Protein AF-A0A7V9JCF8-F1 (afdb_monomer)

Radius of gyration: 35.93 Å; Cα contacts (8 Å, |Δi|>4): 1041; chains: 1; bounding box: 111×117×97 Å

Foldseek 3Di:
DDDDDDDDDDDDDDDDDDDPDDPPPPPPPPPAVAFPDDPDDDDVLVVVVQCQFCVCVLVVVDDFAGQQANDWDDWFKAAACPAPVRIWIWTHGQQFIWIQRYPPDDSVDPPNTFTALLLQCLLLQWDHRYPPDTFHHDRDPAAQAADRDDDKGAGSNLCSCCWLNHPNHDAADDPFFADQQWAATNNNDIDRNNRPPPVWGFHDADPVSRETHTPVLVVVLVPGPDDNCRRFNAWGHYWHWYWYYHVNDTDTWTWTHGSRWIWIAHPPDPPSYRIYTHSSSVVSCVSLVFDQDLKPLLNCQLRVAHNLRLLQVLCVLLVHDSLLSSLQLCLPQVSQLQDEDPQAGGSNRDDDPQGGSSNNSNSNRNSNVLSVQFDPDPDTPQLVSVCVSVPPPDPSVVSVVSSVVSSVVSVVVSVCVVPVPPPVPPDPPDFSRKDFEAEDDLVCDLVNLVVLLVVCVVVVQADPPADRDPVSKEKEAQLATQ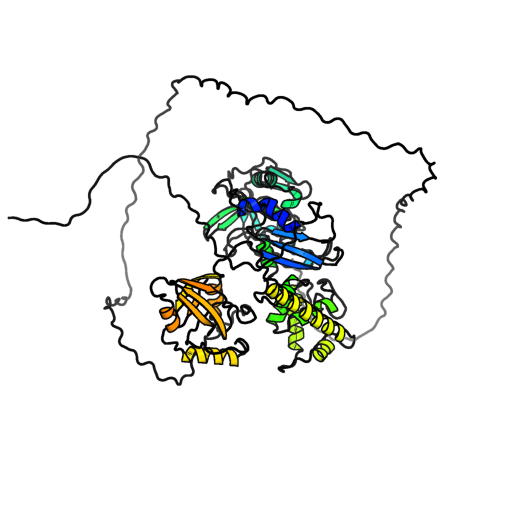RAWKWKAAPNDIDIHGHRFYDFLVCNVVCVVGPYMYIHPVVCVRRVCPPPRMMTIDHPPPDDIGGDDDRDDDDDDVDGDDGDDDDPPDPDDDDDDDDDDDDDDDDDDDDDDDDDDDDDDDDDDDDDDDDDDDDDDDDDDDDDDDDDDDDDDDDDDDDDDDDDDDDDDDDDDDDDDDDDDDDDDDDDDDDDDDDDDDDDDDDDDDDDDDDDDDDDDDDDDD

Secondary structure (DSSP, 8-state):
-----------------------------------S-------HHHHHHHHHHTHHHHTTS--S--SS-SSEEEEEEEE-TTSTTSEEEEEEETTEEEEES-TTS-TTSTTSSEE--HHHHHHHTEEE-SSS-EEE-PPP--BSSS-SS-SS--BHHHHGGGSTTSTTPPP----TT-B---EE-TTS-EETTSSTT---BEEEEETTTTEEEEHHHHHHHHTSSS-HHHHT-SB-S--EEEEEEETTEEEEEEEEEBSS-EEEE-TTS-GGGSEEE--HHHHHHHHTT----S-TTTHHHHHHSTTHHHHHHHHHHTT--HHHHHHHHHHHHTT-TT-EETTEETTTTB-GGG--SSHHHHHHHHHHHHHHTS-SSSS--HHHHHHHHHTTS--HHHHHHHHHHHHHHHHHHHHHHHHS-----------SEEEEEEE--TTS-HHHHHHHHHHHHHTT-SPTT----TT--EEE-TT--TT-EEEEEETTEEEEEEE-----HHHHHHHHSS--EEE-HHHHHHTTTTS--EEEEE--SSS---PPPPPP-----SSPPPPP---S-SPPP-PPPP-PPPPPP-PPPPPPP---------PPPPP---------------PPPP-PPPPPPPPPPPPPPPPPPPPPPPPPPPPPPPPPPPPPPPPPPPPPPPPPPPPPPPPPP-----------------

Solvent-accessible surface area (backbone atoms only — not comparable to full-atom values): 42801 Å² total; per-residue (Å²): 135,87,83,92,89,89,89,78,82,91,88,84,84,91,79,84,82,89,82,95,78,76,86,71,79,72,74,70,71,74,78,68,73,62,58,65,69,80,85,71,86,68,56,68,68,56,49,51,55,48,43,70,63,31,37,46,42,76,72,64,77,47,83,58,56,59,67,47,40,98,55,77,75,46,58,33,32,33,48,18,67,76,27,93,81,38,34,28,40,39,39,31,17,42,27,23,39,40,32,32,52,50,94,87,52,62,81,85,45,81,68,42,53,31,61,40,49,52,42,41,29,40,40,61,14,33,50,74,34,35,94,90,39,70,35,69,49,85,45,35,85,48,40,60,52,63,42,86,80,55,95,61,38,38,18,35,48,35,45,21,65,54,16,68,75,28,97,78,32,73,83,49,74,86,48,64,71,39,75,53,21,30,24,40,44,44,87,47,50,74,38,67,68,64,35,76,85,59,88,43,35,25,58,38,64,37,92,87,59,38,21,42,34,43,29,73,58,55,57,51,39,75,71,45,94,52,58,56,60,63,64,32,38,58,47,37,22,56,55,27,33,31,52,29,30,52,92,86,39,82,41,75,34,36,36,32,39,17,28,27,31,38,38,36,37,35,86,94,48,62,78,54,55,20,54,39,60,23,51,47,25,48,50,47,32,59,68,68,67,59,53,81,54,69,34,68,81,47,31,55,50,23,26,68,31,51,56,16,34,43,30,38,50,20,12,52,77,45,73,41,61,36,53,50,48,46,22,45,17,42,71,70,30,68,40,34,30,82,32,72,59,100,69,22,22,7,26,50,42,24,50,74,94,63,40,29,49,36,56,54,59,10,26,41,46,28,27,45,55,53,45,76,64,49,71,97,53,98,72,77,57,59,68,62,45,38,38,67,73,55,43,95,60,85,52,47,72,60,31,52,52,44,21,54,46,51,49,52,55,42,52,49,48,54,49,46,69,66,68,66,67,68,72,69,79,72,85,71,93,63,71,44,34,74,35,45,42,51,58,50,64,74,86,62,37,64,69,50,40,54,47,42,35,51,54,32,46,77,73,70,56,34,42,91,87,48,65,78,44,94,83,59,22,33,28,34,42,83,51,47,38,20,39,38,70,42,26,39,38,22,88,95,34,78,47,71,27,21,23,27,47,74,72,52,78,91,49,38,66,62,47,72,76,38,72,53,40,33,23,30,45,68,38,39,62,71,32,52,42,91,82,53,48,44,36,28,46,40,76,68,88,81,69,90,84,57,47,47,81,80,78,76,84,70,75,88,57,99,65,77,88,76,74,93,72,80,75,95,82,65,84,80,85,79,80,76,88,77,87,74,80,84,81,84,82,80,87,81,83,88,83,85,91,87,85,89,79,89,86,89,84,85,84,85,87,84,90,85,83,89,83,88,82,85,86,86,82,88,82,90,78,84,82,84,80,81,84,79,82,80,83,80,81,83,88,78,82,90,77,84,84,82,81,85,82,81,80,84,84,87,78,82,87,78,82,85,75,84,79,80,82,80,83,76,82,80,79,86,76,82,81,79,81,83,79,82,82,83,81,85,80,84,85,80,89,77,92,82,84,90,82,89,82,87,90,84,87,86,83,92,77,135

Structure (mmCIF, N/CA/C/O backbone):
data_AF-A0A7V9JCF8-F1
#
_entry.id   AF-A0A7V9JCF8-F1
#
loop_
_atom_site.group_PDB
_atom_site.id
_atom_site.type_symbol
_atom_site.label_atom_id
_atom_site.label_alt_id
_atom_site.label_comp_id
_atom_site.label_asym_id
_atom_site.label_entity_id
_atom_site.label_seq_id
_atom_site.pdbx_PDB_ins_code
_atom_site.Cartn_x
_atom_site.Cartn_y
_atom_site.Cartn_z
_atom_site.occupancy
_atom_site.B_iso_or_equiv
_atom_site.auth_seq_id
_atom_site.auth_comp_id
_atom_site.auth_asym_id
_atom_site.auth_atom_id
_atom_site.pdbx_PDB_model_num
ATOM 1 N N . MET A 1 1 ? -6.615 65.395 57.568 1.00 31.16 1 MET A N 1
ATOM 2 C CA . MET A 1 1 ? -6.287 66.322 56.462 1.00 31.16 1 MET A CA 1
ATOM 3 C C . MET A 1 1 ? -5.988 65.440 55.247 1.00 31.16 1 MET A C 1
ATOM 5 O O . MET A 1 1 ? -4.933 64.833 55.241 1.00 31.16 1 MET A O 1
ATOM 9 N N . ASN A 1 2 ? -7.017 64.937 54.544 1.00 26.66 2 ASN A N 1
ATOM 10 C CA . ASN A 1 2 ? -7.633 65.443 53.285 1.00 26.66 2 ASN A CA 1
ATOM 11 C C . ASN A 1 2 ? -6.612 65.471 52.123 1.00 26.66 2 ASN A C 1
ATOM 13 O O . ASN A 1 2 ? -5.610 66.146 52.287 1.00 26.66 2 ASN A O 1
ATOM 17 N N . ALA A 1 3 ? -6.759 64.841 50.947 1.00 25.55 3 ALA A N 1
ATOM 18 C CA . ALA A 1 3 ? -7.859 64.180 50.217 1.00 25.55 3 ALA A CA 1
ATOM 19 C C . ALA A 1 3 ? -7.235 63.213 49.157 1.00 25.55 3 ALA A C 1
ATOM 21 O O . ALA A 1 3 ? -6.163 63.515 48.651 1.00 25.55 3 ALA A O 1
ATOM 22 N N . ARG A 1 4 ? -7.677 61.948 49.021 1.00 27.56 4 ARG A N 1
ATOM 23 C CA . ARG A 1 4 ? -8.584 61.332 48.004 1.00 27.56 4 ARG A CA 1
ATOM 24 C C . ARG A 1 4 ? -8.201 61.421 46.502 1.00 27.56 4 ARG A C 1
ATOM 26 O O . ARG A 1 4 ? -8.014 62.519 45.999 1.00 27.56 4 ARG A O 1
ATOM 33 N N . TYR A 1 5 ? -8.335 60.243 45.852 1.00 27.47 5 TYR A N 1
ATOM 34 C CA . TYR A 1 5 ? -8.475 59.848 44.421 1.00 27.47 5 TYR A CA 1
ATOM 35 C C . TYR A 1 5 ? -7.247 59.162 43.783 1.00 27.47 5 TYR A C 1
ATOM 37 O O . TYR A 1 5 ? -6.165 59.720 43.846 1.00 27.47 5 TYR A O 1
ATOM 45 N N . ALA A 1 6 ? -7.306 58.031 43.062 1.00 25.17 6 ALA A N 1
ATOM 46 C CA . ALA A 1 6 ? -8.160 56.831 42.993 1.00 25.17 6 ALA A CA 1
ATOM 47 C C . ALA A 1 6 ? -7.513 55.894 41.943 1.00 25.17 6 ALA A C 1
ATOM 49 O O . ALA A 1 6 ? -7.391 56.332 40.811 1.00 25.17 6 ALA A O 1
ATOM 50 N N . VAL A 1 7 ? -7.157 54.647 42.287 1.00 24.86 7 VAL A N 1
ATOM 51 C CA . VAL A 1 7 ? -7.253 53.437 41.433 1.00 24.86 7 VAL A CA 1
ATOM 52 C C . VAL A 1 7 ? -7.247 52.239 42.397 1.00 24.86 7 VAL A C 1
ATOM 54 O O . VAL A 1 7 ? -6.277 52.031 43.117 1.00 24.86 7 VAL A O 1
ATOM 57 N N . GLY A 1 8 ? -8.341 51.484 42.465 1.00 25.36 8 GLY A N 1
ATOM 58 C CA . GLY A 1 8 ? -8.446 50.216 43.195 1.00 25.36 8 GLY A CA 1
ATOM 59 C C . GLY A 1 8 ? -9.444 49.344 42.440 1.00 25.36 8 GLY A C 1
ATOM 60 O O . GLY A 1 8 ? -10.529 49.811 42.110 1.00 25.36 8 GLY A O 1
ATOM 61 N N . SER A 1 9 ? -8.995 48.213 41.906 1.00 26.02 9 SER A N 1
ATOM 62 C CA . SER A 1 9 ? -9.028 46.903 42.570 1.00 26.02 9 SER A CA 1
ATOM 63 C C . SER A 1 9 ? -10.436 46.459 42.960 1.00 26.02 9 SER A C 1
ATOM 65 O O . SER A 1 9 ? -11.046 46.997 43.878 1.00 26.02 9 SER A O 1
ATOM 67 N N . THR A 1 10 ? -10.886 45.454 42.202 1.00 33.03 10 THR A N 1
ATOM 68 C CA . THR A 1 10 ? -11.479 44.192 42.666 1.00 33.03 10 THR A CA 1
ATOM 69 C C . THR A 1 10 ? -12.468 44.246 43.826 1.00 33.03 10 THR A C 1
ATOM 71 O O . THR A 1 10 ? -12.113 44.549 44.954 1.00 33.03 10 THR A O 1
ATOM 74 N N . MET A 1 11 ? -13.697 43.807 43.543 1.00 26.52 11 MET A N 1
ATOM 75 C CA . MET A 1 11 ? -14.637 43.048 44.391 1.00 26.52 11 MET A CA 1
ATOM 76 C C . MET A 1 11 ? -16.004 43.131 43.699 1.00 26.52 11 MET A C 1
ATOM 78 O O . MET A 1 11 ? -16.323 44.156 43.117 1.00 26.52 11 MET A O 1
ATOM 82 N N . ARG A 1 12 ? -16.913 42.164 43.720 1.00 33.59 12 ARG A N 1
ATOM 83 C CA . ARG A 1 12 ? -17.130 40.874 44.399 1.00 33.59 12 ARG A CA 1
ATOM 84 C C . ARG A 1 12 ? -18.274 40.224 43.579 1.00 33.59 12 ARG A C 1
ATOM 86 O O . ARG A 1 12 ? -18.901 40.910 42.780 1.00 33.59 12 ARG A O 1
ATOM 93 N N . ILE A 1 13 ? -18.625 38.957 43.756 1.00 28.17 13 ILE A N 1
ATOM 94 C CA . ILE A 1 13 ? -19.768 38.548 44.597 1.00 28.17 13 ILE A CA 1
ATOM 95 C C . ILE A 1 13 ? -19.910 37.025 44.443 1.00 28.17 13 ILE A C 1
ATOM 97 O O . ILE A 1 13 ? -19.766 36.487 43.352 1.00 28.17 13 ILE A O 1
ATOM 101 N N . ALA A 1 14 ? -20.187 36.358 45.562 1.00 32.25 14 ALA A N 1
ATOM 102 C CA . ALA A 1 14 ? -20.523 34.945 45.656 1.00 32.25 14 ALA A CA 1
ATOM 103 C C . ALA A 1 14 ? -21.940 34.653 45.127 1.00 32.25 14 ALA A C 1
ATOM 105 O O . ALA A 1 14 ? -22.864 35.417 45.404 1.00 32.25 14 ALA A O 1
ATOM 106 N N . GLY A 1 15 ? -22.127 33.513 44.455 1.00 25.48 15 GLY A N 1
ATOM 107 C CA . GLY A 1 15 ? -23.446 33.008 44.073 1.00 25.48 15 GLY A CA 1
ATOM 108 C C . GLY A 1 15 ? -23.385 31.686 43.307 1.00 25.48 15 GLY A C 1
ATOM 109 O O . GLY A 1 15 ? -22.929 31.656 42.176 1.00 25.48 15 GLY A O 1
ATOM 110 N N . LEU A 1 16 ? -23.822 30.619 43.981 1.00 28.38 16 LEU A N 1
ATOM 111 C CA . LEU A 1 16 ? -24.467 29.397 43.483 1.00 28.38 16 LEU A CA 1
ATOM 112 C C . LEU A 1 16 ? -24.512 29.121 41.963 1.00 28.38 16 LEU A C 1
ATOM 114 O O . LEU A 1 16 ? -25.188 29.830 41.230 1.00 28.38 16 LEU A O 1
ATOM 118 N N . GLY A 1 17 ? -24.029 27.924 41.603 1.00 26.09 17 GLY A N 1
ATOM 119 C CA . GLY A 1 17 ? -24.824 26.937 40.860 1.00 26.09 17 GLY A CA 1
ATOM 120 C C . GLY A 1 17 ? -24.793 27.002 39.331 1.00 26.09 17 GLY A C 1
ATOM 121 O O . GLY A 1 17 ? -25.167 28.003 38.743 1.00 26.09 17 GLY A O 1
ATOM 122 N N . LEU A 1 18 ? -24.474 25.849 38.730 1.00 30.42 18 LEU A N 1
ATOM 123 C CA . LEU A 1 18 ? -24.616 25.507 37.307 1.00 30.42 18 LEU A CA 1
ATOM 124 C C . LEU A 1 18 ? -23.781 26.341 36.322 1.00 30.42 18 LEU A C 1
ATOM 126 O O . LEU A 1 18 ? -24.110 27.478 36.017 1.00 30.42 18 LEU A O 1
ATOM 130 N N . CYS A 1 19 ? -22.737 25.707 35.781 1.00 26.19 19 CYS A N 1
ATOM 131 C CA . CYS A 1 19 ? -22.375 25.667 34.351 1.00 26.19 19 CYS A CA 1
ATOM 132 C C . CYS A 1 19 ? -20.923 25.177 34.211 1.00 26.19 19 CYS A C 1
ATOM 134 O O . CYS A 1 19 ? -20.044 25.889 33.741 1.00 26.19 19 CYS A O 1
ATOM 136 N N . ALA A 1 20 ? -20.666 23.939 34.639 1.00 28.55 20 ALA A N 1
ATOM 137 C CA . ALA A 1 20 ? -19.530 23.155 34.160 1.00 28.55 20 ALA A CA 1
ATOM 138 C C . ALA A 1 20 ? -20.063 22.231 33.056 1.00 28.55 20 ALA A C 1
ATOM 140 O O . ALA A 1 20 ? -20.305 21.054 33.289 1.00 28.55 20 ALA A O 1
ATOM 141 N N . LEU A 1 21 ? -20.408 22.810 31.904 1.00 33.97 21 LEU A N 1
ATOM 142 C CA . LEU A 1 21 ? -20.865 22.094 30.708 1.00 33.97 21 LEU A CA 1
ATOM 143 C C . LEU A 1 21 ? -20.884 23.082 29.541 1.00 33.97 21 LEU A C 1
ATOM 145 O O . LEU A 1 21 ? -21.888 23.742 29.301 1.00 33.97 21 LEU A O 1
ATOM 149 N N . ALA A 1 22 ? -19.722 23.243 28.908 1.00 25.77 22 ALA A N 1
ATOM 150 C CA . ALA A 1 22 ? -19.540 23.666 27.515 1.00 25.77 22 ALA A CA 1
ATOM 151 C C . ALA A 1 22 ? -18.042 23.900 27.240 1.00 25.77 22 ALA A C 1
ATOM 153 O O . ALA A 1 22 ? -17.644 24.973 26.798 1.00 25.77 22 ALA A O 1
ATOM 154 N N . VAL A 1 23 ? -17.191 22.890 27.458 1.00 29.14 23 VAL A N 1
ATOM 155 C CA . VAL A 1 23 ? -16.075 22.720 26.516 1.00 29.14 23 VAL A CA 1
ATOM 156 C C . VAL A 1 23 ? -16.701 21.973 25.354 1.00 29.14 23 VAL A C 1
ATOM 158 O O . VAL A 1 23 ? -16.726 20.747 25.303 1.00 29.14 23 VAL A O 1
ATOM 161 N N . VAL A 1 24 ? -17.364 22.747 24.496 1.00 27.72 24 VAL A N 1
ATOM 162 C CA . VAL A 1 24 ? -17.739 22.304 23.163 1.00 27.72 24 VAL A CA 1
ATOM 163 C C . VAL A 1 24 ? -16.417 21.921 22.518 1.00 27.72 24 VAL A C 1
ATOM 165 O O . VAL A 1 24 ? -15.642 22.790 22.126 1.00 27.72 24 VAL A O 1
ATOM 168 N N . SER A 1 25 ? -16.137 20.619 22.482 1.00 29.78 25 SER A N 1
ATOM 169 C CA . SER A 1 25 ? -15.173 20.042 21.557 1.00 29.78 25 SER A CA 1
ATOM 170 C C . SER A 1 25 ? -15.737 20.271 20.159 1.00 29.78 25 SER A C 1
ATOM 172 O O . SER A 1 25 ? -16.306 19.381 19.537 1.00 29.78 25 SER A O 1
ATOM 174 N N . MET A 1 26 ? -15.612 21.506 19.674 1.00 25.50 26 MET A N 1
ATOM 175 C CA . MET A 1 26 ? -15.339 21.738 18.271 1.00 25.50 26 MET A CA 1
ATOM 176 C C . MET A 1 26 ? -13.962 21.126 18.055 1.00 25.50 26 MET A C 1
ATOM 178 O O . MET A 1 26 ? -12.937 21.799 18.132 1.00 25.50 26 MET A O 1
ATOM 182 N N . VAL A 1 27 ? -13.959 19.815 17.822 1.00 30.70 27 VAL A N 1
ATOM 183 C CA . VAL A 1 27 ? -13.002 19.208 16.914 1.00 30.70 27 VAL A CA 1
ATOM 184 C C . VAL A 1 27 ? -13.251 19.942 15.602 1.00 30.70 27 VAL A C 1
ATOM 186 O O . VAL A 1 27 ? -14.119 19.580 14.811 1.00 30.70 27 VAL A O 1
ATOM 189 N N . PHE A 1 28 ? -12.586 21.086 15.440 1.00 25.50 28 PHE A N 1
ATOM 190 C CA . PHE A 1 28 ? -12.299 21.604 14.123 1.00 25.50 28 PHE A CA 1
ATOM 191 C C . PHE A 1 28 ? -11.490 20.485 13.487 1.00 25.50 28 PHE A C 1
ATOM 193 O O . PHE A 1 28 ? -10.295 20.349 13.741 1.00 25.50 28 PHE A O 1
ATOM 200 N N . TYR A 1 29 ? -12.175 19.638 12.718 1.00 28.94 29 TYR A N 1
ATOM 201 C CA . TYR A 1 29 ? -11.547 19.000 11.585 1.00 28.94 29 TYR A CA 1
ATOM 202 C C . TYR A 1 29 ? -10.841 20.142 10.872 1.00 28.94 29 TYR A C 1
ATOM 204 O O . TYR A 1 29 ? -11.487 21.053 10.344 1.00 28.94 29 TYR A O 1
ATOM 212 N N . GLY A 1 30 ? -9.514 20.159 10.967 1.00 23.64 30 GLY A N 1
ATOM 213 C CA . GLY A 1 30 ? -8.734 20.847 9.971 1.00 23.64 30 GLY A CA 1
ATOM 214 C C . GLY A 1 30 ? -9.224 20.267 8.659 1.00 23.64 30 GLY A C 1
ATOM 215 O O . GLY A 1 30 ? -8.956 19.110 8.349 1.00 23.64 30 GLY A O 1
ATOM 216 N N . VAL A 1 31 ? -10.004 21.055 7.926 1.00 28.22 31 VAL A N 1
ATOM 217 C CA . VAL A 1 31 ? -9.967 20.988 6.478 1.00 28.22 31 VAL A CA 1
ATOM 218 C C . VAL A 1 31 ? -8.512 21.314 6.173 1.00 28.22 31 VAL A C 1
ATOM 220 O O . VAL A 1 31 ? -8.130 22.479 6.100 1.00 28.22 31 VAL A O 1
ATOM 223 N N . LEU A 1 32 ? -7.672 20.278 6.162 1.00 28.95 32 LEU A N 1
ATOM 224 C CA . LEU A 1 32 ? -6.414 20.326 5.453 1.00 28.95 32 LEU A CA 1
ATOM 225 C C . LEU A 1 32 ? -6.840 20.719 4.044 1.00 28.95 32 LEU A C 1
ATOM 227 O O . LEU A 1 32 ? -7.600 19.990 3.403 1.00 28.95 32 LEU A O 1
ATOM 231 N N . ALA A 1 33 ? -6.465 21.921 3.621 1.00 26.83 33 ALA A N 1
ATOM 232 C CA . ALA A 1 33 ? -6.456 22.232 2.209 1.00 26.83 33 ALA A CA 1
ATOM 233 C C . ALA A 1 33 ? -5.456 21.241 1.603 1.00 26.83 33 ALA A C 1
ATOM 235 O O . ALA A 1 33 ? -4.250 21.407 1.725 1.00 26.83 33 ALA A O 1
ATOM 236 N N . ARG A 1 34 ? -5.983 20.116 1.123 1.00 35.88 34 ARG A N 1
ATOM 237 C CA . ARG A 1 34 ? -5.256 19.102 0.373 1.00 35.88 34 ARG A CA 1
ATOM 238 C C . ARG A 1 34 ? -5.036 19.679 -1.022 1.00 35.88 34 ARG A C 1
ATOM 240 O O . ARG A 1 34 ? -5.897 20.413 -1.514 1.00 35.88 34 ARG A O 1
ATOM 247 N N . GLU A 1 35 ? -3.877 19.382 -1.603 1.00 31.81 35 GLU A N 1
ATOM 248 C CA . GLU A 1 35 ? -3.491 19.799 -2.954 1.00 31.81 35 GLU A CA 1
ATOM 249 C C . GLU A 1 35 ? -4.669 19.669 -3.938 1.00 31.81 35 GLU A C 1
ATOM 251 O O . GLU A 1 35 ? -5.413 18.690 -3.844 1.00 31.81 35 GLU A O 1
ATOM 256 N N . PRO A 1 36 ? -4.871 20.594 -4.896 1.00 29.53 36 PRO A N 1
ATOM 257 C CA . PRO A 1 36 ? -5.827 20.431 -5.976 1.00 29.53 36 PRO A CA 1
ATOM 258 C C . PRO A 1 36 ? -5.597 19.092 -6.630 1.00 29.53 36 PRO A C 1
ATOM 260 O O . PRO A 1 36 ? -4.553 18.850 -7.236 1.00 29.53 36 PRO A O 1
ATOM 263 N N . GLY A 1 37 ? -6.575 18.220 -6.395 1.00 35.97 37 GLY A N 1
ATOM 264 C CA . GLY A 1 37 ? -6.434 16.797 -6.595 1.00 35.97 37 GLY A CA 1
ATOM 265 C C . GLY A 1 37 ? -5.899 16.503 -7.982 1.00 35.97 37 GLY A C 1
ATOM 266 O O . GLY A 1 37 ? -6.454 16.942 -8.996 1.00 35.97 37 GLY A O 1
ATOM 267 N N . ARG A 1 38 ? -4.831 15.708 -8.020 1.00 43.19 38 ARG A N 1
ATOM 268 C CA . ARG A 1 38 ? -4.507 14.899 -9.187 1.00 43.19 38 ARG A CA 1
ATOM 269 C C . ARG A 1 38 ? -5.809 14.238 -9.653 1.00 43.19 38 ARG A C 1
ATOM 271 O O . ARG A 1 38 ? -6.456 13.532 -8.884 1.00 43.19 38 ARG A O 1
ATOM 278 N N . GLN A 1 39 ? -6.227 14.514 -10.889 1.00 46.16 39 GLN A N 1
ATOM 279 C CA . GLN A 1 39 ? -7.469 13.980 -11.453 1.00 46.16 39 GLN A CA 1
ATOM 280 C C . GLN A 1 39 ? -7.318 12.467 -11.653 1.00 46.16 39 GLN A C 1
ATOM 282 O O . GLN A 1 39 ? -6.844 12.002 -12.690 1.00 46.16 39 GLN A O 1
ATOM 287 N N . ILE A 1 40 ? -7.691 11.685 -10.641 1.00 60.75 40 ILE A N 1
ATOM 288 C CA . ILE A 1 40 ? -7.808 10.235 -10.762 1.00 60.75 40 ILE A CA 1
ATOM 289 C C . ILE A 1 40 ? -9.115 9.946 -11.498 1.00 60.75 40 ILE A C 1
ATOM 291 O O . ILE A 1 40 ? -10.208 10.113 -10.954 1.00 60.75 40 ILE A O 1
ATOM 295 N N . THR A 1 41 ? -9.009 9.506 -12.751 1.00 64.44 41 THR A N 1
ATOM 296 C CA . THR A 1 41 ? -10.181 9.054 -13.507 1.00 64.44 41 THR A CA 1
ATOM 297 C C . THR A 1 41 ? -10.621 7.697 -12.972 1.00 64.44 41 THR A C 1
ATOM 299 O O . THR A 1 41 ? -9.977 6.676 -13.210 1.00 64.44 41 THR A O 1
ATOM 302 N N . LEU A 1 42 ? -11.728 7.683 -12.233 1.00 71.56 42 LEU A N 1
ATOM 303 C CA . LEU A 1 42 ? -12.297 6.456 -11.694 1.00 71.56 42 LEU A CA 1
ATOM 304 C C . LEU A 1 42 ? -13.084 5.686 -12.749 1.00 71.56 42 LEU A C 1
ATOM 306 O O . LEU A 1 42 ? -13.858 6.255 -13.519 1.00 71.56 42 LEU A O 1
ATOM 310 N N . HIS A 1 43 ? -12.971 4.361 -12.697 1.00 80.56 43 HIS A N 1
ATOM 311 C CA . HIS A 1 43 ? -13.939 3.498 -13.356 1.00 80.56 43 HIS A CA 1
ATOM 312 C C . HIS A 1 43 ? -15.331 3.718 -12.736 1.00 80.56 43 HIS A C 1
ATOM 314 O O . HIS A 1 43 ? -15.458 3.821 -11.513 1.00 80.56 43 HIS A O 1
ATOM 320 N N . GLN A 1 44 ? -16.388 3.753 -13.554 1.00 82.50 44 GLN A N 1
ATOM 321 C CA . GLN A 1 44 ? -17.748 4.061 -13.088 1.00 82.50 44 GLN A CA 1
ATOM 322 C C . GLN A 1 44 ? -18.211 3.123 -11.961 1.00 82.50 44 GLN A C 1
ATOM 324 O O . GLN A 1 44 ? -18.847 3.571 -11.011 1.00 82.50 44 GLN A O 1
ATOM 329 N N . ALA A 1 45 ? -17.865 1.834 -12.039 1.00 83.62 45 ALA A N 1
ATOM 330 C CA . ALA A 1 45 ? -18.191 0.868 -10.989 1.00 83.62 45 ALA A CA 1
ATOM 331 C C . ALA A 1 45 ? -17.517 1.213 -9.646 1.00 83.62 45 ALA A C 1
ATOM 333 O O . ALA A 1 45 ? -18.169 1.181 -8.610 1.00 83.62 45 ALA A O 1
ATOM 334 N N . VAL A 1 46 ? -16.249 1.641 -9.664 1.00 87.25 46 VAL A N 1
ATOM 335 C CA . VAL A 1 46 ? -15.525 2.075 -8.453 1.00 87.25 46 VAL A CA 1
ATOM 336 C C . VAL A 1 46 ? -16.158 3.333 -7.874 1.00 87.25 46 VAL A C 1
ATOM 338 O O . VAL A 1 46 ? -16.352 3.432 -6.663 1.00 87.25 46 VAL A O 1
ATOM 341 N N . GLN A 1 47 ? -16.534 4.278 -8.739 1.00 86.31 47 GLN A N 1
ATOM 342 C CA . GLN A 1 47 ? -17.247 5.477 -8.318 1.00 86.31 47 GLN A CA 1
ATOM 343 C C . GLN A 1 47 ? -18.594 5.130 -7.666 1.00 86.31 47 GLN A C 1
ATOM 345 O O . GLN A 1 47 ? -18.920 5.703 -6.630 1.00 86.31 47 GLN A O 1
ATOM 350 N N . ALA A 1 48 ? -19.357 4.191 -8.233 1.00 85.88 48 ALA A N 1
ATOM 351 C CA . ALA A 1 48 ? -20.629 3.742 -7.672 1.00 85.88 48 ALA A CA 1
ATOM 352 C C . ALA A 1 48 ? -20.447 3.073 -6.301 1.00 85.88 48 ALA A C 1
ATOM 354 O O . ALA A 1 48 ? -21.179 3.408 -5.368 1.00 85.88 48 ALA A O 1
ATOM 355 N N . THR A 1 49 ? -19.436 2.208 -6.157 1.00 88.38 49 THR A N 1
ATOM 356 C CA . THR A 1 49 ? -19.047 1.615 -4.871 1.00 88.38 49 THR A CA 1
ATOM 357 C C . THR A 1 49 ? -18.746 2.721 -3.857 1.00 88.38 49 THR A C 1
ATOM 359 O O . THR A 1 49 ? -19.435 2.838 -2.848 1.00 88.38 49 THR A O 1
ATOM 362 N N . TRP A 1 50 ? -17.816 3.635 -4.143 1.00 88.81 50 TRP A N 1
ATOM 363 C CA . TRP A 1 50 ? -17.497 4.735 -3.222 1.00 88.81 50 TRP A CA 1
ATOM 364 C C . TRP A 1 50 ? -18.725 5.598 -2.868 1.00 88.81 50 TRP A C 1
ATOM 366 O O . TRP A 1 50 ? -18.975 5.861 -1.690 1.00 88.81 50 TRP A O 1
ATOM 376 N N . GLN A 1 51 ? -19.547 5.973 -3.855 1.00 87.44 51 GLN A N 1
ATOM 377 C CA . GLN A 1 51 ? -20.757 6.777 -3.642 1.00 87.44 51 GLN A CA 1
ATOM 378 C C . GLN A 1 51 ? -21.773 6.094 -2.726 1.00 87.44 51 GLN A C 1
ATOM 380 O O . GLN A 1 51 ? -22.455 6.783 -1.970 1.00 87.44 51 GLN A O 1
ATOM 385 N N . GLN A 1 52 ? -21.882 4.765 -2.763 1.00 90.38 52 GLN A N 1
ATOM 386 C CA . GLN A 1 52 ? -22.827 4.027 -1.930 1.00 90.38 52 GLN A CA 1
ATOM 387 C C . GLN A 1 52 ? -22.496 4.141 -0.434 1.00 90.38 52 GLN A C 1
ATOM 389 O O . GLN A 1 52 ? -23.406 4.213 0.395 1.00 90.38 52 GLN A O 1
ATOM 394 N N . ALA A 1 53 ? -21.208 4.166 -0.083 1.00 88.81 53 ALA A N 1
ATOM 395 C CA . ALA A 1 53 ? -20.764 4.233 1.307 1.00 88.81 53 ALA A CA 1
ATOM 396 C C . ALA A 1 53 ? -20.402 5.645 1.762 1.00 88.81 53 ALA A C 1
ATOM 398 O O . ALA A 1 53 ? -20.910 6.099 2.782 1.00 88.81 53 ALA A O 1
ATOM 399 N N . ASP A 1 54 ? -19.552 6.343 1.026 1.00 87.88 54 ASP A N 1
ATOM 400 C CA . ASP A 1 54 ? -18.920 7.578 1.488 1.00 87.88 54 ASP A CA 1
ATOM 401 C C . ASP A 1 54 ? -19.482 8.826 0.801 1.00 87.88 54 ASP A C 1
ATOM 403 O O . ASP A 1 54 ? -19.349 9.929 1.329 1.00 87.88 54 ASP A O 1
ATOM 407 N N . GLY A 1 55 ? -20.224 8.655 -0.298 1.00 82.50 55 GLY A N 1
ATOM 408 C CA . GLY A 1 55 ? -20.942 9.739 -0.976 1.00 82.50 55 GLY A CA 1
ATOM 409 C C . GLY A 1 55 ? -21.825 10.580 -0.037 1.00 82.50 55 GLY A C 1
ATOM 410 O O . GLY A 1 55 ? -21.686 11.803 -0.038 1.00 82.50 55 GLY A O 1
ATOM 411 N N . PRO A 1 56 ? -22.679 9.978 0.818 1.00 84.31 56 PRO A N 1
ATOM 412 C CA . PRO A 1 56 ? -23.485 10.726 1.785 1.00 84.31 56 PRO A CA 1
ATOM 413 C C . PRO A 1 56 ? -22.662 11.464 2.851 1.00 84.31 56 PRO A C 1
ATOM 415 O O . PRO A 1 56 ? -23.103 12.496 3.353 1.00 84.31 56 PRO A O 1
ATOM 418 N N . ILE A 1 57 ? -21.480 10.953 3.218 1.00 82.50 57 ILE A N 1
ATOM 419 C CA . ILE A 1 57 ? -20.581 11.632 4.165 1.00 82.50 57 ILE A CA 1
ATOM 420 C C . ILE A 1 57 ? -19.972 12.857 3.477 1.00 82.50 57 ILE A C 1
ATOM 422 O O . ILE A 1 57 ? -20.027 13.960 4.018 1.00 82.50 57 ILE A O 1
ATOM 426 N N . ALA A 1 58 ? -19.461 12.681 2.254 1.00 72.75 58 ALA A N 1
ATOM 427 C CA . ALA A 1 58 ? -18.881 13.751 1.446 1.00 72.75 58 ALA A CA 1
ATOM 428 C C . ALA A 1 58 ? -19.897 14.857 1.109 1.00 72.75 58 ALA A C 1
ATOM 430 O O . ALA A 1 58 ? -19.546 16.035 1.088 1.00 72.75 58 ALA A O 1
ATOM 431 N N . ALA A 1 59 ? -21.167 14.496 0.903 1.00 75.31 59 ALA A N 1
ATOM 432 C CA . ALA A 1 59 ? -22.264 15.443 0.709 1.00 75.31 59 ALA A CA 1
ATOM 433 C C . ALA A 1 59 ? -22.696 16.167 2.003 1.00 75.31 59 ALA A C 1
ATOM 435 O O . ALA A 1 59 ? -23.428 17.155 1.939 1.00 75.31 59 ALA A O 1
ATOM 436 N N . GLY A 1 60 ? -22.250 15.700 3.175 1.00 79.56 60 GLY A N 1
ATOM 437 C CA . GLY A 1 60 ? -22.670 16.215 4.480 1.00 79.56 60 GLY A CA 1
ATOM 438 C C . GLY A 1 60 ? -24.068 15.762 4.917 1.00 79.56 60 GLY A C 1
ATOM 439 O O . GLY A 1 60 ? -24.605 16.301 5.887 1.00 79.56 60 GLY A O 1
ATOM 440 N N . ASP A 1 61 ? -24.654 14.776 4.233 1.00 78.75 61 ASP A N 1
ATOM 441 C CA . ASP A 1 61 ? -25.988 14.236 4.523 1.00 78.75 61 ASP A CA 1
ATOM 442 C C . ASP A 1 61 ? -26.000 13.377 5.798 1.00 78.75 61 ASP A C 1
ATOM 444 O O . ASP A 1 61 ? -27.023 13.268 6.479 1.00 78.75 61 ASP A O 1
ATOM 448 N N . VAL A 1 62 ? -24.860 12.764 6.138 1.00 83.06 62 VAL A N 1
ATOM 449 C CA . VAL A 1 62 ? -24.679 11.933 7.337 1.00 83.06 62 VAL A CA 1
ATOM 450 C C . VAL A 1 62 ? -23.358 12.252 8.042 1.00 83.06 62 VAL A C 1
ATOM 452 O O . VAL A 1 62 ? -22.397 12.691 7.419 1.00 83.06 62 VAL A O 1
ATOM 455 N N . GLN A 1 63 ? -23.294 11.998 9.352 1.00 85.19 63 GLN A N 1
ATOM 456 C CA . GLN A 1 63 ? -22.081 12.159 10.165 1.00 85.19 63 GLN A CA 1
ATOM 457 C C . GLN A 1 63 ? -21.712 10.817 10.800 1.00 85.19 63 GLN A C 1
ATOM 459 O O . GLN A 1 63 ? -22.321 10.418 11.793 1.00 85.19 63 GLN A O 1
ATOM 464 N N . ARG A 1 64 ? -20.753 10.111 10.198 1.00 84.50 64 ARG A N 1
ATOM 465 C CA . ARG A 1 64 ? -20.187 8.839 10.673 1.00 84.50 64 ARG A CA 1
ATOM 466 C C . ARG A 1 64 ? -18.802 8.614 10.065 1.00 84.50 64 ARG A C 1
ATOM 468 O O . ARG A 1 64 ? -18.458 9.291 9.097 1.00 84.50 64 ARG A O 1
ATOM 475 N N . SER A 1 65 ? -18.056 7.646 10.594 1.00 84.38 65 SER A N 1
ATOM 476 C CA . SER A 1 65 ? -16.743 7.231 10.079 1.00 84.38 65 SER A CA 1
ATOM 477 C C . SER A 1 65 ? -16.765 6.858 8.590 1.00 84.38 65 SER A C 1
ATOM 479 O O . SER A 1 65 ? -17.735 6.268 8.099 1.00 84.38 65 SER A O 1
ATOM 481 N N . TRP A 1 66 ? -15.668 7.176 7.896 1.00 85.12 66 TRP A N 1
ATOM 482 C CA . TRP A 1 66 ? -15.429 6.812 6.496 1.00 85.12 66 TRP A CA 1
ATOM 483 C C . TRP A 1 66 ? -15.230 5.306 6.331 1.00 85.12 66 TRP A C 1
ATOM 485 O O . TRP A 1 66 ? -14.560 4.671 7.150 1.00 85.12 66 TRP A O 1
ATOM 495 N N . VAL A 1 67 ? -15.759 4.753 5.240 1.00 89.88 67 VAL A N 1
ATOM 496 C CA . VAL A 1 67 ? -15.557 3.349 4.872 1.00 89.88 67 VAL A CA 1
ATOM 497 C C . VAL A 1 67 ? -14.326 3.209 3.985 1.00 89.88 67 VAL A C 1
ATOM 499 O O . VAL A 1 67 ? -13.424 2.451 4.307 1.00 89.88 67 VAL A O 1
ATOM 502 N N . TRP A 1 68 ? -14.235 3.938 2.885 1.00 87.25 68 TRP A N 1
ATOM 503 C CA . TRP A 1 68 ? -13.088 3.952 1.973 1.00 87.25 68 TRP A CA 1
ATOM 504 C C . TRP A 1 68 ? -12.189 5.159 2.232 1.00 87.25 68 TRP A C 1
ATOM 506 O O . TRP A 1 68 ? -10.969 5.018 2.277 1.00 87.25 68 TRP A O 1
ATOM 516 N N . GLY A 1 69 ? -12.780 6.326 2.468 1.00 85.06 69 GLY A N 1
ATOM 517 C CA . GLY A 1 69 ? -12.074 7.589 2.660 1.00 85.06 69 GLY A CA 1
ATOM 518 C C . GLY A 1 69 ? -12.756 8.740 1.916 1.00 85.06 69 GLY A C 1
ATOM 519 O O . GLY A 1 69 ? -13.695 8.515 1.148 1.00 85.06 69 GLY A O 1
ATOM 520 N N . PRO A 1 70 ? -12.288 9.979 2.125 1.00 77.19 70 PRO A N 1
ATOM 521 C CA . PRO A 1 70 ? -12.872 11.170 1.513 1.00 77.19 70 PRO A CA 1
ATOM 522 C C . PRO A 1 70 ? -12.764 11.177 -0.016 1.00 77.19 70 PRO A C 1
ATOM 524 O O . PRO A 1 70 ? -13.624 11.750 -0.677 1.00 77.19 70 PRO A O 1
ATOM 527 N N . GLU A 1 71 ? -11.735 10.540 -0.575 1.00 76.12 71 GLU A N 1
ATOM 528 C CA . GLU A 1 71 ? -11.486 10.458 -2.014 1.00 76.12 71 GLU A CA 1
ATOM 529 C C . GLU A 1 71 ? -10.484 9.329 -2.336 1.00 76.12 71 GLU A C 1
ATOM 531 O O . GLU A 1 71 ? -9.821 8.816 -1.425 1.00 76.12 71 GLU A O 1
ATOM 536 N N . PRO A 1 72 ? -10.358 8.919 -3.611 1.00 80.00 72 PRO A N 1
ATOM 537 C CA . PRO A 1 72 ? -9.260 8.070 -4.061 1.00 80.00 72 PRO A CA 1
ATOM 538 C C . PRO A 1 72 ? -7.911 8.777 -3.905 1.00 80.00 72 PRO A C 1
ATOM 540 O O . PRO A 1 72 ? -7.793 9.967 -4.182 1.00 80.00 72 PRO A O 1
ATOM 543 N N . THR A 1 73 ? -6.879 8.034 -3.523 1.00 76.56 73 THR A N 1
ATOM 544 C CA . THR A 1 73 ? -5.525 8.560 -3.293 1.00 76.56 73 THR A CA 1
ATOM 545 C C . THR A 1 73 ? -4.538 8.198 -4.391 1.00 76.56 73 THR A C 1
ATOM 547 O O . THR A 1 73 ? -3.589 8.940 -4.623 1.00 76.56 73 THR A O 1
ATOM 550 N N . ALA A 1 74 ? -4.761 7.083 -5.085 1.00 81.75 74 ALA A N 1
ATOM 551 C CA . ALA A 1 74 ? -3.989 6.688 -6.254 1.00 81.75 74 ALA A CA 1
ATOM 552 C C . ALA A 1 74 ? -4.824 5.783 -7.166 1.00 81.75 74 ALA A C 1
ATOM 554 O O . ALA A 1 74 ? -5.721 5.073 -6.713 1.00 81.75 74 ALA A O 1
ATOM 555 N N . SER A 1 75 ? -4.491 5.779 -8.453 1.00 85.94 75 SER A N 1
ATOM 556 C CA . SER A 1 75 ? -4.932 4.763 -9.408 1.00 85.94 75 SER A CA 1
ATOM 557 C C . SER A 1 75 ? -3.709 4.267 -10.148 1.00 85.94 75 SER A C 1
ATOM 559 O O . SER A 1 75 ? -2.880 5.083 -10.552 1.00 85.94 75 SER A O 1
ATOM 561 N N . THR A 1 76 ? -3.597 2.958 -10.311 1.00 88.94 76 THR A N 1
ATOM 562 C CA . THR A 1 76 ? -2.498 2.335 -11.046 1.00 88.94 76 THR A CA 1
ATOM 563 C C . THR A 1 76 ? -2.949 1.028 -11.700 1.00 88.94 76 THR A C 1
ATOM 565 O O . THR A 1 76 ? -4.088 0.594 -11.501 1.00 88.94 76 THR A O 1
ATOM 568 N N . VAL A 1 77 ? -2.074 0.412 -12.482 1.00 91.88 77 VAL A N 1
ATOM 569 C CA . VAL A 1 77 ? -2.210 -0.959 -12.972 1.00 91.88 77 VAL A CA 1
ATOM 570 C C . VAL A 1 77 ? -1.079 -1.804 -12.400 1.00 91.88 77 VAL A C 1
ATOM 572 O O . VAL A 1 77 ? 0.023 -1.318 -12.147 1.00 91.88 77 VAL A O 1
ATOM 575 N N . GLU A 1 78 ? -1.346 -3.080 -12.182 1.00 92.44 78 GLU A N 1
ATOM 576 C CA . GLU A 1 78 ? -0.366 -4.022 -11.654 1.00 92.44 78 GLU A CA 1
ATOM 577 C C . GLU A 1 78 ? -0.452 -5.346 -12.398 1.00 92.44 78 GLU A C 1
ATOM 579 O O . GLU A 1 78 ? -1.514 -5.693 -12.904 1.00 92.44 78 GLU A O 1
ATOM 584 N N . PHE A 1 79 ? 0.657 -6.080 -12.462 1.00 95.81 79 PHE A N 1
ATOM 585 C CA . PHE A 1 79 ? 0.672 -7.439 -12.987 1.00 95.81 79 PHE A CA 1
ATOM 586 C C . PHE A 1 79 ? -0.262 -8.343 -12.171 1.00 95.81 79 PHE A C 1
ATOM 588 O O . PHE A 1 79 ? -0.243 -8.323 -10.939 1.00 95.81 79 PHE A O 1
ATOM 595 N N . TYR A 1 80 ? -1.068 -9.142 -12.862 1.00 96.12 80 TYR A N 1
ATOM 596 C CA . TYR A 1 80 ? -1.889 -10.177 -12.251 1.00 96.12 80 TYR A CA 1
ATOM 597 C C . TYR A 1 80 ? -2.020 -11.362 -13.208 1.00 96.12 80 TYR A C 1
ATOM 599 O O . TYR A 1 80 ? -2.716 -11.252 -14.213 1.00 96.12 80 TYR A O 1
ATOM 607 N N . ARG A 1 81 ? -1.339 -12.481 -12.939 1.00 95.00 81 ARG A N 1
ATOM 608 C CA . ARG A 1 81 ? -1.164 -13.584 -13.902 1.00 95.00 81 ARG A CA 1
ATOM 609 C C . ARG A 1 81 ? -2.491 -14.136 -14.429 1.00 95.00 81 ARG A C 1
ATOM 611 O O . ARG A 1 81 ? -2.594 -14.420 -15.621 1.00 95.00 81 ARG A O 1
ATOM 618 N N . ASP A 1 82 ? -3.478 -14.275 -13.550 1.00 93.88 82 ASP A N 1
ATOM 619 C CA . ASP A 1 82 ? -4.745 -14.953 -13.845 1.00 93.88 82 ASP A CA 1
ATOM 620 C C . ASP A 1 82 ? -5.825 -14.035 -14.433 1.00 93.88 82 ASP A C 1
ATOM 622 O O . ASP A 1 82 ? -6.928 -14.491 -14.751 1.00 93.88 82 ASP A O 1
ATOM 626 N N . SER A 1 83 ? -5.534 -12.743 -14.622 1.00 93.44 83 SER A N 1
ATOM 627 C CA . SER A 1 83 ? -6.469 -11.857 -15.311 1.00 93.44 83 SER A CA 1
ATOM 628 C C . SER A 1 83 ? -6.386 -12.021 -16.837 1.00 93.44 83 SER A C 1
ATOM 630 O O . SER A 1 83 ? -5.346 -12.410 -17.379 1.00 93.44 83 SER A O 1
ATOM 632 N N . PRO A 1 84 ? -7.460 -11.697 -17.585 1.00 91.88 84 PRO A N 1
ATOM 633 C CA . PRO A 1 84 ? -7.484 -11.867 -19.040 1.00 91.88 84 PRO A CA 1
ATOM 634 C C . PRO A 1 84 ? -6.390 -11.109 -19.803 1.00 91.88 84 PRO A C 1
ATOM 636 O O . PRO A 1 84 ? -5.992 -11.543 -20.886 1.00 91.88 84 PRO A O 1
ATOM 639 N N . ASP A 1 85 ? -5.929 -9.979 -19.269 1.00 89.38 85 ASP A N 1
ATOM 640 C CA . ASP A 1 85 ? -4.891 -9.133 -19.860 1.00 89.38 85 ASP A CA 1
ATOM 641 C C . ASP A 1 85 ? -3.573 -9.161 -19.071 1.00 89.38 85 ASP A C 1
ATOM 643 O O . ASP A 1 85 ? -2.678 -8.360 -19.340 1.00 89.38 85 ASP A O 1
ATOM 647 N N . THR A 1 86 ? -3.422 -10.104 -18.135 1.00 93.75 86 THR A N 1
ATOM 648 C CA . THR A 1 86 ? -2.282 -10.235 -17.210 1.00 93.75 86 THR A CA 1
ATOM 649 C C . THR A 1 86 ? -2.037 -9.015 -16.316 1.00 93.75 86 THR A C 1
ATOM 651 O O . THR A 1 86 ? -0.970 -8.875 -15.713 1.00 93.75 86 THR A O 1
ATOM 654 N N . THR A 1 87 ? -3.012 -8.112 -16.220 1.00 93.81 87 THR A N 1
ATOM 655 C CA . THR A 1 87 ? -2.987 -6.957 -15.331 1.00 93.81 87 THR A CA 1
ATOM 656 C C . THR A 1 87 ? -4.270 -6.818 -14.518 1.00 93.81 87 THR A C 1
ATOM 658 O O . THR A 1 87 ? -5.315 -7.373 -14.838 1.00 93.81 87 THR A O 1
ATOM 661 N N . ARG A 1 88 ? -4.213 -6.057 -13.433 1.00 94.50 88 ARG A N 1
ATOM 662 C CA . ARG A 1 88 ? -5.385 -5.603 -12.687 1.00 94.50 88 ARG A CA 1
ATOM 663 C C . ARG A 1 88 ? -5.311 -4.104 -12.489 1.00 94.50 88 ARG A C 1
ATOM 665 O O . ARG A 1 88 ? -4.231 -3.537 -12.313 1.00 94.50 88 ARG A O 1
ATOM 672 N N . LYS A 1 89 ? -6.468 -3.453 -12.468 1.00 94.25 89 LYS A N 1
ATOM 673 C CA . LYS A 1 89 ? -6.567 -2.025 -12.168 1.00 94.25 89 LYS A CA 1
ATOM 674 C C . LYS A 1 89 ? -6.784 -1.821 -10.683 1.00 94.25 89 LYS A C 1
ATOM 676 O O . LYS A 1 89 ? -7.673 -2.436 -10.103 1.00 94.25 89 LYS A O 1
ATOM 681 N N . LEU A 1 90 ? -6.005 -0.926 -10.096 1.00 94.88 90 LEU A N 1
ATOM 682 C CA . LEU A 1 90 ? -5.954 -0.679 -8.663 1.00 94.88 90 LEU A CA 1
ATOM 683 C C . LEU A 1 90 ? -6.377 0.751 -8.357 1.00 94.88 90 LEU A C 1
ATOM 685 O O . LEU A 1 90 ? -5.798 1.692 -8.898 1.00 94.88 90 LEU A O 1
ATOM 689 N N . ILE A 1 91 ? -7.346 0.929 -7.462 1.00 93.25 91 ILE A N 1
ATOM 690 C CA . ILE A 1 91 ? -7.745 2.242 -6.953 1.00 93.25 91 ILE A CA 1
ATOM 691 C C . ILE A 1 91 ? -7.563 2.246 -5.440 1.00 93.25 91 ILE A C 1
ATOM 693 O O . ILE A 1 91 ? -8.293 1.577 -4.709 1.00 93.25 91 ILE A O 1
ATOM 697 N N . TYR A 1 92 ? -6.594 3.024 -4.972 1.00 90.69 92 TYR A N 1
ATOM 698 C CA . TYR A 1 92 ? -6.311 3.206 -3.556 1.00 90.69 92 TYR A CA 1
ATOM 699 C C . TYR A 1 92 ? -7.198 4.291 -2.954 1.00 90.69 92 TYR A C 1
ATOM 701 O O . TYR A 1 92 ? -7.490 5.308 -3.581 1.00 90.69 92 TYR A O 1
ATOM 709 N N . PHE A 1 93 ? -7.571 4.077 -1.701 1.00 90.12 93 PHE A N 1
ATOM 710 C CA . PHE A 1 93 ? -8.198 5.042 -0.811 1.00 90.12 93 PHE A CA 1
ATOM 711 C C . PHE A 1 93 ? -7.427 5.067 0.511 1.00 90.12 93 PHE A C 1
ATOM 713 O O . PHE A 1 93 ? -6.547 4.238 0.749 1.00 90.12 93 PHE A O 1
ATOM 720 N N . ASP A 1 94 ? -7.781 5.977 1.416 1.00 83.94 94 ASP A N 1
ATOM 721 C CA . ASP A 1 94 ? -7.142 6.036 2.733 1.00 83.94 94 ASP A CA 1
ATOM 722 C C . ASP A 1 94 ? -7.301 4.710 3.504 1.00 83.94 94 ASP A C 1
ATOM 724 O O . ASP A 1 94 ? -6.343 4.186 4.075 1.00 83.94 94 ASP A O 1
ATOM 728 N N . LYS A 1 95 ? -8.510 4.135 3.486 1.00 90.00 95 LYS A N 1
ATOM 729 C CA . LYS A 1 95 ? -8.914 2.977 4.302 1.00 90.00 95 LYS A CA 1
ATOM 730 C C . LYS A 1 95 ? -8.860 1.632 3.565 1.00 90.00 95 LYS A C 1
ATOM 732 O O . LYS A 1 95 ? -9.309 0.638 4.127 1.00 90.00 95 LYS A O 1
ATOM 737 N N . GLY A 1 96 ? -8.385 1.576 2.319 1.00 92.75 96 GLY A N 1
ATOM 738 C CA . GLY A 1 96 ? -8.362 0.332 1.538 1.00 92.75 96 GLY A CA 1
ATOM 739 C C . GLY A 1 96 ? -8.028 0.529 0.061 1.00 92.75 96 GLY A C 1
ATOM 740 O O . GLY A 1 96 ? -7.625 1.613 -0.351 1.00 92.75 96 GLY A O 1
ATOM 741 N N . ARG A 1 97 ? -8.217 -0.520 -0.742 1.00 96.25 97 ARG A N 1
ATOM 742 C CA . ARG A 1 97 ? -8.028 -0.515 -2.200 1.00 96.25 97 ARG A CA 1
ATOM 743 C C . ARG A 1 97 ? -9.137 -1.331 -2.864 1.00 96.25 97 ARG A C 1
ATOM 745 O O . ARG A 1 97 ? -9.585 -2.328 -2.293 1.00 96.25 97 ARG A O 1
ATOM 752 N N . LEU A 1 98 ? -9.593 -0.874 -4.025 1.00 95.88 98 LEU A N 1
ATOM 753 C CA . LEU A 1 98 ? -10.523 -1.588 -4.896 1.00 95.88 98 LEU A CA 1
ATOM 754 C C . LEU A 1 98 ? -9.809 -2.004 -6.179 1.00 95.88 98 LEU A C 1
ATOM 756 O O . LEU A 1 98 ? -9.195 -1.164 -6.842 1.00 95.88 98 LEU A O 1
ATOM 760 N N . ASP A 1 99 ? -9.973 -3.271 -6.536 1.00 95.44 99 ASP A N 1
ATOM 761 C CA . ASP A 1 99 ? -9.335 -3.902 -7.683 1.00 95.44 99 ASP A CA 1
ATOM 762 C C . ASP A 1 99 ? -10.396 -4.250 -8.732 1.00 95.44 99 ASP A C 1
ATOM 764 O O . ASP A 1 99 ? -11.502 -4.687 -8.396 1.00 95.44 99 ASP A O 1
ATOM 768 N N . ILE A 1 100 ? -10.060 -4.066 -10.007 1.00 94.75 100 ILE A N 1
ATOM 769 C CA . ILE A 1 100 ? -10.804 -4.618 -11.144 1.00 94.75 100 ILE A CA 1
ATOM 770 C C . ILE A 1 100 ? -9.865 -5.592 -11.850 1.00 94.75 100 ILE A C 1
ATOM 772 O O . ILE A 1 100 ? -8.854 -5.171 -12.414 1.00 94.75 100 ILE A O 1
ATOM 776 N N . LEU A 1 101 ? -10.204 -6.880 -11.791 1.00 91.62 101 LEU A N 1
ATOM 777 C CA . LEU A 1 101 ? -9.430 -7.953 -12.424 1.00 91.62 101 LEU A CA 1
ATOM 778 C C . LEU A 1 101 ? -9.720 -8.066 -13.926 1.00 91.62 101 LEU A C 1
ATOM 780 O O . LEU A 1 101 ? -8.831 -8.393 -14.693 1.00 91.62 101 LEU A O 1
ATOM 784 N N . ASP A 1 102 ? -10.956 -7.799 -14.353 1.00 90.62 102 ASP A N 1
ATOM 785 C CA . ASP A 1 102 ? -11.368 -7.860 -15.759 1.00 90.62 102 ASP A CA 1
ATOM 786 C C . ASP A 1 102 ? -12.303 -6.687 -16.079 1.00 90.62 102 ASP A C 1
ATOM 788 O O . ASP A 1 102 ? -13.471 -6.684 -15.680 1.00 90.62 102 ASP A O 1
ATOM 792 N N . GLU A 1 103 ? -11.806 -5.683 -16.811 1.00 88.00 103 GLU A N 1
ATOM 793 C CA . GLU A 1 103 ? -12.623 -4.536 -17.242 1.00 88.00 103 GLU A CA 1
ATOM 794 C C . GLU A 1 103 ? -13.752 -4.944 -18.214 1.00 88.00 103 GLU A C 1
ATOM 796 O O . GLU A 1 103 ? -14.745 -4.223 -18.341 1.00 88.00 103 GLU A O 1
ATOM 801 N 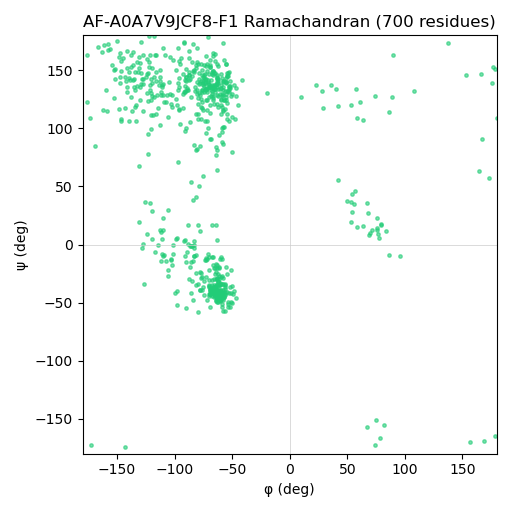N . GLY A 1 104 ? -13.640 -6.104 -18.875 1.00 88.75 104 GLY A N 1
ATOM 802 C CA . GLY A 1 104 ? -14.675 -6.699 -19.725 1.00 88.75 104 GLY A CA 1
ATOM 803 C C . GLY A 1 104 ? -15.703 -7.556 -18.976 1.00 88.75 104 GLY A C 1
ATOM 804 O O . GLY A 1 104 ? -16.626 -8.081 -19.608 1.00 88.75 104 GLY A O 1
ATOM 805 N N . GLY A 1 105 ? -15.558 -7.696 -17.655 1.00 89.00 105 GLY A N 1
ATOM 806 C CA . GLY A 1 105 ? -16.387 -8.547 -16.809 1.00 89.00 105 GLY A CA 1
ATOM 807 C C . GLY A 1 105 ? -17.824 -8.051 -16.591 1.00 89.00 105 GLY A C 1
ATOM 808 O O . GLY A 1 105 ? -18.252 -6.987 -17.048 1.00 89.00 105 GLY A O 1
ATOM 809 N N . ASP A 1 106 ? -18.606 -8.835 -15.843 1.00 89.81 106 ASP A N 1
ATOM 810 C CA . ASP A 1 106 ? -19.987 -8.483 -15.494 1.00 89.81 106 ASP A CA 1
ATOM 811 C C . ASP A 1 106 ? -20.036 -7.354 -14.454 1.00 89.81 106 ASP A C 1
ATOM 813 O O . ASP A 1 106 ? -19.995 -7.592 -13.249 1.00 89.81 106 ASP A O 1
ATOM 817 N N . THR A 1 107 ? -20.196 -6.119 -14.931 1.00 88.88 107 THR A N 1
ATOM 818 C CA . THR A 1 107 ? -20.344 -4.910 -14.095 1.00 88.88 107 THR A CA 1
ATOM 819 C C . THR A 1 107 ? -21.536 -4.921 -13.129 1.00 88.88 107 THR A C 1
ATOM 821 O O . THR A 1 107 ? -21.606 -4.058 -12.255 1.00 88.88 107 THR A O 1
ATOM 824 N N . SER A 1 108 ? -22.481 -5.860 -13.260 1.00 85.75 108 SER A N 1
ATOM 825 C CA . SER A 1 108 ? -23.579 -6.027 -12.299 1.00 85.75 108 SER A CA 1
ATOM 826 C C . SER A 1 108 ? -23.213 -6.913 -11.105 1.00 85.75 108 SER A C 1
ATOM 828 O O . SER A 1 108 ? -23.916 -6.894 -10.090 1.00 85.75 108 SER A O 1
ATOM 830 N N . SER A 1 109 ? -22.111 -7.663 -11.200 1.00 87.69 109 SER A N 1
ATOM 831 C CA . SER A 1 109 ? -21.585 -8.458 -10.097 1.00 87.69 109 SER A CA 1
ATOM 832 C C . SER A 1 109 ? -21.049 -7.542 -8.993 1.00 87.69 109 SER A C 1
ATOM 834 O O . SER A 1 109 ? -20.250 -6.648 -9.285 1.00 87.69 109 SER A O 1
ATOM 836 N N . PRO A 1 110 ? -21.384 -7.786 -7.711 1.00 80.56 110 PRO A N 1
ATOM 837 C CA . PRO A 1 110 ? -20.765 -7.055 -6.608 1.00 80.56 110 PRO A CA 1
ATOM 838 C C . PRO A 1 110 ? -19.245 -7.276 -6.539 1.00 80.56 110 PRO A C 1
ATOM 840 O O . PRO A 1 110 ? -18.555 -6.453 -5.960 1.00 80.56 110 PRO A O 1
ATOM 843 N N . TRP A 1 111 ? -18.725 -8.344 -7.155 1.00 89.62 111 TRP A N 1
ATOM 844 C CA . TRP A 1 111 ? -17.296 -8.673 -7.203 1.00 89.62 111 TRP A CA 1
ATOM 845 C C . TRP A 1 111 ? -16.570 -8.100 -8.428 1.00 89.62 111 TRP A C 1
ATOM 847 O O . TRP A 1 111 ? -15.379 -8.344 -8.597 1.00 89.62 111 TRP A O 1
ATOM 857 N N . PHE A 1 112 ? -17.255 -7.333 -9.287 1.00 91.31 112 PHE A N 1
ATOM 858 C CA . PHE A 1 112 ? -16.591 -6.637 -10.395 1.00 91.31 112 PHE A CA 1
ATOM 859 C C . PHE A 1 112 ? -15.533 -5.650 -9.880 1.00 91.31 112 PHE A C 1
ATOM 861 O O . PHE A 1 112 ? -14.431 -5.579 -10.414 1.00 91.31 112 PHE A O 1
ATOM 868 N N . THR A 1 113 ? -15.861 -4.913 -8.813 1.00 93.19 113 THR A N 1
ATOM 869 C CA . THR A 1 113 ? -14.873 -4.208 -7.991 1.00 93.19 113 THR A CA 1
ATOM 870 C C . THR A 1 113 ? -14.667 -5.010 -6.724 1.00 93.19 113 THR A C 1
ATOM 872 O O . THR A 1 113 ? -15.619 -5.161 -5.967 1.00 93.19 113 THR A O 1
ATOM 875 N N . THR A 1 114 ? -13.465 -5.501 -6.461 1.00 91.06 114 THR A N 1
ATOM 876 C CA . THR A 1 114 ? -13.194 -6.314 -5.269 1.00 91.06 114 THR A CA 1
ATOM 877 C C . THR A 1 114 ? -12.303 -5.554 -4.297 1.00 91.06 114 THR A C 1
ATOM 879 O O . THR A 1 114 ? -11.329 -4.925 -4.697 1.00 91.06 114 THR A O 1
ATOM 882 N N . GLY A 1 115 ? -12.637 -5.590 -3.005 1.00 92.44 115 GLY A N 1
ATOM 883 C CA . GLY A 1 115 ? -11.752 -5.072 -1.963 1.00 92.44 115 GLY A CA 1
ATOM 884 C C . GLY A 1 115 ? -10.488 -5.921 -1.864 1.00 92.44 115 GLY A C 1
ATOM 885 O O . GLY A 1 115 ? -10.588 -7.134 -1.664 1.00 92.44 115 GLY A O 1
ATOM 886 N N . ALA A 1 116 ? -9.326 -5.284 -1.984 1.00 95.38 116 ALA A N 1
ATOM 887 C CA . ALA A 1 116 ? -8.035 -5.954 -1.900 1.00 95.38 116 ALA A CA 1
ATOM 888 C C . ALA A 1 116 ? -7.751 -6.505 -0.496 1.00 95.38 116 ALA A C 1
ATOM 890 O O . ALA A 1 116 ? -8.147 -5.911 0.513 1.00 95.38 116 ALA A O 1
ATOM 891 N N . LEU A 1 117 ? -6.995 -7.600 -0.429 1.00 97.00 117 LEU A N 1
ATOM 892 C CA . LEU A 1 117 ? -6.611 -8.290 0.806 1.00 97.00 117 LEU A CA 1
ATOM 893 C C . LEU A 1 117 ? -5.408 -7.616 1.495 1.00 97.00 117 LEU A C 1
ATOM 895 O O . LEU A 1 117 ? -4.515 -8.291 1.995 1.00 97.00 117 LEU A O 1
ATOM 899 N N . LEU A 1 118 ? -5.371 -6.277 1.535 1.00 98.31 118 LEU A N 1
ATOM 900 C CA . LEU A 1 118 ? -4.174 -5.512 1.924 1.00 98.31 118 LEU A CA 1
ATOM 901 C C . LEU A 1 118 ? -3.629 -5.878 3.308 1.00 98.31 118 LEU A C 1
ATOM 903 O O . LEU A 1 118 ? -2.426 -5.814 3.536 1.00 98.31 118 LEU A O 1
ATOM 907 N N . VAL A 1 119 ? -4.510 -6.213 4.252 1.00 98.69 119 VAL A N 1
ATOM 908 C CA . VAL A 1 119 ? -4.103 -6.591 5.611 1.00 98.69 119 VAL A CA 1
ATOM 909 C C . VAL A 1 119 ? -3.536 -8.000 5.631 1.00 98.69 119 VAL A C 1
ATOM 911 O O . VAL A 1 119 ? -2.565 -8.234 6.339 1.00 98.69 119 VAL A O 1
ATOM 914 N N . SER A 1 120 ? -4.093 -8.901 4.824 1.00 98.50 120 SER A N 1
ATOM 915 C CA . SER A 1 120 ? -3.538 -10.240 4.617 1.00 98.50 120 SER A CA 1
ATOM 916 C C . SER A 1 120 ? -2.125 -10.156 4.071 1.00 98.50 120 SER A C 1
ATOM 918 O O . SER A 1 120 ? -1.210 -10.657 4.706 1.00 98.50 120 SER A O 1
ATOM 920 N N . GLU A 1 121 ? -1.947 -9.419 2.973 1.00 98.44 121 GLU A N 1
ATOM 921 C CA . GLU A 1 121 ? -0.649 -9.219 2.327 1.00 98.44 121 GLU A CA 1
ATOM 922 C C . GLU A 1 121 ? 0.379 -8.587 3.281 1.00 98.44 121 GLU A C 1
ATOM 924 O O . GLU A 1 121 ? 1.518 -9.039 3.364 1.00 98.44 121 GLU A O 1
ATOM 929 N N . MET A 1 122 ? -0.017 -7.573 4.064 1.00 98.56 122 MET A N 1
ATOM 930 C CA . MET A 1 122 ? 0.884 -6.961 5.047 1.00 98.56 122 MET A CA 1
ATOM 931 C C . MET A 1 122 ? 1.200 -7.881 6.229 1.00 98.56 122 MET A C 1
ATOM 933 O O . MET A 1 122 ? 2.307 -7.794 6.742 1.00 98.56 122 MET A O 1
ATOM 937 N N . LEU A 1 123 ? 0.274 -8.726 6.696 1.00 98.56 123 LEU A N 1
ATOM 938 C CA . LEU A 1 123 ? 0.529 -9.642 7.817 1.00 98.56 123 LEU A CA 1
ATOM 939 C C . LEU A 1 123 ? 1.347 -10.864 7.394 1.00 98.56 123 LEU A C 1
ATOM 941 O O . LEU A 1 123 ? 2.222 -11.274 8.151 1.00 98.56 123 LEU A O 1
ATOM 945 N N . SER A 1 124 ? 1.097 -11.418 6.206 1.00 97.75 124 SER A N 1
ATOM 946 C CA . SER A 1 124 ? 1.878 -12.536 5.666 1.00 97.75 124 SER A CA 1
ATOM 947 C C . SER A 1 124 ? 3.225 -12.097 5.094 1.00 97.75 124 SER A C 1
ATOM 949 O O . SER A 1 124 ? 4.145 -12.901 5.030 1.00 97.75 124 SER A O 1
ATOM 951 N N . GLY A 1 125 ? 3.360 -10.826 4.700 1.00 97.00 125 GLY A N 1
ATOM 952 C CA . GLY A 1 125 ? 4.528 -10.349 3.964 1.00 97.00 125 GLY A CA 1
ATOM 953 C C . GLY A 1 125 ? 4.485 -10.703 2.475 1.00 97.00 125 GLY A C 1
ATOM 954 O O . GLY A 1 125 ? 5.510 -10.642 1.810 1.00 97.00 125 GLY A O 1
ATOM 955 N N . GLN A 1 126 ? 3.320 -11.052 1.927 1.00 97.19 126 GLN A N 1
ATOM 956 C CA . GLN A 1 126 ? 3.191 -11.542 0.555 1.00 97.19 126 GLN A CA 1
ATOM 957 C C . GLN A 1 126 ? 2.393 -10.572 -0.312 1.00 97.19 126 GLN A C 1
ATOM 959 O O . GLN A 1 126 ? 1.210 -10.348 -0.073 1.00 97.19 126 GLN A O 1
ATOM 964 N N . ILE A 1 127 ? 3.021 -10.023 -1.351 1.00 96.88 127 ILE A N 1
ATOM 965 C CA . ILE A 1 127 ? 2.342 -9.240 -2.389 1.00 96.88 127 ILE A CA 1
ATOM 966 C C . ILE A 1 127 ? 1.685 -10.211 -3.366 1.00 96.88 127 ILE A C 1
ATOM 968 O O . ILE A 1 127 ? 2.377 -11.014 -3.993 1.00 96.88 127 ILE A O 1
ATOM 972 N N . GLN A 1 128 ? 0.366 -10.124 -3.522 1.00 96.31 128 GLN A N 1
ATOM 973 C CA . GLN A 1 128 ? -0.379 -11.010 -4.418 1.00 96.31 128 GLN A CA 1
ATOM 974 C C . GLN A 1 128 ? -0.247 -10.580 -5.885 1.00 96.31 128 GLN A C 1
ATOM 976 O O . GLN A 1 128 ? -0.528 -9.426 -6.216 1.00 96.31 128 GLN A O 1
ATOM 981 N N . LEU A 1 129 ? 0.080 -11.527 -6.765 1.00 96.00 129 LEU A N 1
ATOM 982 C CA . LEU A 1 129 ? 0.315 -11.341 -8.205 1.00 96.00 129 LEU A CA 1
ATOM 983 C C . LEU A 1 129 ? -0.508 -12.274 -9.101 1.00 96.00 129 LEU A C 1
ATOM 985 O O . LEU A 1 129 ? -0.370 -12.243 -10.320 1.00 96.00 129 LEU A O 1
ATOM 989 N N . GLY A 1 130 ? -1.332 -13.116 -8.502 1.00 95.19 130 GLY A N 1
ATOM 990 C CA . GLY A 1 130 ? -2.228 -14.068 -9.146 1.00 95.19 130 GLY A CA 1
ATOM 991 C C . GLY A 1 130 ? -3.112 -14.695 -8.075 1.00 95.19 130 GLY A C 1
ATOM 992 O O . GLY A 1 130 ? -3.075 -14.268 -6.916 1.00 95.19 130 GLY A O 1
ATOM 993 N N . ASP A 1 131 ? -3.900 -15.695 -8.433 1.00 93.31 131 ASP A N 1
ATOM 994 C CA . ASP A 1 131 ? -4.699 -16.441 -7.459 1.00 93.31 131 ASP A CA 1
ATOM 995 C C . ASP A 1 131 ? -3.775 -17.169 -6.464 1.00 93.31 131 ASP A C 1
ATOM 997 O O . ASP A 1 131 ? -3.998 -17.088 -5.256 1.00 93.31 131 ASP A O 1
ATOM 1001 N N . ASP A 1 132 ? -2.684 -17.762 -6.971 1.00 95.44 132 ASP A N 1
ATOM 1002 C CA . ASP A 1 132 ? -1.705 -18.550 -6.203 1.00 95.44 132 ASP A CA 1
ATOM 1003 C C . ASP A 1 132 ? -0.250 -18.033 -6.327 1.00 95.44 132 ASP A C 1
ATOM 1005 O O . ASP A 1 132 ? 0.694 -18.693 -5.887 1.00 95.44 132 ASP A O 1
ATOM 1009 N N . ASP A 1 133 ? -0.043 -16.857 -6.930 1.00 96.69 133 ASP A N 1
ATOM 1010 C CA . ASP A 1 133 ? 1.283 -16.264 -7.144 1.00 96.69 133 ASP A CA 1
ATOM 1011 C C . ASP A 1 133 ? 1.562 -15.115 -6.171 1.00 96.69 133 ASP A C 1
ATOM 1013 O O . ASP A 1 133 ? 0.783 -14.160 -6.072 1.00 96.69 133 ASP A O 1
ATOM 1017 N N . PHE A 1 134 ? 2.722 -15.165 -5.509 1.00 97.25 134 PHE A N 1
ATOM 1018 C CA . PHE A 1 134 ? 3.102 -14.206 -4.475 1.00 97.25 134 PHE A CA 1
ATOM 1019 C C . PHE A 1 134 ? 4.574 -13.804 -4.553 1.00 97.25 134 PHE A C 1
ATOM 1021 O O . PHE A 1 134 ? 5.437 -14.605 -4.910 1.00 97.25 134 PHE A O 1
ATOM 1028 N N . VAL A 1 135 ? 4.861 -12.564 -4.155 1.00 96.88 135 VAL A N 1
ATOM 1029 C CA . VAL A 1 135 ? 6.217 -12.074 -3.883 1.00 96.88 135 VAL A CA 1
ATOM 1030 C C . VAL A 1 135 ? 6.378 -11.794 -2.397 1.00 96.88 135 VAL A C 1
ATOM 1032 O O . VAL A 1 135 ? 5.593 -11.052 -1.813 1.00 96.88 135 VAL A O 1
ATOM 1035 N N . GLU A 1 136 ? 7.431 -12.355 -1.812 1.00 96.00 136 GLU A N 1
ATOM 1036 C CA . GLU A 1 136 ? 7.783 -12.178 -0.403 1.00 96.00 136 GLU A CA 1
ATOM 1037 C C . GLU A 1 136 ? 8.437 -10.818 -0.127 1.00 96.00 136 GLU A C 1
ATOM 1039 O O . GLU A 1 136 ? 9.289 -10.348 -0.890 1.00 96.00 136 GLU A O 1
ATOM 1044 N N . ARG A 1 137 ? 8.089 -10.219 1.012 1.00 93.94 137 ARG A N 1
ATOM 1045 C CA . ARG A 1 137 ? 8.615 -8.951 1.526 1.00 93.94 137 ARG A CA 1
ATOM 1046 C C . ARG A 1 137 ? 8.544 -8.928 3.056 1.00 93.94 137 ARG A C 1
ATOM 1048 O O . ARG A 1 137 ? 7.670 -9.535 3.662 1.00 93.94 137 ARG A O 1
ATOM 1055 N N . GLU A 1 138 ? 9.455 -8.196 3.707 1.00 92.31 138 GLU A N 1
ATOM 1056 C CA . GLU A 1 138 ? 9.432 -8.066 5.174 1.00 92.31 138 GLU A CA 1
ATOM 1057 C C . GLU A 1 138 ? 8.098 -7.462 5.644 1.00 92.31 138 GLU A C 1
ATOM 1059 O O . GLU A 1 138 ? 7.676 -6.405 5.163 1.00 92.31 138 GLU A O 1
ATOM 1064 N N . THR A 1 139 ? 7.456 -8.116 6.613 1.00 94.94 139 THR A N 1
ATOM 1065 C CA . THR A 1 139 ? 6.244 -7.639 7.288 1.00 94.94 139 THR A CA 1
ATOM 1066 C C . THR A 1 139 ? 6.455 -6.213 7.832 1.00 94.94 139 THR A C 1
ATOM 1068 O O . THR A 1 139 ? 7.456 -5.948 8.509 1.00 94.94 139 THR A O 1
ATOM 1071 N N . PRO A 1 140 ? 5.540 -5.255 7.587 1.00 92.75 140 PRO A N 1
ATOM 1072 C CA . PRO A 1 140 ? 5.784 -3.859 7.912 1.00 92.75 140 PRO A CA 1
ATOM 1073 C C . PRO A 1 140 ? 5.798 -3.590 9.420 1.00 92.75 140 PRO A C 1
ATOM 1075 O O . PRO A 1 140 ? 4.877 -3.937 10.160 1.00 92.75 140 PRO A O 1
ATOM 1078 N N . ARG A 1 141 ? 6.783 -2.806 9.869 1.00 93.19 141 ARG A N 1
ATOM 1079 C CA . ARG A 1 141 ? 6.823 -2.210 11.219 1.00 93.19 141 ARG A CA 1
ATOM 1080 C C . ARG A 1 141 ? 6.021 -0.906 11.298 1.00 93.19 141 ARG A C 1
ATOM 1082 O O . ARG A 1 141 ? 6.438 0.059 11.929 1.00 93.19 141 ARG A O 1
ATOM 1089 N N . ILE A 1 142 ? 4.885 -0.869 10.608 1.00 90.19 142 ILE A N 1
ATOM 1090 C CA . ILE A 1 142 ? 3.955 0.264 10.601 1.00 90.19 142 ILE A CA 1
ATOM 1091 C C . ILE A 1 142 ? 2.933 0.025 11.719 1.00 90.19 142 ILE A C 1
ATOM 1093 O O . ILE A 1 142 ? 2.390 -1.084 11.780 1.00 90.19 142 ILE A O 1
ATOM 1097 N N . PRO A 1 143 ? 2.656 1.007 12.598 1.00 91.25 143 PRO A N 1
ATOM 1098 C CA . PRO A 1 143 ? 1.606 0.873 13.601 1.00 91.25 143 PRO A CA 1
ATOM 1099 C C . PRO A 1 143 ? 0.245 0.541 12.975 1.00 91.25 143 PRO A C 1
ATOM 1101 O O . PRO A 1 143 ? -0.125 1.093 11.940 1.00 91.25 143 PRO A O 1
ATOM 1104 N N . LEU A 1 144 ? -0.526 -0.345 13.610 1.00 92.00 144 LEU A N 1
ATOM 1105 C CA . LEU A 1 144 ? -1.842 -0.769 13.112 1.00 92.00 144 LEU A CA 1
ATOM 1106 C C . LEU A 1 144 ? -2.842 0.394 13.036 1.00 92.00 144 LEU A C 1
ATOM 1108 O O . LEU A 1 144 ? -3.732 0.399 12.188 1.00 92.00 144 LEU A O 1
ATOM 1112 N N . THR A 1 145 ? -2.712 1.368 13.938 1.00 89.56 145 THR A N 1
ATOM 1113 C CA . THR A 1 145 ? -3.554 2.564 14.038 1.00 89.56 145 THR A CA 1
ATOM 1114 C C . THR A 1 145 ? -2.809 3.675 14.786 1.00 89.56 145 THR A C 1
ATOM 1116 O O . THR A 1 145 ? -1.736 3.445 15.346 1.00 89.56 145 THR A O 1
ATOM 1119 N N . GLY A 1 146 ? -3.397 4.872 14.814 1.00 81.38 146 GLY A N 1
ATOM 1120 C CA . GLY A 1 146 ? -2.838 6.043 15.482 1.00 81.38 146 GLY A CA 1
ATOM 1121 C C . GLY A 1 146 ? -1.791 6.763 14.636 1.00 81.38 146 GLY A C 1
ATOM 1122 O O . GLY A 1 146 ? -1.813 6.705 13.405 1.00 81.38 146 GLY A O 1
ATOM 1123 N N . ASP A 1 147 ? -0.895 7.474 15.308 1.00 78.81 147 ASP A N 1
ATOM 1124 C CA . ASP A 1 147 ? 0.176 8.243 14.684 1.00 78.81 147 ASP A CA 1
ATOM 1125 C C . ASP A 1 147 ? 1.243 7.302 14.089 1.00 78.81 147 ASP A C 1
ATOM 1127 O O . ASP A 1 147 ? 1.647 6.323 14.710 1.00 78.81 147 ASP A O 1
ATOM 1131 N N . LEU A 1 148 ? 1.760 7.596 12.891 1.00 74.75 148 LEU A N 1
ATOM 1132 C CA . LEU A 1 148 ? 2.777 6.741 12.249 1.00 74.75 148 LEU A CA 1
ATOM 1133 C C . LEU A 1 148 ? 4.104 6.686 13.021 1.00 74.75 148 LEU A C 1
ATOM 1135 O O . LEU A 1 148 ? 4.854 5.722 12.893 1.00 74.75 148 LEU A O 1
ATOM 1139 N N . ILE A 1 149 ? 4.395 7.724 13.808 1.00 78.56 149 ILE A N 1
ATOM 1140 C CA . ILE A 1 149 ? 5.587 7.819 14.649 1.00 78.56 149 ILE A CA 1
ATOM 1141 C C . ILE A 1 149 ? 5.118 7.785 16.100 1.00 78.56 149 ILE A C 1
ATOM 1143 O O . ILE A 1 149 ? 4.622 8.784 16.612 1.00 78.56 149 ILE A O 1
ATOM 1147 N N . GLN A 1 150 ? 5.286 6.636 16.746 1.00 82.25 150 GLN A N 1
ATOM 1148 C CA . GLN A 1 150 ? 4.958 6.406 18.154 1.00 82.25 150 GLN A CA 1
ATOM 1149 C C . GLN A 1 150 ? 5.957 5.404 18.745 1.00 82.25 150 GLN A C 1
ATOM 1151 O O . GLN A 1 150 ? 6.495 4.573 18.011 1.00 82.25 150 GLN A O 1
ATOM 1156 N N . GLN A 1 151 ? 6.255 5.501 20.044 1.00 77.94 151 GLN A N 1
ATOM 1157 C CA . GLN A 1 151 ? 7.325 4.688 20.650 1.00 77.94 151 GLN A CA 1
ATOM 1158 C C . GLN A 1 151 ? 6.924 3.221 20.842 1.00 77.94 151 GLN A C 1
ATOM 1160 O O . GLN A 1 151 ? 7.701 2.331 20.511 1.00 77.94 151 GLN A O 1
ATOM 1165 N N . ASP A 1 152 ? 5.703 2.987 21.325 1.00 86.19 152 ASP A N 1
ATOM 1166 C CA . ASP A 1 152 ? 5.223 1.671 21.771 1.00 86.19 152 ASP A CA 1
ATOM 1167 C C . ASP A 1 152 ? 3.976 1.216 20.988 1.00 86.19 152 ASP A C 1
ATOM 1169 O O . ASP A 1 152 ? 3.059 0.607 21.540 1.00 86.19 152 ASP A O 1
ATOM 1173 N N . GLY A 1 153 ? 3.908 1.542 19.694 1.00 90.44 153 GLY A N 1
ATOM 1174 C CA . GLY A 1 153 ? 2.784 1.152 18.842 1.00 90.44 153 GLY A CA 1
ATOM 1175 C C . GLY A 1 153 ? 2.837 -0.321 18.439 1.00 90.44 153 GLY A C 1
ATOM 1176 O O . GLY A 1 153 ? 3.862 -0.797 17.954 1.00 90.44 153 GLY A O 1
ATOM 1177 N N . VAL A 1 154 ? 1.714 -1.032 18.564 1.00 97.25 154 VAL A N 1
ATOM 1178 C CA . VAL A 1 154 ? 1.553 -2.363 17.953 1.00 97.25 154 VAL A CA 1
ATOM 1179 C C . VAL A 1 154 ? 1.556 -2.213 16.433 1.00 97.25 154 VAL A C 1
ATOM 1181 O O . VAL A 1 154 ? 0.798 -1.416 15.880 1.00 97.25 154 VAL A O 1
ATOM 1184 N N . THR A 1 155 ? 2.399 -2.989 15.760 1.00 97.56 155 THR A N 1
ATOM 1185 C CA . THR A 1 155 ? 2.601 -2.978 14.305 1.00 97.56 155 THR A CA 1
ATOM 1186 C C . THR A 1 155 ? 2.052 -4.240 13.639 1.00 97.56 155 THR A C 1
ATOM 1188 O O . THR A 1 155 ? 1.749 -5.223 14.320 1.00 97.56 155 THR A O 1
ATOM 1191 N N . TYR A 1 156 ? 1.976 -4.249 12.304 1.00 98.12 156 TYR A N 1
ATOM 1192 C CA . TYR A 1 156 ? 1.717 -5.487 11.554 1.00 98.12 156 TYR A CA 1
ATOM 1193 C C . TYR A 1 156 ? 2.757 -6.565 11.885 1.00 98.12 156 TYR A C 1
ATOM 1195 O O . TYR A 1 156 ? 2.377 -7.695 12.162 1.00 98.12 156 TYR A O 1
ATOM 1203 N N . ALA A 1 157 ? 4.043 -6.207 11.963 1.00 96.94 157 ALA A N 1
ATOM 1204 C CA . ALA A 1 157 ? 5.119 -7.134 12.321 1.00 96.94 157 ALA A CA 1
ATOM 1205 C C . ALA A 1 157 ? 4.953 -7.776 13.709 1.00 96.94 157 ALA A C 1
ATOM 1207 O O . ALA A 1 157 ? 5.223 -8.962 13.867 1.00 96.94 157 ALA A O 1
ATOM 1208 N N . SER A 1 158 ? 4.486 -7.026 14.712 1.00 97.06 158 SER A N 1
ATOM 1209 C CA . SER A 1 158 ? 4.224 -7.587 16.049 1.00 97.06 158 SER A CA 1
ATOM 1210 C C . SER A 1 158 ? 2.924 -8.393 16.123 1.00 97.06 158 SER A C 1
ATOM 1212 O O . SER A 1 158 ? 2.795 -9.238 17.001 1.00 97.06 158 SER A O 1
ATOM 1214 N N . LEU A 1 159 ? 1.956 -8.126 15.236 1.00 98.50 159 LEU A N 1
ATOM 1215 C CA . LEU A 1 159 ? 0.692 -8.867 15.173 1.00 98.50 159 LEU A CA 1
ATOM 1216 C C . LEU A 1 159 ? 0.805 -10.150 14.336 1.00 98.50 159 LEU A C 1
ATOM 1218 O O . LEU A 1 159 ? 0.118 -11.117 14.640 1.00 98.50 159 LEU A O 1
ATOM 1222 N N . ALA A 1 160 ? 1.653 -10.172 13.306 1.00 98.06 160 ALA A N 1
ATOM 1223 C CA . ALA A 1 160 ? 1.757 -11.270 12.344 1.00 98.06 160 ALA A CA 1
ATOM 1224 C C . ALA A 1 160 ? 1.911 -12.670 12.975 1.00 98.06 160 ALA A C 1
ATOM 1226 O O . ALA A 1 160 ? 1.194 -13.566 12.538 1.00 98.06 160 ALA A O 1
ATOM 1227 N N . PRO A 1 161 ? 2.715 -12.881 14.041 1.00 97.25 161 PRO A N 1
ATOM 1228 C CA . PRO A 1 161 ? 2.809 -14.191 14.699 1.00 97.25 161 PRO A CA 1
ATOM 1229 C C . PRO A 1 161 ? 1.508 -14.678 15.360 1.00 97.25 161 PRO A C 1
ATOM 1231 O O . PRO A 1 161 ? 1.398 -15.850 15.703 1.00 97.25 161 PRO A O 1
ATOM 1234 N N . LEU A 1 162 ? 0.543 -13.782 15.584 1.00 97.56 162 LEU A N 1
ATOM 1235 C CA . LEU A 1 162 ? -0.768 -14.073 16.176 1.00 97.56 162 LEU A CA 1
ATOM 1236 C C . LEU A 1 162 ? -1.882 -14.151 15.122 1.00 97.56 162 LEU A C 1
ATOM 1238 O O . LEU A 1 162 ? -3.044 -14.341 15.482 1.00 97.56 162 LEU A O 1
ATOM 1242 N N . ALA A 1 163 ? -1.550 -13.940 13.847 1.00 97.56 163 ALA A N 1
ATOM 1243 C CA . ALA A 1 163 ? -2.506 -13.940 12.754 1.00 97.56 163 ALA A CA 1
ATOM 1244 C C . ALA A 1 163 ? -2.564 -15.303 12.055 1.00 97.56 163 ALA A C 1
ATOM 1246 O O . ALA A 1 163 ? -1.584 -16.043 12.067 1.00 97.56 163 ALA A O 1
ATOM 1247 N N . THR A 1 164 ? -3.676 -15.592 11.369 1.00 96.81 164 THR A N 1
ATOM 1248 C CA . THR A 1 164 ? -3.928 -16.860 10.644 1.00 96.81 164 THR A CA 1
ATOM 1249 C C . THR A 1 164 ? -2.805 -17.283 9.681 1.00 96.81 164 THR A C 1
ATOM 1251 O O . THR A 1 164 ? -2.700 -18.454 9.337 1.00 96.81 164 THR A O 1
ATOM 1254 N N . TYR A 1 165 ? -1.968 -16.346 9.230 1.00 95.00 165 TYR A N 1
ATOM 1255 C CA . TYR A 1 165 ? -0.891 -16.589 8.264 1.00 95.00 165 TYR A CA 1
ATOM 1256 C C . TYR A 1 165 ? 0.401 -17.139 8.878 1.00 95.00 165 TYR A C 1
ATOM 1258 O O . TYR A 1 165 ? 1.301 -17.523 8.137 1.00 95.00 165 TYR A O 1
ATOM 1266 N N . ALA A 1 166 ? 0.523 -17.153 10.207 1.00 94.19 166 ALA A N 1
ATOM 1267 C CA . ALA A 1 166 ? 1.676 -17.737 10.877 1.00 94.19 166 ALA A CA 1
ATOM 1268 C C . ALA A 1 166 ? 1.543 -19.265 10.977 1.00 94.19 166 ALA A C 1
ATOM 1270 O O . ALA A 1 166 ? 0.479 -19.775 11.322 1.00 94.19 166 ALA A O 1
ATOM 1271 N N . ASP A 1 167 ? 2.644 -19.994 10.764 1.00 89.56 167 ASP A N 1
ATOM 1272 C CA . ASP A 1 167 ? 2.671 -21.464 10.879 1.00 89.56 167 ASP A CA 1
ATOM 1273 C C . ASP A 1 167 ? 2.208 -21.961 12.262 1.00 89.56 167 ASP A C 1
ATOM 1275 O O . ASP A 1 167 ? 1.521 -22.975 12.372 1.00 89.56 167 ASP A O 1
ATOM 1279 N N . ASP A 1 168 ? 2.562 -21.218 13.315 1.00 90.12 168 ASP A N 1
ATOM 1280 C CA . ASP A 1 168 ? 2.210 -21.501 14.711 1.00 90.12 168 ASP A CA 1
ATOM 1281 C C . ASP A 1 168 ? 1.106 -20.554 15.231 1.00 90.12 168 ASP A C 1
ATOM 1283 O O . ASP A 1 168 ? 1.073 -20.222 16.423 1.00 90.12 168 ASP A O 1
ATOM 1287 N N . ALA A 1 169 ? 0.219 -20.082 14.344 1.00 90.12 169 ALA A N 1
ATOM 1288 C CA . ALA A 1 169 ? -0.888 -19.206 14.718 1.00 90.12 169 ALA A CA 1
ATOM 1289 C C . ALA A 1 169 ? -1.723 -19.826 15.860 1.00 90.12 169 ALA A C 1
ATOM 1291 O O . ALA A 1 169 ? -2.101 -21.002 15.792 1.00 90.12 169 ALA A O 1
ATOM 1292 N N . PRO A 1 170 ? -2.041 -19.066 16.925 1.00 90.12 170 PRO A N 1
ATOM 1293 C CA . PRO A 1 170 ? -2.892 -19.576 17.988 1.00 90.12 170 PRO A CA 1
ATOM 1294 C C . PRO A 1 170 ? -4.316 -19.844 17.481 1.00 90.12 170 PRO A C 1
ATOM 1296 O O . PRO A 1 170 ? -4.896 -19.021 16.777 1.00 90.12 170 PRO A O 1
ATOM 1299 N N . VAL A 1 171 ? -4.891 -20.973 17.899 1.00 90.19 171 VAL A N 1
ATOM 1300 C CA . VAL A 1 171 ? -6.286 -21.346 17.622 1.00 90.19 171 VAL A CA 1
ATOM 1301 C C . VAL A 1 171 ? -7.163 -20.980 18.813 1.00 90.19 171 VAL A C 1
ATOM 1303 O O . VAL A 1 171 ? -6.779 -21.215 19.965 1.00 90.19 171 VAL A O 1
ATOM 1306 N N . PHE A 1 172 ? -8.352 -20.443 18.542 1.00 94.31 172 PHE A N 1
ATOM 1307 C CA . PHE A 1 172 ? -9.294 -20.011 19.568 1.00 94.31 172 PHE A CA 1
ATOM 1308 C C . PHE A 1 172 ? -10.629 -20.749 19.443 1.00 94.31 172 PHE A C 1
ATOM 1310 O O . PHE A 1 172 ? -11.172 -20.929 18.354 1.00 94.31 172 PHE A O 1
ATOM 1317 N N . ASP A 1 173 ? -11.174 -21.159 20.588 1.00 96.31 173 ASP A N 1
ATOM 1318 C CA . ASP A 1 173 ? -12.538 -21.679 20.671 1.00 96.31 173 ASP A CA 1
ATOM 1319 C C . ASP A 1 173 ? -13.559 -20.539 20.481 1.00 96.31 173 ASP A C 1
ATOM 1321 O O . ASP A 1 173 ? -13.284 -19.375 20.801 1.00 96.31 173 ASP A O 1
ATOM 1325 N N . ASP A 1 174 ? -14.770 -20.887 20.032 1.00 97.81 174 ASP A N 1
ATOM 1326 C CA . ASP A 1 174 ? -15.917 -19.972 20.038 1.00 97.81 174 ASP A CA 1
ATOM 1327 C C . ASP A 1 174 ? -16.219 -19.513 21.472 1.00 97.81 174 ASP A C 1
ATOM 1329 O O . ASP A 1 174 ? -16.655 -20.288 22.334 1.00 97.81 174 ASP A O 1
ATOM 1333 N N . ALA A 1 175 ? -15.994 -18.223 21.713 1.00 97.44 175 ALA A N 1
ATOM 1334 C CA . ALA A 1 175 ? -16.198 -17.570 22.993 1.00 97.44 175 ALA A CA 1
ATOM 1335 C C . ALA A 1 175 ? -17.234 -16.436 22.907 1.00 97.44 175 ALA A C 1
ATOM 1337 O O . ALA A 1 175 ? -17.182 -15.483 23.692 1.00 97.44 175 ALA A O 1
ATOM 1338 N N . VAL A 1 176 ? -18.206 -16.520 21.987 1.00 98.44 176 VAL A N 1
ATOM 1339 C CA . VAL A 1 176 ? -19.277 -15.518 21.852 1.00 98.44 176 VAL A CA 1
ATOM 1340 C C . VAL A 1 176 ? -19.963 -15.223 23.193 1.00 98.44 176 VAL A C 1
ATOM 1342 O O . VAL A 1 176 ? -20.405 -16.110 23.925 1.00 98.44 176 VAL A O 1
ATOM 1345 N N . GLY A 1 177 ? -20.074 -13.931 23.512 1.00 97.88 177 GLY A N 1
ATOM 1346 C CA . GLY A 1 177 ? -20.586 -13.421 24.785 1.00 97.88 177 GLY A CA 1
ATOM 1347 C C . GLY A 1 177 ? -19.543 -13.308 25.904 1.00 97.88 177 GLY A C 1
ATOM 1348 O O . GLY A 1 177 ? -19.850 -12.707 26.934 1.00 97.88 177 GLY A O 1
ATOM 1349 N N . GLY A 1 178 ? -18.332 -13.839 25.715 1.00 97.25 178 GLY A N 1
ATOM 1350 C CA . GLY A 1 178 ? -17.187 -13.624 26.601 1.00 97.25 178 GLY A CA 1
ATOM 1351 C C . GLY A 1 178 ? -16.703 -12.173 26.573 1.00 97.25 178 GLY A C 1
ATOM 1352 O O . GLY A 1 178 ? -16.842 -11.484 25.563 1.00 97.25 178 GLY A O 1
ATOM 1353 N N . GLU A 1 179 ? -16.161 -11.692 27.693 1.00 97.25 179 GLU A N 1
ATOM 1354 C CA . GLU A 1 179 ? -15.606 -10.337 27.799 1.00 97.25 179 GLU A CA 1
ATOM 1355 C C . GLU A 1 179 ? -14.213 -10.260 27.158 1.00 97.25 179 GLU A C 1
ATOM 1357 O O . GLU A 1 179 ? -13.395 -11.162 27.320 1.00 97.25 179 GLU A O 1
ATOM 1362 N N . LEU A 1 180 ? -13.941 -9.171 26.437 1.00 97.75 180 LEU A N 1
ATOM 1363 C CA . LEU A 1 180 ? -12.663 -8.924 25.775 1.00 97.75 180 LEU A CA 1
ATOM 1364 C C . LEU A 1 180 ? -11.708 -8.181 26.699 1.00 97.75 180 LEU A C 1
ATOM 1366 O O . LEU A 1 180 ? -11.810 -6.962 26.843 1.00 97.75 180 LEU A O 1
ATOM 1370 N N . THR A 1 181 ? -10.778 -8.908 27.309 1.00 97.75 181 THR A N 1
ATOM 1371 C CA . THR A 1 181 ? -9.820 -8.381 28.295 1.00 97.75 181 THR A CA 1
ATOM 1372 C C . THR A 1 181 ? -8.372 -8.370 27.808 1.00 97.75 181 THR A C 1
ATOM 1374 O O . THR A 1 181 ? -7.542 -7.695 28.414 1.00 97.75 181 THR A O 1
ATOM 1377 N N . ALA A 1 182 ? -8.068 -9.078 26.718 1.00 98.19 182 ALA A N 1
ATOM 1378 C CA . ALA A 1 182 ? -6.703 -9.269 26.249 1.00 98.19 182 ALA A CA 1
ATOM 1379 C C . ALA A 1 182 ? -6.070 -7.964 25.743 1.00 98.19 182 ALA A C 1
ATOM 1381 O O . ALA A 1 182 ? -6.652 -7.270 24.905 1.00 98.19 182 ALA A O 1
ATOM 1382 N N . VAL A 1 183 ? -4.865 -7.659 26.225 1.00 98.56 183 VAL A N 1
ATOM 1383 C CA . VAL A 1 183 ? -4.033 -6.536 25.783 1.00 98.56 183 VAL A CA 1
ATOM 1384 C C . VAL A 1 183 ? -2.827 -7.065 25.016 1.00 98.56 183 VAL A C 1
ATOM 1386 O O . VAL A 1 183 ? -2.101 -7.912 25.527 1.00 98.56 183 VAL A O 1
ATOM 1389 N N . LEU A 1 184 ? -2.594 -6.540 23.816 1.00 98.56 184 LEU A N 1
ATOM 1390 C CA . LEU A 1 184 ? -1.405 -6.807 23.009 1.00 98.56 184 LEU A CA 1
ATOM 1391 C C . LEU A 1 184 ? -0.438 -5.622 23.115 1.00 98.56 184 LEU A C 1
ATOM 1393 O O . LEU A 1 184 ? -0.830 -4.471 22.906 1.00 98.56 184 LEU A O 1
ATOM 1397 N N . ASN A 1 185 ? 0.824 -5.901 23.440 1.00 97.38 185 ASN A N 1
ATOM 1398 C CA . ASN A 1 185 ? 1.879 -4.888 23.505 1.00 97.38 185 ASN A CA 1
ATOM 1399 C C . ASN A 1 185 ? 2.725 -4.838 22.214 1.00 97.38 185 ASN A C 1
ATOM 1401 O O . ASN A 1 185 ? 2.643 -5.714 21.354 1.00 97.38 185 ASN A O 1
ATOM 1405 N N . ALA A 1 186 ? 3.567 -3.808 22.078 1.00 95.25 186 ALA A N 1
ATOM 1406 C CA . ALA A 1 186 ? 4.419 -3.611 20.898 1.00 95.25 186 ALA A CA 1
ATOM 1407 C C . ALA A 1 186 ? 5.458 -4.727 20.667 1.00 95.25 186 ALA A C 1
ATOM 1409 O O . ALA A 1 186 ? 5.984 -4.853 19.562 1.00 95.25 186 ALA A O 1
ATOM 1410 N N . ALA A 1 187 ? 5.752 -5.540 21.687 1.00 95.81 187 ALA A N 1
ATOM 1411 C CA . ALA A 1 187 ? 6.644 -6.690 21.577 1.00 95.81 187 ALA A CA 1
ATOM 1412 C C . ALA A 1 187 ? 5.941 -7.948 21.031 1.00 95.81 187 ALA A C 1
ATOM 1414 O O . ALA A 1 187 ? 6.605 -8.961 20.821 1.00 95.81 187 ALA A O 1
ATOM 1415 N N . GLY A 1 188 ? 4.627 -7.895 20.785 1.00 96.06 188 GLY A N 1
ATOM 1416 C CA . GLY A 1 188 ? 3.843 -9.052 20.349 1.00 96.06 188 GLY A CA 1
ATOM 1417 C C . GLY A 1 188 ? 3.379 -9.950 21.501 1.00 96.06 188 GLY A C 1
ATOM 1418 O O . GLY A 1 188 ? 2.918 -11.063 21.264 1.00 96.06 188 GLY A O 1
ATOM 1419 N N . GLU A 1 189 ? 3.504 -9.500 22.753 1.00 97.25 189 GLU A N 1
ATOM 1420 C CA . GLU A 1 189 ? 3.074 -10.272 23.919 1.00 97.25 189 GLU A CA 1
ATOM 1421 C C . GLU A 1 189 ? 1.622 -9.941 24.276 1.00 97.25 189 GLU A C 1
ATOM 1423 O O . GLU A 1 189 ? 1.220 -8.772 24.309 1.00 97.25 189 GLU A O 1
ATOM 1428 N N . VAL A 1 190 ? 0.849 -10.985 24.582 1.00 98.12 190 VAL A N 1
ATOM 1429 C CA . VAL A 1 190 ? -0.557 -10.879 24.977 1.00 98.12 190 VAL A CA 1
ATOM 1430 C C . VAL A 1 190 ? -0.685 -11.058 26.489 1.00 98.12 190 VAL A C 1
ATOM 1432 O O . VAL A 1 190 ? -0.346 -12.114 27.025 1.00 98.12 190 VAL A O 1
ATOM 1435 N N . ASP A 1 191 ? -1.227 -10.049 27.167 1.00 97.94 191 ASP A N 1
ATOM 1436 C CA . ASP A 1 191 ? -1.750 -10.163 28.530 1.00 97.94 191 ASP A CA 1
ATOM 1437 C C . ASP A 1 191 ? -3.265 -10.421 28.458 1.00 97.94 191 ASP A C 1
ATOM 1439 O O . ASP A 1 191 ? -4.020 -9.483 28.185 1.00 97.94 191 ASP A O 1
ATOM 1443 N N . PRO A 1 192 ? -3.745 -11.660 28.681 1.00 95.94 192 PRO A N 1
ATOM 1444 C CA . PRO A 1 192 ? -5.161 -11.995 28.536 1.00 95.94 192 PRO A CA 1
ATOM 1445 C C . PRO A 1 192 ? -6.067 -11.239 29.517 1.00 95.94 192 PRO A C 1
ATOM 1447 O O . PRO A 1 192 ? -7.255 -11.095 29.237 1.00 95.94 192 PRO A O 1
ATOM 1450 N N . ASP A 1 193 ? -5.528 -10.717 30.622 1.00 95.81 193 ASP A N 1
ATOM 1451 C CA . ASP A 1 193 ? -6.276 -10.010 31.668 1.00 95.81 193 ASP A CA 1
ATOM 1452 C C . ASP A 1 193 ? -5.917 -8.509 31.741 1.00 95.81 193 ASP A C 1
ATOM 1454 O O . ASP A 1 193 ? -6.292 -7.816 32.694 1.00 95.81 193 ASP A O 1
ATOM 1458 N N . GLY A 1 194 ? -5.205 -7.987 30.735 1.00 95.62 194 GLY A N 1
ATOM 1459 C CA . GLY A 1 194 ? -4.619 -6.644 30.760 1.00 95.62 194 GLY A CA 1
ATOM 1460 C C . GLY A 1 194 ? -5.634 -5.496 30.825 1.00 95.62 194 GLY A C 1
ATOM 1461 O O . GLY A 1 194 ? -5.310 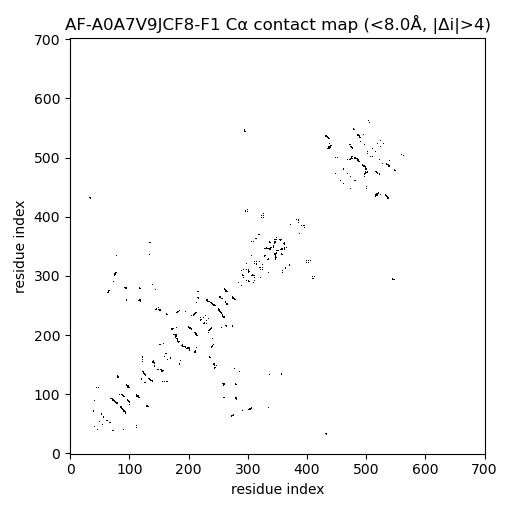-4.410 31.312 1.00 95.62 194 GLY A O 1
ATOM 1462 N N . MET A 1 195 ? -6.877 -5.717 30.382 1.00 94.31 195 MET A N 1
ATOM 1463 C CA . MET A 1 195 ? -7.960 -4.731 30.422 1.00 94.31 195 MET A CA 1
ATOM 1464 C C . MET A 1 195 ? -9.182 -5.240 31.192 1.00 94.31 195 MET A C 1
ATOM 1466 O O . MET A 1 195 ? -10.201 -5.631 30.624 1.00 94.31 195 MET A O 1
ATOM 1470 N N . ALA A 1 196 ? -9.089 -5.199 32.522 1.00 89.00 196 ALA A N 1
ATOM 1471 C CA . ALA A 1 196 ? -10.180 -5.593 33.408 1.00 89.00 196 ALA A CA 1
ATOM 1472 C C . ALA A 1 196 ? -11.431 -4.704 33.247 1.00 89.00 196 ALA A C 1
ATOM 1474 O O . ALA A 1 196 ? -11.339 -3.476 33.293 1.00 89.00 196 ALA A O 1
ATOM 1475 N N . ASN A 1 197 ? -12.613 -5.329 33.198 1.00 86.44 197 ASN A N 1
ATOM 1476 C CA . ASN A 1 197 ? -13.914 -4.666 33.020 1.00 86.44 197 ASN A CA 1
ATOM 1477 C C . ASN A 1 197 ? -13.974 -3.807 31.746 1.00 86.44 197 ASN A C 1
ATOM 1479 O O . ASN A 1 197 ? -14.413 -2.653 31.794 1.00 86.44 197 ASN A O 1
ATOM 1483 N N . SER A 1 198 ? -13.505 -4.342 30.617 1.00 91.62 198 SER A N 1
ATOM 1484 C CA . SER A 1 198 ? -13.517 -3.627 29.339 1.00 91.62 198 SER A CA 1
ATOM 1485 C C . SER A 1 198 ? -14.930 -3.219 28.915 1.00 91.62 198 SER A C 1
ATOM 1487 O O . SER A 1 198 ? -15.102 -2.234 28.195 1.00 91.62 198 SER A O 1
ATOM 1489 N N . GLY A 1 199 ? -15.949 -3.970 29.357 1.00 92.94 199 GLY A N 1
ATOM 1490 C CA . GLY A 1 199 ? -17.342 -3.749 28.977 1.00 92.94 199 GLY A CA 1
ATOM 1491 C C . GLY A 1 199 ? -17.635 -4.074 27.510 1.00 92.94 199 GLY A C 1
ATOM 1492 O O . GLY A 1 199 ? -18.737 -3.788 27.037 1.00 92.94 199 GLY A O 1
ATOM 1493 N N . VAL A 1 200 ? -16.677 -4.669 26.793 1.00 97.19 200 VAL A N 1
ATOM 1494 C CA . VAL A 1 200 ? -16.825 -5.118 25.406 1.00 97.19 200 VAL A CA 1
ATOM 1495 C C . VAL A 1 200 ? -16.808 -6.639 25.380 1.00 97.19 200 VAL A C 1
ATOM 1497 O O . VAL A 1 200 ? -16.002 -7.268 26.058 1.00 97.19 200 VAL A O 1
ATOM 1500 N N . VAL A 1 201 ? -17.699 -7.233 24.589 1.00 98.31 201 VAL A N 1
ATOM 1501 C CA . VAL A 1 201 ? -17.827 -8.689 24.461 1.00 98.31 201 VAL A CA 1
ATOM 1502 C C . VAL A 1 201 ? -17.533 -9.161 23.043 1.00 98.31 201 VAL A C 1
ATOM 1504 O O . VAL A 1 201 ? -17.588 -8.386 22.082 1.00 98.31 201 VAL A O 1
ATOM 1507 N N . ILE A 1 202 ? -17.276 -10.456 22.912 1.00 98.69 202 ILE A N 1
ATOM 1508 C CA . ILE A 1 202 ? -17.247 -11.159 21.631 1.00 98.69 202 ILE A CA 1
ATOM 1509 C C . ILE A 1 202 ? -18.676 -11.243 21.083 1.00 98.69 202 ILE A C 1
ATOM 1511 O O . ILE A 1 202 ? -19.593 -11.689 21.775 1.00 98.69 202 ILE A O 1
ATOM 1515 N N . GLY A 1 203 ? -18.873 -10.802 19.841 1.00 98.31 203 GLY A N 1
ATOM 1516 C CA . GLY A 1 203 ? -20.170 -10.781 19.159 1.00 98.31 203 GLY A CA 1
ATOM 1517 C C . GLY A 1 203 ? -20.312 -11.780 18.010 1.00 98.31 203 GLY A C 1
ATOM 1518 O O . GLY A 1 203 ? -21.421 -11.946 17.499 1.00 98.31 203 GLY A O 1
ATOM 1519 N N . GLY A 1 204 ? -19.227 -12.431 17.592 1.00 98.06 204 GLY A N 1
ATOM 1520 C CA . GLY A 1 204 ? -19.235 -13.450 16.542 1.00 98.06 204 GLY A CA 1
ATOM 1521 C C . GLY A 1 204 ? -17.992 -14.333 16.575 1.00 98.06 204 GLY A C 1
ATOM 1522 O O . GLY A 1 204 ? -17.052 -14.043 17.309 1.00 98.06 204 GLY A O 1
ATOM 1523 N N . TYR A 1 205 ? -18.003 -15.384 15.760 1.00 98.38 205 TYR A N 1
ATOM 1524 C CA . TYR A 1 205 ? -16.903 -16.328 15.579 1.00 98.38 205 TYR A CA 1
ATOM 1525 C C . TYR A 1 205 ? -16.838 -16.755 14.107 1.00 98.38 205 TYR A C 1
ATOM 1527 O O . TYR A 1 205 ? -17.877 -16.844 13.443 1.00 98.38 205 TYR A O 1
ATOM 1535 N N . SER A 1 206 ? -15.630 -16.960 13.587 1.00 97.44 206 SER A N 1
ATOM 1536 C CA . SER A 1 206 ? -15.377 -17.430 12.225 1.00 97.44 206 SER A CA 1
ATOM 1537 C C . SER A 1 206 ? -14.938 -18.888 12.252 1.00 97.44 206 SER A C 1
ATOM 1539 O O . SER A 1 206 ? -13.804 -19.171 12.613 1.00 97.44 206 SER A O 1
ATOM 1541 N N . ASP A 1 207 ? -15.785 -19.801 11.776 1.00 95.81 207 ASP A N 1
ATOM 1542 C CA . ASP A 1 207 ? -15.423 -21.224 11.639 1.00 95.81 207 ASP A CA 1
ATOM 1543 C C . ASP A 1 207 ? -14.347 -21.477 10.560 1.00 95.81 207 ASP A C 1
ATOM 1545 O O . ASP A 1 207 ? -13.850 -22.590 10.426 1.00 95.81 207 ASP A O 1
ATOM 1549 N N . VAL A 1 208 ? -14.028 -20.470 9.734 1.00 95.19 208 VAL A N 1
ATOM 1550 C CA . VAL A 1 208 ? -13.043 -20.583 8.642 1.00 95.19 208 VAL A CA 1
ATOM 1551 C C . VAL A 1 208 ? -11.629 -20.316 9.138 1.00 95.19 208 VAL A C 1
ATOM 1553 O O . VAL A 1 208 ? -10.694 -20.993 8.730 1.00 95.19 208 VAL A O 1
ATOM 1556 N N . THR A 1 209 ? -11.485 -19.307 9.993 1.00 96.50 209 THR A N 1
ATOM 1557 C CA . THR A 1 209 ? -10.191 -18.819 10.485 1.00 96.50 209 THR A CA 1
ATOM 1558 C C . THR A 1 209 ? -10.011 -19.039 11.983 1.00 96.50 209 THR A C 1
ATOM 1560 O O . THR A 1 209 ? -8.981 -18.673 12.527 1.00 96.50 209 THR A O 1
ATOM 1563 N N . GLU A 1 210 ? -11.018 -19.615 12.644 1.00 96.38 210 GLU A N 1
ATOM 1564 C CA . GLU A 1 210 ? -11.039 -19.931 14.075 1.00 96.38 210 GLU A CA 1
ATOM 1565 C C . GLU A 1 210 ? -10.764 -18.712 14.976 1.00 96.38 210 GLU A C 1
ATOM 1567 O O . GLU A 1 210 ? -10.163 -18.825 16.043 1.00 96.38 210 GLU A O 1
ATOM 1572 N N . HIS A 1 211 ? -11.245 -17.535 14.547 1.00 98.00 211 HIS A N 1
ATOM 1573 C CA . HIS A 1 211 ? -11.121 -16.271 15.275 1.00 98.00 211 HIS A CA 1
ATOM 1574 C C . HIS A 1 211 ? -12.468 -15.723 15.755 1.00 98.00 211 HIS A C 1
ATOM 1576 O O . HIS A 1 211 ? -13.461 -15.677 15.015 1.00 98.00 211 HIS A O 1
ATOM 1582 N N . ASN A 1 212 ? -12.486 -15.230 16.991 1.00 98.56 212 ASN A N 1
ATOM 1583 C CA . ASN A 1 212 ? -13.592 -14.477 17.572 1.00 98.56 212 ASN A CA 1
ATOM 1584 C C . ASN A 1 212 ? -13.645 -13.059 16.996 1.00 98.56 212 ASN A C 1
ATOM 1586 O O . ASN A 1 212 ? -12.636 -12.498 16.591 1.00 98.56 212 ASN A O 1
ATOM 1590 N N . VAL A 1 213 ? -14.819 -12.428 16.997 1.00 98.69 213 VAL A N 1
ATOM 1591 C CA . VAL A 1 213 ? -15.026 -11.066 16.483 1.00 98.69 213 VAL A CA 1
ATOM 1592 C C . VAL A 1 213 ? -15.643 -10.183 17.554 1.00 98.69 213 VAL A C 1
ATOM 1594 O O . VAL A 1 213 ? -16.662 -10.540 18.152 1.00 98.69 213 VAL A O 1
ATOM 1597 N N . ALA A 1 214 ? -15.069 -9.001 17.784 1.00 98.75 214 ALA A N 1
ATOM 1598 C CA . ALA A 1 214 ? -15.618 -8.067 18.763 1.00 98.75 214 ALA A CA 1
ATOM 1599 C C . ALA A 1 214 ? -17.019 -7.576 18.361 1.00 98.75 214 ALA A C 1
ATOM 1601 O O . ALA A 1 214 ? -17.260 -7.208 17.208 1.00 98.75 214 ALA A O 1
ATOM 1602 N N . ALA A 1 215 ? -17.943 -7.507 19.326 1.00 98.62 215 ALA A N 1
ATOM 1603 C CA . ALA A 1 215 ? -19.320 -7.077 19.077 1.00 98.62 215 ALA A CA 1
ATOM 1604 C C . ALA A 1 215 ? -19.442 -5.701 18.386 1.00 98.62 215 ALA A C 1
ATOM 1606 O O . ALA A 1 215 ? -20.222 -5.608 17.437 1.00 98.62 215 ALA A O 1
ATOM 1607 N N . PRO A 1 216 ? -18.647 -4.663 18.736 1.00 98.31 216 PRO A N 1
ATOM 1608 C CA . PRO A 1 216 ? -18.692 -3.386 18.023 1.00 98.31 216 PRO A CA 1
ATOM 1609 C C . PRO A 1 216 ? -18.399 -3.509 16.521 1.00 98.31 216 PRO A C 1
ATOM 1611 O O . PRO A 1 216 ? -18.986 -2.781 15.723 1.00 98.31 216 PRO A O 1
ATOM 1614 N N . PHE A 1 217 ? -17.527 -4.437 16.115 1.00 98.62 217 PHE A N 1
ATOM 1615 C CA . PHE A 1 217 ? -17.180 -4.642 14.705 1.00 98.62 217 PHE A CA 1
ATOM 1616 C C . PHE A 1 217 ? -18.269 -5.414 13.960 1.00 98.62 217 PHE A C 1
ATOM 1618 O O . PHE A 1 217 ? -18.615 -5.037 12.839 1.00 98.62 217 PHE A O 1
ATOM 1625 N N . VAL A 1 218 ? -18.873 -6.415 14.610 1.00 98.25 218 VAL A N 1
ATOM 1626 C CA . VAL A 1 218 ? -20.056 -7.123 14.092 1.00 98.25 218 VAL A CA 1
ATOM 1627 C C . VAL A 1 218 ? -21.224 -6.158 13.866 1.00 98.25 218 VAL A C 1
ATOM 1629 O O . VAL A 1 218 ? -21.876 -6.195 12.823 1.00 98.25 218 VAL A O 1
ATOM 1632 N N . ASP A 1 219 ? -21.494 -5.272 14.823 1.00 97.25 219 ASP A N 1
ATOM 1633 C CA . ASP A 1 219 ? -22.587 -4.304 14.711 1.00 97.25 219 ASP A CA 1
ATOM 1634 C C . ASP A 1 219 ? -22.296 -3.238 13.646 1.00 97.25 219 ASP A C 1
ATOM 1636 O O . ASP A 1 219 ? -23.185 -2.868 12.871 1.00 97.25 219 ASP A O 1
ATOM 1640 N N . TRP A 1 220 ? -21.047 -2.772 13.561 1.00 96.62 220 TRP A N 1
ATOM 1641 C CA . TRP A 1 220 ? -20.644 -1.781 12.570 1.00 96.62 220 TRP A CA 1
ATOM 1642 C C . TRP A 1 220 ? -20.776 -2.306 11.141 1.00 96.62 220 TRP A C 1
ATOM 1644 O O . TRP A 1 220 ? -21.366 -1.607 10.311 1.00 96.62 220 TRP A O 1
ATOM 1654 N N . VAL A 1 221 ? -20.280 -3.513 10.842 1.00 96.69 221 VAL A N 1
ATOM 1655 C CA . VAL A 1 221 ? -20.290 -4.047 9.468 1.00 96.69 221 VAL A CA 1
ATOM 1656 C C . VAL A 1 221 ? -21.712 -4.282 8.960 1.00 96.69 221 VAL A C 1
ATOM 1658 O O . VAL A 1 221 ? -22.036 -3.873 7.849 1.00 96.69 221 VAL A O 1
ATOM 1661 N N . ARG A 1 222 ? -22.612 -4.764 9.828 1.00 95.88 222 ARG A N 1
ATOM 1662 C CA . ARG A 1 222 ? -24.045 -4.935 9.523 1.00 95.88 222 ARG A CA 1
ATOM 1663 C C . ARG A 1 222 ? -24.767 -3.629 9.189 1.00 95.88 222 ARG A C 1
ATOM 1665 O O . ARG A 1 222 ? -25.847 -3.660 8.603 1.00 95.88 222 ARG A O 1
ATOM 1672 N N . SER A 1 223 ? -24.210 -2.487 9.597 1.00 93.94 223 SER A N 1
ATOM 1673 C CA . SER A 1 223 ? -24.749 -1.159 9.279 1.00 93.94 223 SER A CA 1
ATOM 1674 C C . SER A 1 223 ? -24.215 -0.578 7.963 1.00 93.94 223 SER A C 1
ATOM 1676 O O . SER A 1 223 ? -24.687 0.475 7.528 1.00 93.94 223 SER A O 1
ATOM 1678 N N . GLN A 1 224 ? -23.253 -1.248 7.321 1.00 94.38 224 GLN A N 1
ATOM 1679 C CA . GLN A 1 224 ? -22.673 -0.819 6.052 1.00 94.38 224 GLN A CA 1
ATOM 1680 C C . GLN A 1 224 ? -23.513 -1.297 4.860 1.00 94.38 224 GLN A C 1
ATOM 1682 O O . GLN A 1 224 ? -24.245 -2.282 4.959 1.00 94.38 224 GLN A O 1
ATOM 1687 N N . PRO A 1 225 ? -23.418 -0.629 3.696 1.00 93.00 225 PRO A N 1
ATOM 1688 C CA . PRO A 1 225 ? -24.204 -0.996 2.519 1.00 93.00 225 PRO A CA 1
ATOM 1689 C C . PRO A 1 225 ? -23.652 -2.217 1.759 1.00 93.00 225 PRO A C 1
ATOM 1691 O O . PRO A 1 225 ? -24.082 -2.480 0.635 1.00 93.00 225 PRO A O 1
ATOM 1694 N N . TYR A 1 226 ? -22.705 -2.948 2.350 1.00 93.19 226 TYR A N 1
ATOM 1695 C CA . TYR A 1 226 ? -21.995 -4.060 1.729 1.00 93.19 226 TYR A CA 1
ATOM 1696 C C . TYR A 1 226 ? -22.160 -5.348 2.536 1.00 93.19 226 TYR A C 1
ATOM 1698 O O . TYR A 1 226 ? -22.293 -5.275 3.755 1.00 93.19 226 TYR A O 1
ATOM 1706 N N . PRO A 1 227 ? -22.074 -6.526 1.893 1.00 93.12 227 PRO A N 1
ATOM 1707 C CA . PRO A 1 227 ? -21.910 -7.784 2.612 1.00 93.12 227 PRO A CA 1
ATOM 1708 C C . PRO A 1 227 ? -20.638 -7.788 3.473 1.00 93.12 227 PRO A C 1
ATOM 1710 O O . PRO A 1 227 ? -19.593 -7.306 3.033 1.00 93.12 227 PRO A O 1
ATOM 1713 N N . ASP A 1 228 ? -20.706 -8.406 4.652 1.00 93.75 228 ASP A N 1
ATOM 1714 C CA . ASP A 1 228 ? -19.602 -8.440 5.621 1.00 93.75 228 ASP A CA 1
ATOM 1715 C C . ASP A 1 228 ? -18.295 -8.964 5.004 1.00 93.75 228 ASP A C 1
ATOM 1717 O O . ASP A 1 228 ? -17.257 -8.304 5.079 1.00 93.75 228 ASP A O 1
ATOM 1721 N N . LEU A 1 229 ? -18.369 -10.106 4.307 1.00 94.00 229 LEU A N 1
ATOM 1722 C CA . LEU A 1 229 ? -17.218 -10.736 3.650 1.00 94.00 229 LEU A CA 1
ATOM 1723 C C . LEU A 1 229 ? -16.617 -9.855 2.545 1.00 94.00 229 LEU A C 1
ATOM 1725 O O . LEU A 1 229 ? -15.406 -9.836 2.363 1.00 94.00 229 LEU A O 1
ATOM 1729 N N . TYR A 1 230 ? -17.450 -9.104 1.825 1.00 94.38 230 TYR A N 1
ATOM 1730 C CA . TYR A 1 230 ? -16.977 -8.188 0.788 1.00 94.38 230 TYR A CA 1
ATOM 1731 C C . TYR A 1 230 ? -16.183 -7.024 1.391 1.00 94.38 230 TYR A C 1
ATOM 1733 O O . TYR A 1 230 ? -15.159 -6.618 0.843 1.00 94.38 230 TYR A O 1
ATOM 1741 N N . LEU A 1 231 ? -16.652 -6.473 2.517 1.00 95.31 231 LEU A N 1
ATOM 1742 C CA . LEU A 1 231 ? -16.051 -5.279 3.103 1.00 95.31 231 LEU A CA 1
ATOM 1743 C C . LEU A 1 231 ? -14.842 -5.582 3.992 1.00 95.31 231 LEU A C 1
ATOM 1745 O O . LEU A 1 231 ? -13.832 -4.885 3.886 1.00 95.31 231 LEU A O 1
ATOM 1749 N N . LEU A 1 232 ? -14.968 -6.561 4.890 1.00 97.31 232 LEU A N 1
ATOM 1750 C CA . LEU A 1 232 ? -13.945 -6.914 5.878 1.00 97.31 232 LEU A CA 1
ATOM 1751 C C . LEU A 1 232 ? -13.089 -8.101 5.423 1.00 97.31 232 LEU A C 1
ATOM 1753 O O . LEU A 1 232 ? -11.875 -8.091 5.620 1.00 97.31 232 LEU A O 1
ATOM 1757 N N . GLY A 1 233 ? -13.714 -9.102 4.801 1.00 97.31 233 GLY A N 1
ATOM 1758 C CA . GLY A 1 233 ? -13.151 -10.448 4.712 1.00 97.31 233 GLY A CA 1
ATOM 1759 C C . GLY A 1 233 ? -13.320 -11.254 5.994 1.00 97.31 233 GLY A C 1
ATOM 1760 O O . GLY A 1 233 ? -14.097 -10.878 6.876 1.00 97.31 233 GLY A O 1
ATOM 1761 N N . HIS A 1 234 ? -12.603 -12.369 6.088 1.00 98.25 234 HIS A N 1
ATOM 1762 C CA . HIS A 1 234 ? -12.532 -13.149 7.321 1.00 98.25 234 HIS A CA 1
ATOM 1763 C C . HIS A 1 234 ? -11.723 -12.408 8.405 1.00 98.25 234 HIS A C 1
ATOM 1765 O O . HIS A 1 234 ? -10.794 -11.666 8.074 1.00 98.25 234 HIS A O 1
ATOM 1771 N N . PRO A 1 235 ? -12.062 -12.556 9.701 1.00 98.50 235 PRO A N 1
ATOM 1772 C CA . PRO A 1 235 ? -11.177 -12.123 10.779 1.00 98.50 235 PRO A CA 1
ATOM 1773 C C . PRO A 1 235 ? -9.906 -12.973 10.751 1.00 98.50 235 PRO A C 1
ATOM 1775 O O . PRO A 1 235 ? -9.995 -14.191 10.629 1.00 98.50 235 PRO A O 1
ATOM 1778 N N . VAL A 1 236 ? -8.742 -12.339 10.862 1.00 98.50 236 VAL A N 1
ATOM 1779 C CA . VAL A 1 236 ? -7.429 -13.010 10.780 1.00 98.50 236 VAL A CA 1
ATOM 1780 C C . VAL A 1 236 ? -6.609 -12.850 12.057 1.00 98.50 236 VAL A C 1
ATOM 1782 O O . VAL A 1 236 ? -5.449 -13.235 12.094 1.00 98.50 236 VAL A O 1
ATOM 1785 N N . SER A 1 237 ? -7.194 -12.233 13.085 1.00 98.62 237 SER A N 1
ATOM 1786 C CA . SER A 1 237 ? -6.656 -12.148 14.439 1.00 98.62 237 SER A CA 1
ATOM 1787 C C . SER A 1 237 ? -7.800 -12.124 15.450 1.00 98.62 237 SER A C 1
ATOM 1789 O O . SER A 1 237 ? -8.922 -11.708 15.125 1.00 98.62 237 SER A O 1
ATOM 1791 N N . GLU A 1 238 ? -7.495 -12.436 16.710 1.00 98.56 238 GLU A N 1
ATOM 1792 C CA . GLU A 1 238 ? -8.380 -12.064 17.814 1.00 98.56 238 GLU A CA 1
ATOM 1793 C C . GLU A 1 238 ? -8.469 -10.534 17.957 1.00 98.56 238 GLU A C 1
ATOM 1795 O O . GLU A 1 238 ? -7.580 -9.796 17.502 1.00 98.56 238 GLU A O 1
ATOM 1800 N N . PRO A 1 239 ? -9.539 -10.026 18.587 1.00 98.56 239 PRO A N 1
ATOM 1801 C CA . PRO A 1 239 ? -9.621 -8.634 18.990 1.00 98.56 239 PRO A CA 1
ATOM 1802 C C . PRO A 1 239 ? -8.764 -8.377 20.240 1.00 98.56 239 PRO A C 1
ATOM 1804 O O . PRO A 1 239 ? -8.989 -8.963 21.300 1.00 98.56 239 PRO A O 1
ATOM 1807 N N . TYR A 1 240 ? -7.823 -7.441 20.135 1.00 98.69 240 TYR A N 1
ATOM 1808 C CA . TYR A 1 240 ? -6.917 -7.061 21.218 1.00 98.69 240 TYR A CA 1
ATOM 1809 C C . TYR A 1 240 ? -7.066 -5.593 21.580 1.00 98.69 240 TYR A C 1
ATOM 1811 O O . TYR A 1 240 ? -7.157 -4.721 20.715 1.00 98.69 240 TYR A O 1
ATOM 1819 N N . TRP A 1 241 ? -7.033 -5.292 22.871 1.00 98.50 241 TRP A N 1
ATOM 1820 C CA . TRP A 1 241 ? -6.779 -3.937 23.331 1.00 98.50 241 TRP A CA 1
ATOM 1821 C C . TRP A 1 241 ? -5.309 -3.597 23.116 1.00 98.50 241 TRP A C 1
ATOM 1823 O O . TRP A 1 241 ? -4.429 -4.380 23.456 1.00 98.50 241 TRP A O 1
ATOM 1833 N N . ILE A 1 242 ? -5.030 -2.422 22.569 1.00 97.75 242 ILE A N 1
ATOM 1834 C CA . ILE A 1 242 ? -3.665 -1.945 22.359 1.00 97.75 242 ILE A CA 1
ATOM 1835 C C . ILE A 1 242 ? -3.522 -0.523 22.879 1.00 97.75 242 ILE A C 1
ATOM 1837 O O . ILE A 1 242 ? -4.481 0.256 22.873 1.00 97.75 242 ILE A O 1
ATOM 1841 N N . GLN A 1 243 ? -2.306 -0.175 23.283 1.00 95.38 243 GLN A N 1
ATOM 1842 C CA . GLN A 1 243 ? -1.925 1.211 23.498 1.00 95.38 243 GLN A CA 1
ATOM 1843 C C . GLN A 1 243 ? -1.405 1.797 22.183 1.00 95.38 243 GLN A C 1
ATOM 1845 O O . GLN A 1 243 ? -0.606 1.176 21.485 1.00 95.38 243 GLN A O 1
ATOM 1850 N N . THR A 1 244 ? -1.874 2.989 21.832 1.00 91.56 244 THR A N 1
ATOM 1851 C CA . THR A 1 244 ? -1.428 3.722 20.644 1.00 91.56 244 THR A CA 1
ATOM 1852 C C . THR A 1 244 ? -1.417 5.222 20.905 1.00 91.56 244 THR A C 1
ATOM 1854 O O . THR A 1 244 ? -2.077 5.689 21.831 1.00 91.56 244 THR A O 1
ATOM 1857 N N . GLU A 1 245 ? -0.692 6.001 20.112 1.00 86.94 245 GLU A N 1
ATOM 1858 C CA . GLU A 1 245 ? -0.731 7.462 20.181 1.00 86.94 245 GLU A C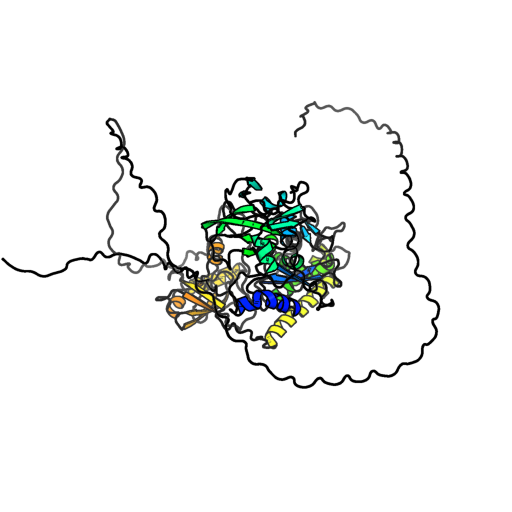A 1
ATOM 1859 C C . GLU A 1 245 ? -1.702 8.037 19.148 1.00 86.94 245 GLU A C 1
ATOM 1861 O O . GLU A 1 245 ? -1.726 7.623 17.994 1.00 86.94 245 GLU A O 1
ATOM 1866 N N . VAL A 1 246 ? -2.516 9.006 19.566 1.00 78.12 246 VAL A N 1
ATOM 1867 C CA . VAL A 1 246 ? -3.355 9.811 18.671 1.00 78.12 246 VAL A CA 1
ATOM 1868 C C . VAL A 1 246 ? -3.075 11.273 18.965 1.00 78.12 246 VAL A C 1
ATOM 1870 O O . VAL A 1 246 ? -3.377 11.747 20.067 1.00 78.12 246 VAL A O 1
ATOM 1873 N N . LEU A 1 247 ? -2.511 11.991 17.994 1.00 74.12 247 LEU A N 1
ATOM 1874 C CA . LEU A 1 247 ? -2.048 13.373 18.164 1.00 74.12 247 LEU A CA 1
ATOM 1875 C C . LEU A 1 247 ? -1.069 13.507 19.349 1.00 74.12 247 LEU A C 1
ATOM 1877 O O . LEU A 1 247 ? -1.196 14.409 20.183 1.00 74.12 247 LEU A O 1
ATOM 1881 N N . GLY A 1 248 ? -0.133 12.562 19.461 1.00 80.12 248 GLY A N 1
ATOM 1882 C CA . GLY A 1 248 ? 0.881 12.465 20.514 1.00 80.12 248 GLY A CA 1
ATOM 1883 C C . GLY A 1 248 ? 0.337 12.107 21.898 1.00 80.12 248 GLY A C 1
ATOM 1884 O O . GLY A 1 248 ? 1.048 12.237 22.894 1.00 80.12 248 GLY A O 1
ATOM 1885 N N . THR A 1 249 ? -0.938 11.714 22.001 1.00 86.69 249 THR A N 1
ATOM 1886 C CA . THR A 1 249 ? -1.562 11.327 23.273 1.00 86.69 249 THR A CA 1
ATOM 1887 C C . THR A 1 249 ? -1.811 9.821 23.308 1.00 86.69 249 THR A C 1
ATOM 1889 O O . THR A 1 249 ? -2.562 9.330 22.461 1.00 86.69 249 THR A O 1
ATOM 1892 N N . PRO A 1 250 ? -1.264 9.090 24.298 1.00 90.62 250 PRO A N 1
ATOM 1893 C CA . PRO A 1 250 ? -1.570 7.679 24.485 1.00 90.62 250 PRO A CA 1
ATOM 1894 C C . PRO A 1 250 ? -3.069 7.434 24.684 1.00 90.62 250 PRO A C 1
ATOM 1896 O O . PRO A 1 250 ? -3.726 8.094 25.495 1.00 90.62 250 PRO A O 1
ATOM 1899 N N . LYS A 1 251 ? -3.599 6.451 23.966 1.00 90.19 251 LYS A N 1
ATOM 1900 C CA . LYS A 1 251 ? -4.973 5.967 24.032 1.00 90.19 251 LYS A CA 1
ATOM 1901 C C . LYS A 1 251 ? -4.996 4.447 24.013 1.00 90.19 251 LYS A C 1
ATOM 1903 O O . LYS A 1 251 ? -4.254 3.820 23.265 1.00 90.19 251 LYS A O 1
ATOM 1908 N N . MET A 1 252 ? -5.908 3.882 24.799 1.00 93.75 252 MET A N 1
ATOM 1909 C CA . MET A 1 252 ? -6.293 2.480 24.677 1.00 93.75 252 MET A CA 1
ATOM 1910 C C . MET A 1 252 ? -7.383 2.341 23.621 1.00 93.75 252 MET A C 1
ATOM 1912 O O . MET A 1 252 ? -8.406 3.029 23.685 1.00 93.75 252 MET A O 1
ATOM 1916 N N . VAL A 1 253 ? -7.155 1.460 22.654 1.00 95.88 253 VAL A N 1
ATOM 1917 C CA . VAL A 1 253 ? -8.048 1.216 21.518 1.00 95.88 253 VAL A CA 1
ATOM 1918 C C . VAL A 1 253 ? -8.181 -0.289 21.328 1.00 95.88 253 VAL A C 1
ATOM 1920 O O . VAL A 1 253 ? -7.186 -1.006 21.382 1.00 95.88 253 VAL A O 1
ATOM 1923 N N . LEU A 1 254 ? -9.399 -0.777 21.114 1.00 98.62 254 LEU A N 1
ATOM 1924 C CA . LEU A 1 254 ? -9.623 -2.164 20.715 1.00 98.62 254 LEU A CA 1
ATOM 1925 C C . LEU A 1 254 ? -9.363 -2.279 19.215 1.00 98.62 254 LEU A C 1
ATOM 1927 O O . LEU A 1 254 ? -9.915 -1.495 18.446 1.00 98.62 254 LEU A O 1
ATOM 1931 N N . VAL A 1 255 ? -8.551 -3.239 18.795 1.00 98.69 255 VAL A N 1
ATOM 1932 C CA . VAL A 1 255 ? -8.169 -3.453 17.398 1.00 98.69 255 VAL A CA 1
ATOM 1933 C C . VAL A 1 255 ? -8.412 -4.902 17.003 1.00 98.69 255 VAL A C 1
ATOM 1935 O O . VAL A 1 255 ? -8.180 -5.811 17.793 1.00 98.69 255 VAL A O 1
ATOM 1938 N N . GLN A 1 256 ? -8.866 -5.118 15.771 1.00 98.81 256 GLN A N 1
ATOM 1939 C CA . GLN A 1 256 ? -8.931 -6.447 15.169 1.00 98.81 256 GLN A CA 1
ATOM 1940 C C . GLN A 1 256 ? -8.562 -6.392 13.688 1.00 98.81 256 GLN A C 1
ATOM 1942 O O . GLN A 1 256 ? -9.043 -5.518 12.960 1.00 98.81 256 GLN A O 1
ATOM 1947 N N . ALA A 1 257 ? -7.733 -7.333 13.239 1.00 98.81 257 ALA A N 1
ATOM 1948 C CA . ALA A 1 257 ? -7.412 -7.503 11.832 1.00 98.81 257 ALA A CA 1
ATOM 1949 C C . ALA A 1 257 ? -8.404 -8.454 11.145 1.00 98.81 257 ALA A C 1
ATOM 1951 O O . ALA A 1 257 ? -8.723 -9.535 11.639 1.00 98.81 257 ALA A O 1
ATOM 1952 N N . PHE A 1 258 ? -8.854 -8.043 9.968 1.00 98.88 258 PHE A N 1
ATOM 1953 C CA . PHE A 1 258 ? -9.572 -8.840 8.979 1.00 98.88 258 PHE A CA 1
ATOM 1954 C C . PHE A 1 258 ? -8.772 -8.816 7.681 1.00 98.88 258 PHE A C 1
ATOM 1956 O O . PHE A 1 258 ? -7.956 -7.915 7.492 1.00 98.88 258 PHE A O 1
ATOM 1963 N N . GLU A 1 259 ? -9.036 -9.738 6.758 1.00 98.62 259 GLU A N 1
ATOM 1964 C CA . GLU A 1 259 ? -8.256 -9.880 5.521 1.00 98.62 259 GLU A CA 1
ATOM 1965 C C . GLU A 1 259 ? -8.057 -8.567 4.740 1.00 98.62 259 GLU A C 1
ATOM 1967 O O . GLU A 1 259 ? -7.006 -8.347 4.130 1.00 98.62 259 GLU A O 1
ATOM 1972 N N . ARG A 1 260 ? -9.070 -7.690 4.744 1.00 98.25 260 ARG A N 1
ATOM 1973 C CA . ARG A 1 260 ? -9.086 -6.436 3.973 1.00 98.25 260 ARG A CA 1
ATOM 1974 C C . ARG A 1 260 ? -8.872 -5.195 4.834 1.00 98.25 260 ARG A C 1
ATOM 1976 O O . ARG A 1 260 ? -8.518 -4.143 4.302 1.00 98.25 260 ARG A O 1
ATOM 1983 N N . ARG A 1 261 ? -9.137 -5.268 6.145 1.00 97.31 261 ARG A N 1
ATOM 1984 C CA . ARG A 1 261 ? -9.246 -4.094 7.031 1.00 97.31 261 ARG A CA 1
ATOM 1985 C C . ARG A 1 261 ? -8.785 -4.382 8.447 1.00 97.31 261 ARG A C 1
ATOM 1987 O O . ARG A 1 261 ? -9.071 -5.429 9.005 1.00 97.31 261 ARG A O 1
ATOM 1994 N N . VAL A 1 262 ? -8.153 -3.388 9.059 1.00 98.50 262 VAL A N 1
ATOM 1995 C CA . VAL A 1 262 ? -7.961 -3.343 10.509 1.00 98.50 262 VAL A CA 1
ATOM 1996 C C . VAL A 1 262 ? -9.054 -2.448 11.078 1.00 98.50 262 VAL A C 1
ATOM 1998 O O . VAL A 1 262 ? -9.153 -1.282 10.694 1.00 98.50 262 VAL A O 1
ATOM 2001 N N . MET A 1 263 ? -9.887 -2.993 11.957 1.00 98.62 263 MET A N 1
ATOM 2002 C CA . MET A 1 263 ? -10.964 -2.260 12.619 1.00 98.62 263 MET A CA 1
ATOM 2003 C C . MET A 1 263 ? -10.509 -1.783 13.990 1.00 98.62 263 MET A C 1
ATOM 2005 O O . MET A 1 263 ? -9.774 -2.486 14.682 1.00 98.62 263 MET A O 1
ATOM 2009 N N . THR A 1 264 ? -10.955 -0.595 14.384 1.00 97.62 264 THR A N 1
ATOM 2010 C CA . THR A 1 264 ? -10.619 0.027 15.663 1.00 97.62 264 THR A CA 1
ATOM 2011 C C . THR A 1 264 ? -11.884 0.450 16.398 1.00 97.62 264 THR A C 1
ATOM 2013 O O . THR A 1 264 ? -12.853 0.885 15.774 1.00 97.62 264 THR A O 1
ATOM 2016 N N . TYR A 1 265 ? -11.902 0.296 17.722 1.00 97.81 265 TYR A N 1
ATOM 2017 C CA . TYR A 1 265 ? -12.977 0.763 18.590 1.00 97.81 265 TYR A CA 1
ATOM 2018 C C . TYR A 1 265 ? -12.425 1.567 19.770 1.00 97.81 265 TYR A C 1
ATOM 2020 O O . TYR A 1 265 ? -11.600 1.079 20.544 1.00 97.81 265 TYR A O 1
ATOM 2028 N N . THR A 1 266 ? -12.905 2.802 19.918 1.00 94.12 266 THR A N 1
ATOM 2029 C CA . THR A 1 266 ? -12.573 3.689 21.041 1.00 94.12 266 THR A CA 1
ATOM 2030 C C . THR A 1 266 ? -13.854 4.023 21.813 1.00 94.12 266 THR A C 1
ATOM 2032 O O . THR A 1 266 ? -14.693 4.749 21.286 1.00 94.12 266 THR A O 1
ATOM 2035 N N . PRO A 1 267 ? -14.045 3.550 23.057 1.00 90.81 267 PRO A N 1
ATOM 2036 C CA . PRO A 1 267 ? -15.303 3.757 23.784 1.00 90.81 267 PRO A CA 1
ATOM 2037 C C . PRO A 1 267 ? -15.558 5.226 24.161 1.00 90.81 267 PRO A C 1
ATOM 2039 O O . PRO A 1 267 ? -16.705 5.669 24.186 1.00 90.81 267 PRO A O 1
ATOM 2042 N N . ASP A 1 268 ? -14.502 6.008 24.398 1.00 86.19 268 ASP A N 1
ATOM 2043 C CA . ASP A 1 268 ? -14.599 7.358 24.977 1.00 86.19 268 ASP A CA 1
ATOM 2044 C C . ASP A 1 268 ? -14.788 8.490 23.946 1.00 86.19 268 ASP A C 1
ATOM 2046 O O . ASP A 1 268 ? -14.569 9.667 24.250 1.00 86.19 268 ASP A O 1
ATOM 2050 N N . ILE A 1 269 ? -15.187 8.164 22.713 1.00 84.81 269 ILE A N 1
ATOM 2051 C CA . ILE A 1 269 ? -15.509 9.144 21.660 1.00 84.81 269 ILE A CA 1
ATOM 2052 C C . ILE A 1 269 ? -16.993 9.056 21.262 1.00 84.81 269 ILE A C 1
ATOM 2054 O O . ILE A 1 269 ? -17.666 8.088 21.620 1.00 84.81 269 ILE A O 1
ATOM 2058 N N . PRO A 1 270 ? -17.563 10.072 20.578 1.00 89.31 270 PRO A N 1
ATOM 2059 C CA . PRO A 1 270 ? -18.982 10.057 20.229 1.00 89.31 270 PRO A CA 1
ATOM 2060 C C . PRO A 1 270 ? -19.361 8.813 19.417 1.00 89.31 270 PRO A C 1
ATOM 2062 O O . PRO A 1 270 ? -18.607 8.404 18.539 1.00 89.31 270 PRO A O 1
ATOM 2065 N N . ALA A 1 271 ? -20.541 8.247 19.692 1.00 88.69 271 ALA A N 1
ATOM 2066 C CA . ALA A 1 271 ? -20.982 6.938 19.192 1.00 88.69 271 ALA A CA 1
ATOM 2067 C C . ALA A 1 271 ? -20.779 6.727 17.681 1.00 88.69 271 ALA A C 1
ATOM 2069 O O . ALA A 1 271 ? -20.348 5.663 17.251 1.00 88.69 271 ALA A O 1
ATOM 2070 N N . GLN A 1 272 ? -21.033 7.756 16.872 1.00 83.44 272 GLN A N 1
ATOM 2071 C CA . GLN A 1 272 ? -20.903 7.702 15.414 1.00 83.44 272 GLN A CA 1
ATOM 2072 C C . GLN A 1 272 ? -19.454 7.601 14.894 1.00 83.44 272 GLN A C 1
ATOM 2074 O O . GLN A 1 272 ? -19.260 7.375 13.701 1.00 83.44 272 GLN A O 1
ATOM 2079 N N . TRP A 1 273 ? -18.467 7.786 15.775 1.00 85.25 273 TRP A N 1
ATOM 2080 C CA . TRP A 1 273 ? -17.031 7.710 15.495 1.00 85.25 273 TRP A CA 1
ATOM 2081 C C . TRP A 1 273 ? -16.339 6.590 16.271 1.00 85.25 273 TRP A C 1
ATOM 2083 O O . TRP A 1 273 ? -15.165 6.349 16.049 1.00 85.25 273 TRP A O 1
ATOM 2093 N N . GLN A 1 274 ? -17.039 5.909 17.187 1.00 92.06 274 GLN A N 1
ATOM 2094 C CA . GLN A 1 274 ? -16.417 4.912 18.061 1.00 92.06 274 GLN A CA 1
ATOM 2095 C C . GLN A 1 274 ? -15.759 3.777 17.289 1.00 92.06 274 GLN A C 1
ATOM 2097 O O . GLN A 1 274 ? -14.748 3.281 17.764 1.00 92.06 274 GLN A O 1
ATOM 2102 N N . VAL A 1 275 ? -16.316 3.380 16.140 1.00 96.50 275 VAL A N 1
ATOM 2103 C CA . VAL A 1 275 ? -15.720 2.383 15.247 1.00 96.50 275 VAL A CA 1
ATOM 2104 C C . VAL A 1 275 ? -15.157 3.065 14.006 1.00 96.50 275 VAL A C 1
ATOM 2106 O O . VAL A 1 275 ? -15.865 3.801 13.310 1.00 96.50 275 VAL A O 1
ATOM 2109 N N . GLU A 1 276 ? -13.899 2.776 13.698 1.00 89.12 276 GLU A N 1
ATOM 2110 C CA . GLU A 1 276 ? -13.223 3.233 12.489 1.00 89.12 276 GLU A CA 1
ATOM 2111 C C . GLU A 1 276 ? -12.482 2.074 11.814 1.00 89.12 276 GLU A C 1
ATOM 2113 O O . GLU A 1 276 ? -12.121 1.081 12.439 1.00 89.12 276 GLU A O 1
ATOM 2118 N N . SER A 1 277 ? -12.238 2.208 10.513 1.00 89.25 277 SER A N 1
ATOM 2119 C CA . SER A 1 277 ? -11.222 1.409 9.824 1.00 89.25 277 SER A CA 1
ATOM 2120 C C . SER A 1 277 ? -9.886 2.142 9.939 1.00 89.25 277 SER A C 1
ATOM 2122 O O . SER A 1 277 ? -9.850 3.368 9.811 1.00 89.25 277 SER A O 1
ATOM 2124 N N . ALA A 1 278 ? -8.778 1.433 10.129 1.00 90.06 278 ALA A N 1
ATOM 2125 C CA . ALA A 1 278 ? -7.445 2.021 10.016 1.00 90.06 278 ALA A CA 1
ATOM 2126 C C . ALA A 1 278 ? -7.151 2.452 8.567 1.00 90.06 278 ALA A C 1
ATOM 2128 O O . ALA A 1 278 ? -7.843 2.039 7.627 1.00 90.06 278 ALA A O 1
ATOM 2129 N N . ASN A 1 279 ? -6.111 3.269 8.377 1.00 89.75 279 ASN A N 1
ATOM 2130 C CA . ASN A 1 279 ? -5.684 3.766 7.065 1.00 89.75 279 ASN A CA 1
ATOM 2131 C C . ASN A 1 279 ? -4.876 2.710 6.285 1.00 89.75 279 ASN A C 1
ATOM 2133 O O . ASN A 1 279 ? -3.782 2.979 5.792 1.00 89.75 279 ASN A O 1
ATOM 2137 N N . VAL A 1 280 ? -5.404 1.487 6.177 1.00 92.81 280 VAL A N 1
ATOM 2138 C CA . VAL A 1 280 ? -4.671 0.340 5.615 1.00 92.81 280 VAL A CA 1
ATOM 2139 C C . VAL A 1 280 ? -4.281 0.535 4.146 1.00 92.81 280 VAL A C 1
ATOM 2141 O O . VAL A 1 280 ? -3.277 -0.019 3.713 1.00 92.81 280 VAL A O 1
ATOM 2144 N N . GLY A 1 281 ? -5.016 1.361 3.391 1.00 88.06 281 GLY A N 1
ATOM 2145 C CA . GL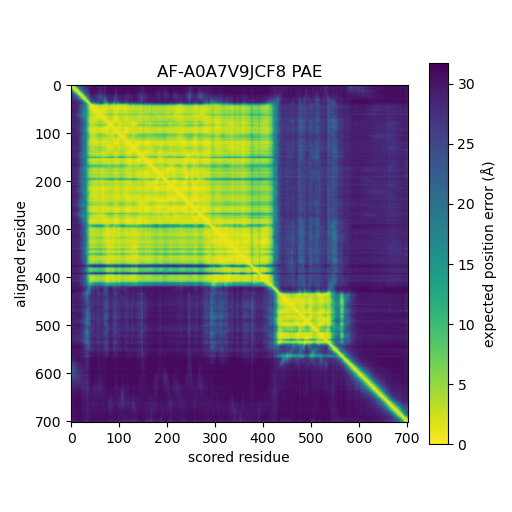Y A 1 281 ? -4.642 1.722 2.023 1.00 88.06 281 GLY A CA 1
ATOM 2146 C C . GLY A 1 281 ? -3.395 2.609 1.977 1.00 88.06 281 GLY A C 1
ATOM 2147 O O . GLY A 1 281 ? -2.513 2.383 1.149 1.00 88.06 281 GLY A O 1
ATOM 2148 N N . GLN A 1 282 ? -3.262 3.554 2.915 1.00 84.00 282 GLN A N 1
ATOM 2149 C CA . GLN A 1 282 ? -2.029 4.335 3.078 1.00 84.00 282 GLN A CA 1
ATOM 2150 C C . GLN A 1 282 ? -0.883 3.475 3.616 1.00 84.00 282 GLN A C 1
ATOM 2152 O O . GLN A 1 282 ? 0.233 3.570 3.111 1.00 84.00 282 GLN A O 1
ATOM 2157 N N . HIS A 1 283 ? -1.149 2.614 4.606 1.00 91.75 283 HIS A N 1
ATOM 2158 C CA . HIS A 1 283 ? -0.133 1.725 5.179 1.00 91.75 283 HIS A CA 1
ATOM 2159 C C . HIS A 1 283 ? 0.454 0.795 4.116 1.00 91.75 283 HIS A C 1
ATOM 2161 O O . HIS A 1 283 ? 1.668 0.637 4.055 1.00 91.75 283 HIS A O 1
ATOM 2167 N N . TYR A 1 284 ? -0.385 0.241 3.237 1.00 94.62 284 TYR A N 1
ATOM 2168 C CA . TYR A 1 284 ? 0.068 -0.638 2.163 1.00 94.62 284 TYR A CA 1
ATOM 2169 C C . TYR A 1 284 ? 0.963 0.098 1.158 1.00 94.62 284 TYR A C 1
ATOM 2171 O O . TYR A 1 284 ? 2.023 -0.402 0.782 1.00 94.62 284 TYR A O 1
ATOM 2179 N N . ARG A 1 285 ? 0.588 1.324 0.765 1.00 92.12 285 ARG A N 1
ATOM 2180 C CA . ARG A 1 285 ? 1.447 2.157 -0.091 1.00 92.12 285 ARG A CA 1
ATOM 2181 C C . ARG A 1 285 ? 2.767 2.509 0.592 1.00 92.12 285 ARG A C 1
ATOM 2183 O O . ARG A 1 285 ? 3.800 2.448 -0.061 1.00 92.12 285 ARG A O 1
ATOM 2190 N N . LEU A 1 286 ? 2.757 2.801 1.895 1.00 85.12 286 LEU A N 1
ATOM 2191 C CA . LEU A 1 286 ? 3.974 3.043 2.676 1.00 85.12 286 LEU A CA 1
ATOM 2192 C C . LEU A 1 286 ? 4.864 1.793 2.753 1.00 85.12 286 LEU A C 1
ATOM 2194 O O . LEU A 1 286 ? 6.067 1.888 2.528 1.00 85.12 286 LEU A O 1
ATOM 2198 N N . TRP A 1 287 ? 4.284 0.620 3.016 1.00 91.38 287 TRP A N 1
ATOM 2199 C CA . TRP A 1 287 ? 4.999 -0.660 3.069 1.00 91.38 287 TRP A CA 1
ATOM 2200 C C . TRP A 1 287 ? 5.717 -0.971 1.755 1.00 91.38 287 TRP A C 1
ATOM 2202 O O . TRP A 1 287 ? 6.873 -1.405 1.752 1.00 91.38 287 TRP A O 1
ATOM 2212 N N . ARG A 1 288 ? 5.053 -0.682 0.637 1.00 88.81 288 ARG A N 1
ATOM 2213 C CA . ARG A 1 288 ? 5.599 -0.847 -0.709 1.00 88.81 288 ARG A CA 1
ATOM 2214 C C . ARG A 1 288 ? 6.393 0.345 -1.235 1.00 88.81 288 ARG A C 1
ATOM 2216 O O . ARG A 1 288 ? 6.902 0.271 -2.343 1.00 88.81 288 ARG A O 1
ATOM 2223 N N . GLN A 1 289 ? 6.505 1.417 -0.451 1.00 83.88 289 GLN A N 1
ATOM 2224 C CA . GLN A 1 289 ? 7.169 2.665 -0.842 1.00 83.88 289 GLN A CA 1
ATOM 2225 C C . GLN A 1 289 ? 6.633 3.230 -2.171 1.00 83.88 289 GLN A C 1
ATOM 2227 O O . GLN A 1 289 ? 7.370 3.786 -2.981 1.00 83.88 289 GLN A O 1
ATOM 2232 N N . LEU A 1 290 ? 5.325 3.078 -2.392 1.00 83.56 290 LEU A N 1
ATOM 2233 C CA . LEU A 1 290 ? 4.655 3.547 -3.595 1.00 83.56 290 LEU A CA 1
ATOM 2234 C C . LEU A 1 290 ? 4.385 5.036 -3.484 1.00 83.56 290 LEU A C 1
ATOM 2236 O O . LEU A 1 290 ? 3.502 5.467 -2.731 1.00 83.56 290 LEU A O 1
ATOM 2240 N N . ASP A 1 291 ? 5.071 5.805 -4.314 1.00 70.25 291 ASP A N 1
ATOM 2241 C CA . ASP A 1 291 ? 4.788 7.216 -4.487 1.00 70.25 291 ASP A CA 1
ATOM 2242 C C . ASP A 1 291 ? 4.429 7.522 -5.935 1.00 70.25 291 ASP A C 1
ATOM 2244 O O . ASP A 1 291 ? 5.105 7.138 -6.892 1.00 70.25 291 ASP A O 1
ATOM 2248 N N . GLN A 1 292 ? 3.320 8.229 -6.072 1.00 63.47 292 GLN A N 1
ATOM 2249 C CA . GLN A 1 292 ? 2.828 8.663 -7.356 1.00 63.47 292 GLN A CA 1
ATOM 2250 C C . GLN A 1 292 ? 3.710 9.842 -7.773 1.00 63.47 292 GLN A C 1
ATOM 2252 O O . GLN A 1 292 ? 3.692 10.859 -7.084 1.00 63.47 292 GLN A O 1
ATOM 2257 N N . PRO A 1 293 ? 4.470 9.771 -8.885 1.00 54.59 293 PRO A N 1
ATOM 2258 C CA . PRO A 1 293 ? 5.476 10.784 -9.158 1.00 54.59 293 PRO A CA 1
ATOM 2259 C C . PRO A 1 293 ? 4.808 12.152 -9.242 1.00 54.59 293 PRO A C 1
ATOM 2261 O O . PRO A 1 293 ? 3.874 12.341 -10.029 1.00 54.59 293 PRO A O 1
ATOM 2264 N N . GLY A 1 294 ? 5.338 13.116 -8.482 1.00 46.47 294 GLY A N 1
ATOM 2265 C CA . GLY A 1 294 ? 4.932 14.520 -8.578 1.00 46.47 294 GLY A CA 1
ATOM 2266 C C . GLY A 1 294 ? 5.073 15.048 -10.007 1.00 46.47 294 GLY A C 1
ATOM 2267 O O . GLY A 1 294 ? 4.405 16.006 -10.396 1.00 46.47 294 GLY A O 1
ATOM 2268 N N . ASN A 1 295 ? 5.879 14.358 -10.835 1.00 52.09 295 ASN A N 1
ATOM 2269 C CA . ASN A 1 295 ? 6.008 14.665 -12.237 1.00 52.09 295 ASN A CA 1
ATOM 2270 C C . ASN A 1 295 ? 4.792 14.324 -13.093 1.00 52.09 295 ASN A C 1
ATOM 2272 O O . ASN A 1 295 ? 4.661 13.201 -13.562 1.00 52.09 295 ASN A O 1
ATOM 2276 N N . VAL A 1 296 ? 3.972 15.334 -13.406 1.00 53.41 296 VAL A N 1
ATOM 2277 C CA . VAL A 1 296 ? 2.738 15.190 -14.198 1.00 53.41 296 VAL A CA 1
ATOM 2278 C C . VAL A 1 296 ? 2.910 14.511 -15.560 1.00 53.41 296 VAL A C 1
ATOM 2280 O O . VAL A 1 296 ? 1.957 13.911 -16.039 1.00 53.41 296 VAL A O 1
ATOM 2283 N N . ALA A 1 297 ? 4.092 14.546 -16.190 1.00 56.59 297 ALA A N 1
ATOM 2284 C CA . ALA A 1 297 ? 4.294 13.813 -17.449 1.00 56.59 297 ALA A CA 1
ATOM 2285 C C . ALA A 1 297 ? 4.815 12.383 -17.263 1.00 56.59 297 ALA A C 1
ATOM 2287 O O . ALA A 1 297 ? 4.937 11.653 -18.241 1.00 56.59 297 ALA A O 1
ATOM 2288 N N . LEU A 1 298 ? 5.212 12.013 -16.048 1.00 66.69 298 LEU A N 1
ATOM 2289 C CA . LEU A 1 298 ? 5.561 10.639 -15.686 1.00 66.69 298 LEU A CA 1
ATOM 2290 C C . LEU A 1 298 ? 4.434 9.971 -14.899 1.00 66.69 298 LEU A C 1
ATOM 2292 O O . LEU A 1 298 ? 4.386 8.751 -14.843 1.00 66.69 298 LEU A O 1
ATOM 2296 N N . ALA A 1 299 ? 3.509 10.754 -14.347 1.00 69.50 299 ALA A N 1
ATOM 2297 C CA . ALA A 1 299 ? 2.313 10.280 -13.674 1.00 69.50 299 ALA A CA 1
ATOM 2298 C C . ALA A 1 299 ? 1.524 9.257 -14.512 1.00 69.50 299 ALA A C 1
ATOM 2300 O O . ALA A 1 299 ? 1.284 8.182 -13.965 1.00 69.50 299 ALA A O 1
ATOM 2301 N N . PRO A 1 300 ? 1.199 9.507 -15.801 1.00 77.06 300 PRO A N 1
ATOM 2302 C CA . PRO A 1 300 ? 0.523 8.521 -16.644 1.00 77.06 300 PRO A CA 1
ATOM 2303 C C . PRO A 1 300 ? 1.332 7.241 -16.861 1.00 77.06 300 PRO A C 1
ATOM 2305 O O . PRO A 1 300 ? 0.770 6.159 -16.756 1.00 77.06 300 PRO A O 1
ATOM 2308 N N . LEU A 1 301 ? 2.648 7.349 -17.087 1.00 82.38 301 LEU A N 1
ATOM 2309 C CA . LEU A 1 301 ? 3.534 6.188 -17.232 1.00 82.38 301 LEU A CA 1
ATOM 2310 C C . LEU A 1 301 ? 3.555 5.344 -15.949 1.00 82.38 301 LEU A C 1
ATOM 2312 O O . LEU A 1 301 ? 3.407 4.130 -16.009 1.00 82.38 301 LEU A O 1
ATOM 2316 N N . ALA A 1 302 ? 3.703 5.991 -14.790 1.00 85.94 302 ALA A N 1
ATOM 2317 C CA . ALA A 1 302 ? 3.771 5.320 -13.497 1.00 85.94 302 ALA A CA 1
ATOM 2318 C C . ALA A 1 302 ? 2.453 4.638 -13.107 1.00 85.94 302 ALA A C 1
ATOM 2320 O O . ALA A 1 302 ? 2.477 3.565 -12.518 1.00 85.94 302 ALA A O 1
ATOM 2321 N N . SER A 1 303 ? 1.306 5.245 -13.434 1.00 86.06 303 SER A N 1
ATOM 2322 C CA . SER A 1 303 ? -0.012 4.653 -13.164 1.00 86.06 303 SER A CA 1
ATOM 2323 C C . SER A 1 303 ? -0.513 3.706 -14.255 1.00 86.06 303 SER A C 1
ATOM 2325 O O . SER A 1 303 ? -1.475 2.977 -14.037 1.00 86.06 303 SER A O 1
ATOM 2327 N N . GLY A 1 304 ? 0.041 3.795 -15.461 1.00 89.06 304 GLY A N 1
ATOM 2328 C CA . GLY A 1 304 ? -0.480 3.124 -16.650 1.00 89.06 304 GLY A CA 1
ATOM 2329 C C . GLY A 1 304 ? 0.280 1.863 -17.040 1.00 89.06 304 GLY A C 1
ATOM 2330 O O . GLY A 1 304 ? -0.173 1.155 -17.935 1.00 89.06 304 GLY A O 1
ATOM 2331 N N . GLU A 1 305 ? 1.409 1.578 -16.388 1.00 93.25 305 GLU A N 1
ATOM 2332 C CA . GLU A 1 305 ? 2.232 0.397 -16.649 1.00 93.25 305 GLU A CA 1
ATOM 2333 C C . GLU A 1 305 ? 2.449 -0.425 -15.361 1.00 93.25 305 GLU A C 1
ATOM 2335 O O . GLU A 1 305 ? 2.580 0.167 -14.285 1.00 93.25 305 GLU A O 1
ATOM 2340 N N . PRO A 1 306 ? 2.501 -1.774 -15.437 1.00 94.31 306 PRO A N 1
ATOM 2341 C CA . PRO A 1 306 ? 2.717 -2.633 -14.271 1.00 94.31 306 PRO A CA 1
ATOM 2342 C C . PRO A 1 306 ? 3.997 -2.275 -13.508 1.00 94.31 306 PRO A C 1
ATOM 2344 O O . PRO A 1 306 ? 5.065 -2.168 -14.114 1.00 94.31 306 PRO A O 1
ATOM 2347 N N . PHE A 1 307 ? 3.885 -2.094 -12.187 1.00 95.25 307 PHE A N 1
ATOM 2348 C CA . PHE A 1 307 ? 4.978 -1.625 -11.312 1.00 95.25 307 PHE A CA 1
ATOM 2349 C C . PHE A 1 307 ? 5.613 -0.304 -11.778 1.00 95.25 307 PHE A C 1
ATOM 2351 O O . PHE A 1 307 ? 6.797 -0.039 -11.557 1.00 95.25 307 PHE A O 1
ATOM 2358 N N . GLY A 1 308 ? 4.837 0.529 -12.478 1.00 93.19 308 GLY A N 1
ATOM 2359 C CA . GLY A 1 308 ? 5.314 1.781 -13.045 1.00 93.19 308 GLY A CA 1
ATOM 2360 C C . GLY A 1 308 ? 5.786 2.771 -11.982 1.00 93.19 308 GLY A C 1
ATOM 2361 O O . GLY A 1 308 ? 6.732 3.509 -12.239 1.00 93.19 308 GLY A O 1
ATOM 2362 N N . GLU A 1 309 ? 5.187 2.785 -10.790 1.00 89.44 309 GLU A N 1
ATOM 2363 C CA . GLU A 1 309 ? 5.612 3.659 -9.687 1.00 89.44 309 GLU A CA 1
ATOM 2364 C C . GLU A 1 309 ? 7.036 3.311 -9.225 1.00 89.44 309 GLU A C 1
ATOM 2366 O O . GLU A 1 309 ? 7.900 4.190 -9.175 1.00 89.44 309 GLU A O 1
ATOM 2371 N N . GLU A 1 310 ? 7.323 2.029 -8.997 1.00 93.19 310 GLU A N 1
ATOM 2372 C CA . GLU A 1 310 ? 8.644 1.537 -8.600 1.00 93.19 310 GLU A CA 1
ATOM 2373 C C . GLU A 1 310 ? 9.682 1.704 -9.712 1.00 93.19 310 GLU A C 1
ATOM 2375 O O . GLU A 1 310 ? 10.792 2.178 -9.467 1.00 93.19 310 GLU A O 1
ATOM 2380 N N . LEU A 1 311 ? 9.324 1.363 -10.953 1.00 95.25 311 LEU A N 1
ATOM 2381 C CA . LEU A 1 311 ? 10.220 1.495 -12.103 1.00 95.25 311 LEU A CA 1
ATOM 2382 C C . LEU A 1 311 ? 10.552 2.964 -12.385 1.00 95.25 311 LEU A C 1
ATOM 2384 O O . LEU A 1 311 ? 11.711 3.303 -12.618 1.00 95.25 311 LEU A O 1
ATOM 2388 N N . VAL A 1 312 ? 9.569 3.865 -12.338 1.00 85.69 312 VAL A N 1
ATOM 2389 C CA . VAL A 1 312 ? 9.813 5.299 -12.541 1.00 85.69 312 VAL A CA 1
ATOM 2390 C C . VAL A 1 312 ? 10.667 5.868 -11.409 1.00 85.69 312 VAL A C 1
ATOM 2392 O O . VAL A 1 312 ? 11.600 6.624 -11.695 1.00 85.69 312 VAL A O 1
ATOM 2395 N N . ALA A 1 313 ? 10.409 5.486 -10.155 1.00 80.81 313 ALA A N 1
ATOM 2396 C CA . ALA A 1 313 ? 11.215 5.912 -9.012 1.00 80.81 313 ALA A CA 1
ATOM 2397 C C . ALA A 1 313 ? 12.671 5.423 -9.120 1.00 80.81 313 ALA A C 1
ATOM 2399 O O . ALA A 1 313 ? 13.604 6.222 -8.993 1.00 80.81 313 ALA A O 1
ATOM 2400 N N . ALA A 1 314 ? 12.881 4.143 -9.440 1.00 84.06 314 ALA A N 1
ATOM 2401 C CA . ALA A 1 314 ? 14.209 3.562 -9.619 1.00 84.06 314 ALA A CA 1
ATOM 2402 C C . ALA A 1 314 ? 14.967 4.201 -10.793 1.00 84.06 314 ALA A C 1
ATOM 2404 O O . ALA A 1 314 ? 16.143 4.555 -10.659 1.00 84.06 314 ALA A O 1
ATOM 2405 N N . ALA A 1 315 ? 14.294 4.410 -11.930 1.00 80.31 315 ALA A N 1
ATOM 2406 C CA . ALA A 1 315 ? 14.879 5.092 -13.079 1.00 80.31 315 ALA A CA 1
ATOM 2407 C C . ALA A 1 315 ? 15.318 6.504 -12.707 1.00 80.31 315 ALA A C 1
ATOM 2409 O O . ALA A 1 315 ? 16.456 6.886 -12.977 1.00 80.31 315 ALA A O 1
ATOM 2410 N N . PHE A 1 316 ? 14.439 7.253 -12.042 1.00 75.12 316 PHE A N 1
ATOM 2411 C CA . PHE A 1 316 ? 14.721 8.614 -11.622 1.00 75.12 316 PHE A CA 1
ATOM 2412 C C . PHE A 1 316 ? 15.918 8.672 -10.660 1.00 75.12 316 PHE A C 1
ATOM 2414 O O . PHE A 1 316 ? 16.847 9.444 -10.896 1.00 75.12 316 PHE A O 1
ATOM 2421 N N . SER A 1 317 ? 15.947 7.811 -9.637 1.00 73.31 317 SER A N 1
ATOM 2422 C CA . SER A 1 317 ? 17.053 7.706 -8.671 1.00 73.31 317 SER A CA 1
ATOM 2423 C C . SER A 1 317 ? 18.391 7.387 -9.353 1.00 73.31 317 SER A C 1
ATOM 2425 O O . SER A 1 317 ? 19.428 7.973 -9.042 1.00 73.31 317 SER A O 1
ATOM 2427 N N . ALA A 1 318 ? 18.365 6.525 -10.370 1.00 73.62 318 ALA A N 1
ATOM 2428 C CA . ALA A 1 318 ? 19.531 6.203 -11.184 1.00 73.62 318 ALA A CA 1
ATOM 2429 C C . ALA A 1 318 ? 19.804 7.221 -12.314 1.00 73.62 318 ALA A C 1
ATOM 2431 O O . ALA A 1 318 ? 20.701 6.990 -13.127 1.00 73.62 318 ALA A O 1
ATOM 2432 N N . GLY A 1 319 ? 19.035 8.309 -12.442 1.00 70.81 319 GLY A N 1
ATOM 2433 C CA . GLY A 1 319 ? 19.117 9.303 -13.527 1.00 70.81 319 GLY A CA 1
ATOM 2434 C C . GLY A 1 319 ? 18.803 8.764 -14.932 1.00 70.81 319 GLY A C 1
ATOM 2435 O O . GLY A 1 319 ? 19.256 9.328 -15.934 1.00 70.81 319 GLY A O 1
ATOM 2436 N N . ILE A 1 320 ? 18.185 7.587 -15.020 1.00 77.31 320 ILE A N 1
ATOM 2437 C CA . ILE A 1 320 ? 17.849 6.856 -16.247 1.00 77.31 320 ILE A CA 1
ATOM 2438 C C . ILE A 1 320 ? 16.526 7.381 -16.807 1.00 77.31 320 ILE A C 1
ATOM 2440 O O . ILE A 1 320 ? 15.653 7.801 -16.058 1.00 77.31 320 ILE A O 1
ATOM 2444 N N . ASP A 1 321 ? 16.373 7.333 -18.131 1.00 78.94 321 ASP A N 1
ATOM 2445 C CA . ASP A 1 321 ? 15.090 7.590 -18.782 1.00 78.94 321 ASP A CA 1
ATOM 2446 C C . ASP A 1 321 ? 14.008 6.609 -18.271 1.00 78.94 321 ASP A C 1
ATOM 2448 O O . ASP A 1 321 ? 14.121 5.402 -18.525 1.00 78.94 321 ASP A O 1
ATOM 2452 N N . PRO A 1 322 ? 12.954 7.088 -17.578 1.00 82.75 322 PRO A N 1
ATOM 2453 C CA . PRO A 1 322 ? 11.918 6.221 -17.021 1.00 82.75 322 PRO A CA 1
ATOM 2454 C C . PRO A 1 322 ? 11.167 5.404 -18.073 1.00 82.75 322 PRO A C 1
ATOM 2456 O O . PRO A 1 322 ? 10.845 4.244 -17.824 1.00 82.75 322 PRO A O 1
ATOM 2459 N N . TYR A 1 323 ? 10.947 5.959 -19.269 1.00 85.50 323 TYR A N 1
ATOM 2460 C CA . TYR A 1 323 ? 10.298 5.233 -20.364 1.00 85.50 323 TYR A CA 1
ATOM 2461 C C . TYR A 1 323 ? 11.150 4.050 -20.821 1.00 85.50 323 TYR A C 1
ATOM 2463 O O . TYR A 1 323 ? 10.628 2.983 -21.140 1.00 85.50 323 TYR A O 1
ATOM 2471 N N . MET A 1 324 ? 12.474 4.223 -20.821 1.00 86.50 324 MET A N 1
ATOM 2472 C CA . MET A 1 324 ? 13.403 3.167 -21.204 1.00 86.50 324 MET A CA 1
ATOM 2473 C C . MET A 1 324 ? 13.434 2.055 -20.158 1.00 86.50 324 MET A C 1
ATOM 2475 O O . MET A 1 324 ? 13.426 0.885 -20.530 1.00 86.50 324 MET A O 1
ATOM 2479 N N . LEU A 1 325 ? 13.443 2.389 -18.863 1.00 91.38 325 LEU A N 1
ATOM 2480 C CA . LEU A 1 325 ? 13.461 1.365 -17.815 1.00 91.38 325 LEU A CA 1
ATOM 2481 C C . LEU A 1 325 ? 12.173 0.528 -17.816 1.00 91.38 325 LEU A C 1
ATOM 2483 O O . LEU A 1 325 ? 12.243 -0.698 -17.733 1.00 91.38 325 LEU A O 1
ATOM 2487 N N . VAL A 1 326 ? 11.015 1.170 -18.000 1.00 95.31 326 VAL A N 1
ATOM 2488 C CA . VAL A 1 326 ? 9.729 0.471 -18.153 1.00 95.31 326 VAL A CA 1
ATOM 2489 C C . VAL A 1 326 ? 9.725 -0.413 -19.404 1.00 95.31 326 VAL A C 1
ATOM 2491 O O . VAL A 1 326 ? 9.349 -1.583 -19.323 1.00 95.31 326 VAL A O 1
ATOM 2494 N N . ALA A 1 327 ? 10.223 0.085 -20.542 1.00 94.94 327 ALA A N 1
ATOM 2495 C CA . ALA A 1 327 ? 10.333 -0.713 -21.765 1.00 94.94 327 ALA A CA 1
ATOM 2496 C C . ALA A 1 327 ? 11.249 -1.937 -21.589 1.00 94.94 327 ALA A C 1
ATOM 2498 O O . ALA A 1 327 ? 10.942 -3.020 -22.089 1.00 94.94 327 ALA A O 1
ATOM 2499 N N . ILE A 1 328 ? 12.370 -1.787 -20.874 1.00 95.38 328 ILE A N 1
ATOM 2500 C CA . ILE A 1 328 ? 13.264 -2.906 -20.552 1.00 95.38 328 ILE A CA 1
ATOM 2501 C C . ILE A 1 328 ? 12.513 -3.951 -19.729 1.00 95.38 328 ILE A C 1
ATOM 2503 O O . ILE A 1 328 ? 12.557 -5.120 -20.108 1.00 95.38 328 ILE A O 1
ATOM 2507 N N . SER A 1 329 ? 11.809 -3.536 -18.670 1.00 97.31 329 SER A N 1
ATOM 2508 C CA . SER A 1 329 ? 11.025 -4.438 -17.818 1.00 97.31 329 SER A CA 1
ATOM 2509 C C . SER A 1 329 ? 10.041 -5.270 -18.646 1.00 97.31 329 SER A C 1
ATOM 2511 O O . SER A 1 329 ? 10.124 -6.497 -18.682 1.00 97.31 329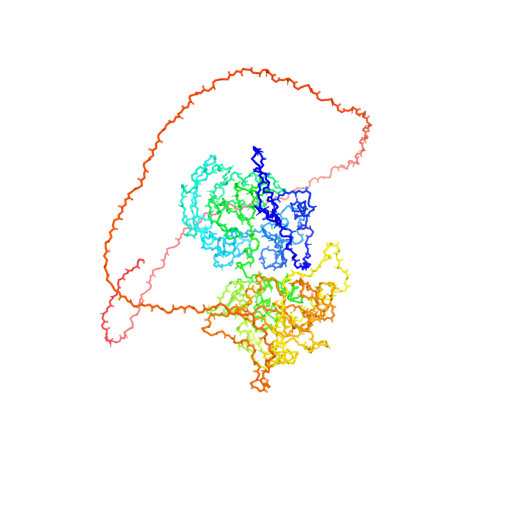 SER A O 1
ATOM 2513 N N . GLN A 1 330 ? 9.205 -4.617 -19.454 1.00 96.06 330 GLN A N 1
ATOM 2514 C CA . GLN A 1 330 ? 8.202 -5.307 -20.271 1.00 96.06 330 GLN A CA 1
ATOM 2515 C C . GLN A 1 330 ? 8.805 -6.259 -21.312 1.00 96.06 330 GLN A C 1
ATOM 2517 O O . GLN A 1 330 ? 8.285 -7.347 -21.541 1.00 96.06 330 GLN A O 1
ATOM 2522 N N . ILE A 1 331 ? 9.922 -5.898 -21.943 1.00 95.25 331 ILE A N 1
ATOM 2523 C CA . ILE A 1 331 ? 10.559 -6.744 -22.966 1.00 95.25 331 ILE A CA 1
ATOM 2524 C C . ILE A 1 331 ? 11.332 -7.922 -22.356 1.00 95.25 331 ILE A C 1
ATOM 2526 O O . ILE A 1 331 ? 11.508 -8.975 -22.989 1.00 95.25 331 ILE A O 1
ATOM 2530 N N . VAL A 1 332 ? 11.843 -7.751 -21.141 1.00 92.62 332 VAL A N 1
ATOM 2531 C CA . VAL A 1 332 ? 12.609 -8.780 -20.439 1.00 92.62 332 VAL A CA 1
ATOM 2532 C C . VAL A 1 332 ? 11.694 -9.802 -19.810 1.00 92.62 332 VAL A C 1
ATOM 2534 O O . VAL A 1 332 ? 11.814 -10.978 -20.152 1.00 92.62 332 VAL A O 1
ATOM 2537 N N . SER A 1 333 ? 10.811 -9.333 -18.937 1.00 94.56 333 SER A N 1
ATOM 2538 C CA . SER A 1 333 ? 10.020 -10.152 -18.026 1.00 94.56 333 SER A CA 1
ATOM 2539 C C . SER A 1 333 ? 8.534 -10.162 -18.375 1.00 94.56 333 SER A C 1
ATOM 2541 O O . SER A 1 333 ? 7.776 -10.907 -17.772 1.00 94.56 333 SER A O 1
ATOM 2543 N N . GLY A 1 334 ? 8.083 -9.338 -19.328 1.00 93.12 334 GLY A N 1
ATOM 2544 C CA . GLY A 1 334 ? 6.650 -9.104 -19.528 1.00 93.12 334 GLY A CA 1
ATOM 2545 C C . GLY A 1 334 ? 6.021 -8.271 -18.408 1.00 93.12 334 GLY A C 1
ATOM 2546 O O . GLY A 1 334 ? 4.802 -8.220 -18.320 1.00 93.12 334 GLY A O 1
ATOM 2547 N N . GLY A 1 335 ? 6.834 -7.645 -17.546 1.00 93.44 335 GLY A N 1
ATOM 2548 C CA . GLY A 1 335 ? 6.357 -7.031 -16.306 1.00 93.44 335 GLY A CA 1
ATOM 2549 C C . GLY A 1 335 ? 6.062 -8.043 -15.191 1.00 93.44 335 GLY A C 1
ATOM 2550 O O . GLY A 1 335 ? 5.500 -7.648 -14.175 1.00 93.44 335 GLY A O 1
ATOM 2551 N N . ASP A 1 336 ? 6.435 -9.318 -15.367 1.00 96.00 336 ASP A N 1
ATOM 2552 C CA . ASP A 1 336 ? 6.293 -10.376 -14.362 1.00 96.00 336 ASP A CA 1
ATOM 2553 C C . ASP A 1 336 ? 7.461 -10.308 -13.353 1.00 96.00 336 ASP A C 1
ATOM 2555 O O . ASP A 1 336 ? 8.613 -10.586 -13.712 1.00 96.00 336 ASP A O 1
ATOM 2559 N N . PRO A 1 337 ? 7.219 -9.950 -12.082 1.00 96.81 337 PRO A N 1
ATOM 2560 C CA . PRO A 1 337 ? 8.270 -9.884 -11.074 1.00 96.81 337 PRO A CA 1
ATOM 2561 C C . PRO A 1 337 ? 8.739 -11.278 -10.628 1.00 96.81 337 PRO A C 1
ATOM 2563 O O . PRO A 1 337 ? 9.784 -11.360 -9.993 1.00 96.81 337 PRO A O 1
ATOM 2566 N N . LEU A 1 338 ? 8.037 -12.362 -10.982 1.00 97.38 338 LEU A N 1
ATOM 2567 C CA . LEU A 1 338 ? 8.457 -13.751 -10.751 1.00 97.38 338 LEU A CA 1
ATOM 2568 C C . LEU A 1 338 ? 9.257 -14.338 -11.926 1.00 97.38 338 LEU A C 1
ATOM 2570 O O . LEU A 1 338 ? 9.636 -15.508 -11.891 1.00 97.38 338 LEU A O 1
ATOM 2574 N N . TYR A 1 339 ? 9.546 -13.547 -12.966 1.00 96.81 339 TYR A N 1
ATOM 2575 C CA . TYR A 1 339 ? 10.384 -13.989 -14.081 1.00 96.81 339 TYR A CA 1
ATOM 2576 C C . TYR A 1 339 ? 11.773 -14.438 -13.598 1.00 96.81 339 TYR A C 1
ATOM 2578 O O . TYR A 1 339 ? 12.428 -13.734 -12.831 1.00 96.81 339 TYR A O 1
ATOM 2586 N N . GLU A 1 340 ? 12.270 -15.571 -14.097 1.00 96.06 340 GLU A N 1
ATOM 2587 C CA . GLU A 1 340 ? 13.626 -16.060 -13.831 1.00 96.06 340 GLU A CA 1
ATOM 2588 C C . GLU A 1 340 ? 14.182 -16.819 -15.042 1.00 96.06 340 GLU A C 1
ATOM 2590 O O . GLU A 1 340 ? 13.488 -17.602 -15.696 1.00 96.06 340 GLU A O 1
ATOM 2595 N N . ASP A 1 341 ? 15.459 -16.595 -15.338 1.00 91.94 341 ASP A N 1
ATOM 2596 C CA . ASP A 1 341 ? 16.237 -17.392 -16.279 1.00 91.94 341 ASP A CA 1
ATOM 2597 C C . ASP A 1 341 ? 17.688 -17.557 -15.782 1.00 91.94 341 ASP A C 1
ATOM 2599 O O . ASP A 1 341 ? 18.050 -17.157 -14.677 1.00 91.94 341 ASP A O 1
ATOM 2603 N N . ASN A 1 342 ? 18.552 -18.163 -16.602 1.00 88.94 342 ASN A N 1
ATOM 2604 C CA . ASN A 1 342 ? 19.959 -18.377 -16.238 1.00 88.94 342 ASN A CA 1
ATOM 2605 C C . ASN A 1 342 ? 20.776 -17.074 -16.104 1.00 88.94 342 ASN A C 1
ATOM 2607 O O . ASN A 1 342 ? 21.931 -17.128 -15.679 1.00 88.94 342 ASN A O 1
ATOM 2611 N N . GLU A 1 343 ? 20.232 -15.932 -16.528 1.00 87.81 343 GLU A N 1
ATOM 2612 C CA . GLU A 1 343 ? 20.887 -14.625 -16.508 1.00 87.81 343 GLU A CA 1
ATOM 2613 C C . GLU A 1 343 ? 20.391 -13.738 -15.357 1.00 87.81 343 GLU A C 1
ATOM 2615 O O . GLU A 1 343 ? 21.059 -12.753 -15.059 1.00 87.81 343 GLU A O 1
ATOM 2620 N N . GLY A 1 344 ? 19.287 -14.073 -14.680 1.00 93.69 344 GLY A N 1
ATOM 2621 C CA . GLY A 1 344 ? 18.801 -13.337 -13.510 1.00 93.69 344 GLY A CA 1
ATOM 2622 C C . GLY A 1 344 ? 17.307 -13.518 -13.245 1.00 93.69 344 GLY A C 1
ATOM 2623 O O . GLY A 1 344 ? 16.649 -14.345 -13.874 1.00 93.69 344 GLY A O 1
ATOM 2624 N N . ARG A 1 345 ? 16.762 -12.714 -12.325 1.00 96.38 345 ARG A N 1
ATOM 2625 C CA . ARG A 1 345 ? 15.347 -12.775 -11.920 1.00 96.38 345 ARG A CA 1
ATOM 2626 C C . ARG A 1 345 ? 14.682 -11.400 -11.791 1.00 96.38 345 ARG A C 1
ATOM 2628 O O . ARG A 1 345 ? 15.379 -10.386 -11.728 1.00 96.38 345 ARG A O 1
ATOM 2635 N N . GLY A 1 346 ? 13.356 -11.380 -11.728 1.00 97.06 346 GLY A N 1
ATOM 2636 C CA . GLY A 1 346 ? 12.501 -10.211 -11.524 1.00 97.06 346 GLY A CA 1
ATOM 2637 C C . GLY A 1 346 ? 12.363 -9.282 -12.730 1.00 97.06 346 GLY A C 1
ATOM 2638 O O . GLY A 1 346 ? 12.832 -9.583 -13.830 1.00 97.06 346 GLY A O 1
ATOM 2639 N N . LEU A 1 347 ? 11.717 -8.133 -12.502 1.00 97.44 347 LEU A N 1
ATOM 2640 C CA . LEU A 1 347 ? 11.309 -7.159 -13.526 1.00 97.44 347 LEU A CA 1
ATOM 2641 C C . LEU A 1 347 ? 12.415 -6.827 -14.540 1.00 97.44 347 LEU A C 1
ATOM 2643 O O . LEU A 1 347 ? 12.181 -6.841 -15.749 1.00 97.44 347 LEU A O 1
ATOM 2647 N N . LEU A 1 348 ? 13.626 -6.573 -14.049 1.00 96.56 348 LEU A N 1
ATOM 2648 C CA . LEU A 1 348 ? 14.817 -6.201 -14.809 1.00 96.56 348 LEU A CA 1
ATOM 2649 C C . LEU A 1 348 ? 15.871 -7.318 -14.831 1.00 96.56 348 LEU A C 1
ATOM 2651 O O . LEU A 1 348 ? 17.050 -7.021 -15.038 1.00 96.56 348 LEU A O 1
ATOM 2655 N N . ARG A 1 349 ? 15.483 -8.584 -14.608 1.00 94.12 349 ARG A N 1
ATOM 2656 C CA . ARG A 1 349 ? 16.364 -9.768 -14.697 1.00 94.12 349 ARG A CA 1
ATOM 2657 C C . ARG A 1 349 ? 17.742 -9.517 -14.073 1.00 94.12 349 ARG A C 1
ATOM 2659 O O . ARG A 1 349 ? 18.782 -9.604 -14.727 1.00 94.12 349 ARG A O 1
ATOM 2666 N N . VAL A 1 350 ? 17.726 -9.115 -12.809 1.00 94.94 350 VAL A N 1
ATOM 2667 C CA . VAL A 1 350 ? 18.931 -8.804 -12.038 1.00 94.94 350 VAL A CA 1
ATOM 2668 C C . VAL A 1 350 ? 19.628 -10.112 -11.671 1.00 94.94 350 VAL A C 1
ATOM 2670 O O . VAL A 1 350 ? 18.974 -11.084 -11.289 1.00 94.94 350 VAL A O 1
ATOM 2673 N N . ALA A 1 351 ? 20.952 -10.144 -11.815 1.00 92.06 351 ALA A N 1
ATOM 2674 C CA . ALA A 1 351 ? 21.792 -11.312 -11.566 1.00 92.06 351 ALA A CA 1
ATOM 2675 C C . ALA A 1 351 ? 22.550 -11.198 -10.234 1.00 92.06 351 ALA A C 1
ATOM 2677 O O . ALA A 1 351 ? 22.793 -10.098 -9.743 1.00 92.06 351 ALA A O 1
ATOM 2678 N N . GLY A 1 352 ? 23.031 -12.331 -9.716 1.00 91.12 352 GLY A N 1
ATOM 2679 C CA . GLY A 1 352 ? 23.922 -12.364 -8.552 1.00 91.12 352 GLY A CA 1
ATOM 2680 C C . GLY A 1 352 ? 23.210 -12.099 -7.225 1.00 91.12 352 GLY A C 1
ATOM 2681 O O . GLY A 1 352 ? 22.035 -12.419 -7.078 1.00 91.12 352 GLY A O 1
ATOM 2682 N N . ASP A 1 353 ? 23.943 -11.542 -6.262 1.00 91.12 353 ASP A N 1
ATOM 2683 C CA . ASP A 1 353 ? 23.469 -11.361 -4.881 1.00 91.12 353 ASP A CA 1
ATOM 2684 C C . ASP A 1 353 ? 22.376 -10.284 -4.751 1.00 91.12 353 ASP A C 1
ATOM 2686 O O . ASP A 1 353 ? 21.586 -10.324 -3.813 1.00 91.12 353 ASP A O 1
ATOM 2690 N N . ASP A 1 354 ? 22.291 -9.364 -5.719 1.00 91.88 354 ASP A N 1
ATOM 2691 C CA . ASP A 1 354 ? 21.264 -8.313 -5.773 1.00 91.88 354 ASP A CA 1
ATOM 2692 C C . ASP A 1 354 ? 19.954 -8.801 -6.437 1.00 91.88 354 ASP A C 1
ATOM 2694 O O . ASP A 1 354 ? 18.994 -8.043 -6.588 1.00 91.88 354 ASP A O 1
ATOM 2698 N N . ALA A 1 355 ? 19.904 -10.061 -6.886 1.00 94.19 355 ALA A N 1
ATOM 2699 C CA . ALA A 1 355 ? 18.753 -10.628 -7.576 1.00 94.19 355 ALA A CA 1
ATOM 2700 C C . ALA A 1 355 ? 17.580 -10.853 -6.607 1.00 94.19 355 ALA A C 1
ATOM 2702 O O . ALA A 1 355 ? 17.649 -11.708 -5.727 1.00 94.19 355 ALA A O 1
ATOM 2703 N N . SER A 1 356 ? 16.473 -10.143 -6.823 1.00 96.25 356 SER A N 1
ATOM 2704 C CA . SER A 1 356 ? 15.264 -10.230 -5.994 1.00 96.25 356 SER A CA 1
ATOM 2705 C C . SER A 1 356 ? 14.002 -10.388 -6.841 1.00 96.25 356 SER A C 1
ATOM 2707 O O . SER A 1 356 ? 13.946 -9.865 -7.955 1.00 96.25 356 SER A O 1
ATOM 2709 N N . PHE A 1 357 ? 12.999 -11.098 -6.316 1.00 97.50 357 PHE A N 1
ATOM 2710 C CA . PHE A 1 357 ? 11.633 -11.091 -6.857 1.00 97.50 357 PHE A CA 1
ATOM 2711 C C . PHE A 1 357 ? 10.808 -9.905 -6.331 1.00 97.50 357 PHE A C 1
ATOM 2713 O O . PHE A 1 357 ? 9.778 -9.573 -6.909 1.00 97.50 357 PHE A O 1
ATOM 2720 N N . ASP A 1 358 ? 11.276 -9.228 -5.274 1.00 96.56 358 ASP A N 1
ATOM 2721 C CA . ASP A 1 358 ? 10.677 -7.977 -4.811 1.00 96.56 358 ASP A CA 1
ATOM 2722 C C . ASP A 1 358 ? 10.788 -6.914 -5.921 1.00 96.56 358 ASP A C 1
ATOM 2724 O O . ASP A 1 358 ? 11.909 -6.581 -6.328 1.00 96.56 358 ASP A O 1
ATOM 2728 N N . PRO A 1 359 ? 9.662 -6.384 -6.437 1.00 95.94 359 PRO A N 1
ATOM 2729 C CA . PRO A 1 359 ? 9.664 -5.498 -7.595 1.00 95.94 359 PRO A CA 1
ATOM 2730 C C . PRO A 1 359 ? 10.427 -4.197 -7.335 1.00 95.94 359 PRO A C 1
ATOM 2732 O O . PRO A 1 359 ? 11.094 -3.704 -8.244 1.00 95.94 359 PRO A O 1
ATOM 2735 N N . GLN A 1 360 ? 10.396 -3.670 -6.107 1.00 94.19 360 GLN A N 1
ATOM 2736 C CA . GLN A 1 360 ? 11.127 -2.458 -5.753 1.00 94.19 360 GLN A CA 1
ATOM 2737 C C . GLN A 1 360 ? 12.635 -2.727 -5.744 1.00 94.19 360 GLN A C 1
ATOM 2739 O O . GLN A 1 360 ? 13.385 -2.045 -6.446 1.00 94.19 360 GLN A O 1
ATOM 2744 N N . LEU A 1 361 ? 13.083 -3.739 -4.992 1.00 95.62 361 LEU A N 1
ATOM 2745 C CA . LEU A 1 361 ? 14.511 -4.066 -4.889 1.00 95.62 361 LEU A CA 1
ATOM 2746 C C . LEU A 1 361 ? 15.094 -4.436 -6.257 1.00 95.62 361 LEU A C 1
ATOM 2748 O O . LEU A 1 361 ? 16.207 -4.036 -6.600 1.00 95.62 361 LEU A O 1
ATOM 2752 N N . ASN A 1 362 ? 14.320 -5.161 -7.066 1.00 97.50 362 ASN A N 1
ATOM 2753 C CA . ASN A 1 362 ? 14.712 -5.518 -8.419 1.00 97.50 362 ASN A CA 1
ATOM 2754 C C . ASN A 1 362 ? 14.821 -4.293 -9.340 1.00 97.50 362 ASN A C 1
ATOM 2756 O O . ASN A 1 362 ? 15.806 -4.162 -10.071 1.00 97.50 362 ASN A O 1
ATOM 2760 N N . ALA A 1 363 ? 13.840 -3.383 -9.291 1.00 96.75 363 ALA A N 1
ATOM 2761 C CA . ALA A 1 363 ? 13.855 -2.151 -10.072 1.00 96.75 363 ALA A CA 1
ATOM 2762 C C . ALA A 1 363 ? 15.076 -1.284 -9.722 1.00 96.75 363 ALA A C 1
ATOM 2764 O O . ALA A 1 363 ? 15.791 -0.835 -10.621 1.00 96.75 363 ALA A O 1
ATOM 2765 N N . GLU A 1 364 ? 15.357 -1.097 -8.431 1.00 94.25 364 GLU A N 1
ATOM 2766 C CA . GLU A 1 364 ? 16.499 -0.322 -7.932 1.00 94.25 364 GLU A CA 1
ATOM 2767 C C . GLU A 1 364 ? 17.842 -0.936 -8.355 1.00 94.25 364 GLU A C 1
ATOM 2769 O O . GLU A 1 364 ? 18.695 -0.244 -8.926 1.00 94.25 364 GLU A O 1
ATOM 2774 N N . ALA A 1 365 ? 18.023 -2.242 -8.141 1.00 95.50 365 ALA A N 1
ATOM 2775 C CA . ALA A 1 365 ? 19.249 -2.945 -8.508 1.00 95.50 365 ALA A CA 1
ATOM 2776 C C . ALA A 1 365 ? 19.471 -2.955 -10.029 1.00 95.50 365 ALA A C 1
ATOM 2778 O O . ALA A 1 365 ? 20.578 -2.681 -10.504 1.00 95.50 365 ALA A O 1
ATOM 2779 N N . GLY A 1 366 ? 18.418 -3.201 -10.813 1.00 94.38 366 GLY A N 1
ATOM 2780 C CA . GLY A 1 366 ? 18.490 -3.199 -12.273 1.00 94.38 366 GLY A CA 1
ATOM 2781 C C . GLY A 1 366 ? 18.774 -1.810 -12.847 1.00 94.38 366 GLY A C 1
ATOM 2782 O O . GLY A 1 366 ? 19.626 -1.673 -13.730 1.00 94.38 366 GLY A O 1
ATOM 2783 N N . ALA A 1 367 ? 18.142 -0.761 -12.313 1.00 90.44 367 ALA A N 1
ATOM 2784 C CA . ALA A 1 367 ? 18.428 0.621 -12.693 1.00 90.44 367 ALA A CA 1
ATOM 2785 C C . ALA A 1 367 ? 19.885 0.996 -12.380 1.00 90.44 367 ALA A C 1
ATOM 2787 O O . ALA A 1 367 ? 20.583 1.562 -13.227 1.00 90.44 367 ALA A O 1
ATOM 2788 N N . LYS A 1 368 ? 20.388 0.621 -11.200 1.00 88.25 368 LYS A N 1
ATOM 2789 C CA . LYS A 1 368 ? 21.790 0.836 -10.829 1.00 88.25 368 LYS A CA 1
ATOM 2790 C C . LYS A 1 368 ? 22.750 0.101 -11.770 1.00 88.25 368 LYS A C 1
ATOM 2792 O O . LYS A 1 368 ? 23.686 0.717 -12.278 1.00 88.25 368 LYS A O 1
ATOM 2797 N N . ALA A 1 369 ? 22.506 -1.177 -12.057 1.00 88.12 369 ALA A N 1
ATOM 2798 C CA . ALA A 1 369 ? 23.341 -1.964 -12.966 1.00 88.12 369 ALA A CA 1
ATOM 2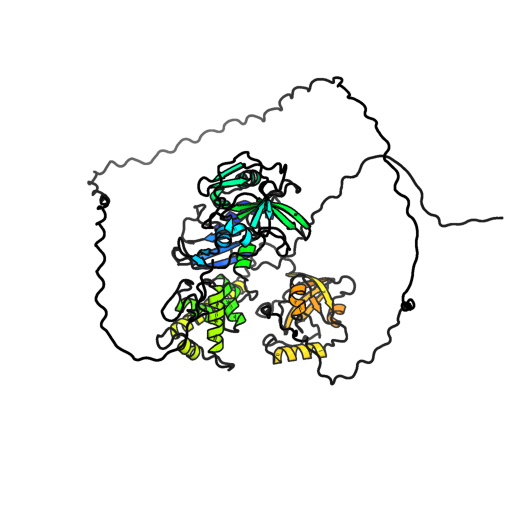799 C C . ALA A 1 369 ? 23.379 -1.365 -14.384 1.00 88.12 369 ALA A C 1
ATOM 2801 O O . ALA A 1 369 ? 24.443 -1.280 -15.003 1.00 88.12 369 ALA A O 1
ATOM 2802 N N . LEU A 1 370 ? 22.234 -0.885 -14.884 1.00 86.31 370 LEU A N 1
ATOM 2803 C CA . LEU A 1 370 ? 22.159 -0.175 -16.161 1.00 86.31 370 LEU A CA 1
ATOM 2804 C C . LEU A 1 370 ? 22.971 1.121 -16.132 1.00 86.31 370 LEU A C 1
ATOM 2806 O O . LEU A 1 370 ? 23.712 1.374 -17.079 1.00 86.31 370 LEU A O 1
ATOM 2810 N N . ARG A 1 371 ? 22.874 1.920 -15.061 1.00 84.12 371 ARG A N 1
ATOM 2811 C CA . ARG A 1 371 ? 23.654 3.158 -14.898 1.00 84.12 371 ARG A CA 1
ATOM 2812 C C . ARG A 1 371 ? 25.154 2.887 -14.872 1.00 84.12 371 ARG A C 1
ATOM 2814 O O . ARG A 1 371 ? 25.890 3.580 -15.570 1.00 84.12 371 ARG A O 1
ATOM 2821 N N . ASP A 1 372 ? 25.597 1.885 -14.119 1.00 83.12 372 ASP A N 1
ATOM 2822 C CA . ASP A 1 372 ? 27.013 1.513 -14.003 1.00 83.12 372 ASP A CA 1
ATOM 2823 C C . ASP A 1 372 ? 27.603 1.078 -15.363 1.00 83.12 372 ASP A C 1
ATOM 2825 O O . ASP A 1 372 ? 28.794 1.264 -15.625 1.00 83.12 372 ASP A O 1
ATOM 2829 N N . ALA A 1 373 ? 26.763 0.563 -16.268 1.00 76.94 373 ALA A N 1
ATOM 2830 C CA . ALA A 1 373 ? 27.138 0.213 -17.637 1.00 76.94 373 ALA A CA 1
ATOM 2831 C C . ALA A 1 373 ? 27.129 1.403 -18.625 1.00 76.94 373 ALA A C 1
ATOM 2833 O O . ALA A 1 373 ? 27.596 1.259 -19.762 1.00 76.94 373 ALA A O 1
ATOM 2834 N N . MET A 1 374 ? 26.609 2.578 -18.244 1.00 78.12 374 MET A N 1
ATOM 2835 C CA . MET A 1 374 ? 26.559 3.750 -19.125 1.00 78.12 374 MET A CA 1
ATOM 2836 C C . MET A 1 374 ? 27.887 4.521 -19.132 1.00 78.12 374 MET A C 1
ATOM 2838 O O . MET A 1 374 ? 28.440 4.830 -18.076 1.00 78.12 374 MET A O 1
ATOM 2842 N N . PRO A 1 375 ? 28.397 4.935 -20.308 1.00 64.31 375 PRO A N 1
ATOM 2843 C CA . PRO A 1 375 ? 29.507 5.878 -20.365 1.00 64.31 375 PRO A CA 1
ATOM 2844 C C . PRO A 1 375 ? 29.068 7.249 -19.826 1.00 64.31 375 PRO A C 1
ATOM 2846 O O . PRO A 1 375 ? 27.951 7.690 -20.082 1.00 64.31 375 PRO A O 1
ATOM 2849 N N . SER A 1 376 ? 29.972 7.974 -19.165 1.00 55.25 376 SER A N 1
ATOM 2850 C CA . SER A 1 376 ? 29.751 9.305 -18.565 1.00 55.25 376 SER A CA 1
ATOM 2851 C C . SER A 1 376 ? 29.508 10.453 -19.569 1.00 55.25 376 SER A C 1
ATOM 2853 O O . SER A 1 376 ? 29.647 11.627 -19.233 1.00 55.25 376 SER A O 1
ATOM 2855 N N . ALA A 1 377 ? 29.169 10.139 -20.821 1.00 47.19 377 ALA A N 1
ATOM 2856 C CA . ALA A 1 377 ? 28.947 11.113 -21.884 1.00 47.19 377 ALA A CA 1
ATOM 2857 C C . ALA A 1 377 ? 27.489 11.609 -21.914 1.00 47.19 377 ALA A C 1
ATOM 2859 O O . ALA A 1 377 ? 26.558 10.837 -21.720 1.00 47.19 377 ALA A O 1
ATOM 2860 N N . LEU A 1 378 ? 27.300 12.883 -22.283 1.00 45.00 378 LEU A N 1
ATOM 2861 C CA . LEU A 1 378 ? 26.001 13.574 -22.389 1.00 45.00 378 LEU A CA 1
ATOM 2862 C C . LEU A 1 378 ? 25.007 12.948 -23.397 1.00 45.00 378 LEU A C 1
ATOM 2864 O O . LEU A 1 378 ? 23.837 13.306 -23.393 1.00 45.00 378 LEU A O 1
ATOM 2868 N N . ASN A 1 379 ? 25.457 12.021 -24.254 1.00 54.06 379 ASN A N 1
ATOM 2869 C CA . ASN A 1 379 ? 24.633 11.326 -25.248 1.00 54.06 379 ASN A CA 1
ATOM 2870 C C . ASN A 1 379 ? 24.728 9.810 -25.034 1.00 54.06 379 ASN A C 1
ATOM 2872 O O . ASN A 1 379 ? 25.651 9.161 -25.539 1.00 54.06 379 ASN A O 1
ATOM 2876 N N . VAL A 1 380 ? 23.777 9.247 -24.289 1.00 65.25 380 VAL A N 1
ATOM 2877 C CA . VAL A 1 380 ? 23.705 7.803 -24.031 1.00 65.25 380 VAL A CA 1
ATOM 2878 C C . VAL A 1 380 ? 23.409 7.059 -25.337 1.00 65.25 380 VAL A C 1
ATOM 2880 O O . VAL A 1 380 ? 22.383 7.272 -25.980 1.00 65.25 380 VAL A O 1
ATOM 2883 N N . ASN A 1 381 ? 24.305 6.154 -25.744 1.00 75.62 381 ASN A N 1
ATOM 2884 C CA . ASN A 1 381 ? 24.041 5.230 -26.848 1.00 75.62 381 ASN A CA 1
ATOM 2885 C C . ASN A 1 381 ? 23.260 4.019 -26.324 1.00 75.62 381 ASN A C 1
ATOM 2887 O O . ASN A 1 381 ? 23.848 2.984 -26.001 1.00 75.62 381 ASN A O 1
ATOM 2891 N N . TRP A 1 382 ? 21.935 4.148 -26.267 1.00 82.31 382 TRP A N 1
ATOM 2892 C CA . TRP A 1 382 ? 21.047 3.096 -25.774 1.00 82.31 382 TRP A CA 1
ATOM 2893 C C . TRP A 1 382 ? 21.199 1.764 -26.510 1.00 82.31 382 TRP A C 1
ATOM 2895 O O . TRP A 1 382 ? 21.158 0.720 -25.871 1.00 82.31 382 TRP A O 1
ATOM 2905 N N . LYS A 1 383 ? 21.490 1.762 -27.819 1.00 83.00 383 LYS A N 1
ATOM 2906 C CA . LYS A 1 383 ? 21.765 0.507 -28.542 1.00 83.00 383 LYS A CA 1
ATOM 2907 C C . LYS A 1 383 ? 22.981 -0.223 -27.977 1.00 83.00 383 LYS A C 1
ATOM 2909 O O . LYS A 1 383 ? 22.939 -1.443 -27.850 1.00 83.00 383 LYS A O 1
ATOM 2914 N N . ALA A 1 384 ? 24.047 0.496 -27.627 1.00 81.00 384 ALA A N 1
ATOM 2915 C CA . ALA A 1 384 ? 25.239 -0.108 -27.035 1.00 81.00 384 ALA A CA 1
ATOM 2916 C C . ALA A 1 384 ? 24.976 -0.612 -25.608 1.00 81.00 384 ALA A C 1
ATOM 2918 O O . ALA A 1 384 ? 25.352 -1.739 -25.294 1.00 81.00 384 ALA A O 1
ATOM 2919 N N . VAL A 1 385 ? 24.283 0.184 -24.784 1.00 83.75 385 VAL A N 1
ATOM 2920 C CA . VAL A 1 385 ? 23.897 -0.199 -23.413 1.00 83.75 385 VAL A CA 1
ATOM 2921 C C . VAL A 1 385 ? 23.035 -1.464 -23.436 1.00 83.75 385 VAL A C 1
ATOM 2923 O O . VAL A 1 385 ? 23.383 -2.456 -22.803 1.00 83.75 385 VAL A O 1
ATOM 2926 N N . LEU A 1 386 ? 21.975 -1.483 -24.250 1.00 85.94 386 LEU A N 1
ATOM 2927 C CA . LEU A 1 386 ? 21.071 -2.628 -24.377 1.00 85.94 386 LEU A CA 1
ATOM 2928 C C . LEU A 1 386 ? 21.758 -3.859 -24.978 1.00 85.94 386 LEU A C 1
ATOM 2930 O O . LEU A 1 386 ? 21.458 -4.975 -24.578 1.00 85.94 386 LEU A O 1
ATOM 2934 N N . THR A 1 387 ? 22.702 -3.685 -25.910 1.00 85.19 387 THR A N 1
ATOM 2935 C CA . THR A 1 387 ? 23.496 -4.815 -26.431 1.00 85.19 387 THR A CA 1
ATOM 2936 C C . THR A 1 387 ? 24.362 -5.432 -25.333 1.00 85.19 387 THR A C 1
ATOM 2938 O O . THR A 1 387 ? 24.510 -6.649 -25.281 1.00 85.19 387 THR A O 1
ATOM 2941 N N . SER A 1 388 ? 24.925 -4.612 -24.441 1.00 81.38 388 SER A N 1
ATOM 2942 C CA . SER A 1 388 ? 25.675 -5.114 -23.287 1.00 81.38 388 SER A CA 1
ATOM 2943 C C . SER A 1 388 ? 24.765 -5.812 -22.277 1.00 81.38 388 SER A C 1
ATOM 2945 O O . SER A 1 388 ? 25.165 -6.814 -21.699 1.00 81.38 388 SER A O 1
ATOM 2947 N N . TYR A 1 389 ? 23.558 -5.287 -22.075 1.00 81.81 389 TYR A N 1
ATOM 2948 C CA . TYR A 1 389 ? 22.600 -5.787 -21.092 1.00 81.81 389 TYR A CA 1
ATOM 2949 C C . TYR A 1 389 ? 21.890 -7.084 -21.535 1.00 81.81 389 TYR A C 1
ATOM 2951 O O . TYR A 1 389 ? 21.725 -7.998 -20.732 1.00 81.81 389 TYR A O 1
ATOM 2959 N N . TYR A 1 390 ? 21.522 -7.207 -22.816 1.00 80.44 390 TYR A N 1
ATOM 2960 C CA . TYR A 1 390 ? 20.888 -8.411 -23.382 1.00 80.44 390 TYR A CA 1
ATOM 2961 C C . TYR A 1 390 ? 21.872 -9.442 -23.948 1.00 80.44 390 TYR A C 1
ATOM 2963 O O . TYR A 1 390 ? 21.485 -10.570 -24.252 1.00 80.44 390 TYR A O 1
ATOM 2971 N N . GLY A 1 391 ? 23.1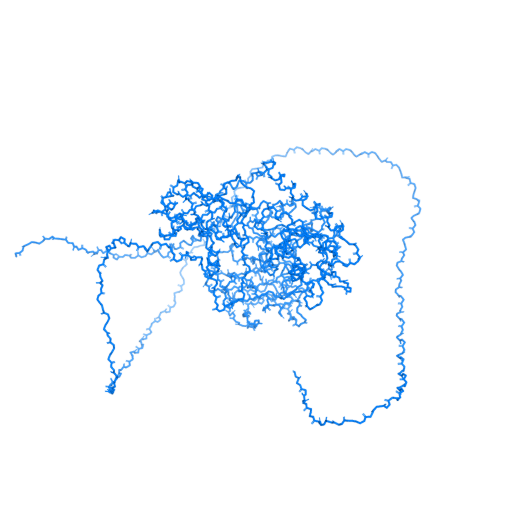31 -9.062 -24.168 1.00 72.25 391 GLY A N 1
ATOM 2972 C CA . GLY A 1 391 ? 24.080 -9.885 -24.911 1.00 72.25 391 GLY A CA 1
ATOM 2973 C C . GLY A 1 391 ? 23.713 -10.031 -26.398 1.00 72.25 391 GLY A C 1
ATOM 2974 O O . GLY A 1 391 ? 23.024 -9.203 -26.993 1.00 72.25 391 GLY A O 1
ATOM 2975 N N . ALA A 1 392 ? 24.206 -11.096 -27.041 1.00 53.38 392 ALA A N 1
ATOM 2976 C CA . ALA A 1 392 ? 24.043 -11.327 -28.486 1.00 53.38 392 ALA A CA 1
ATOM 2977 C C . ALA A 1 392 ? 22.604 -11.703 -28.913 1.00 53.38 392 ALA A C 1
ATOM 2979 O O . ALA A 1 392 ? 22.316 -11.779 -30.111 1.00 53.38 392 ALA A O 1
ATOM 2980 N N . ALA A 1 393 ? 21.711 -11.952 -27.952 1.00 56.53 393 ALA A N 1
ATOM 2981 C CA . ALA A 1 393 ? 20.330 -12.362 -28.159 1.00 56.53 393 ALA A CA 1
ATOM 2982 C C . ALA A 1 393 ? 19.421 -11.122 -28.221 1.00 56.53 393 ALA A C 1
ATOM 2984 O O . ALA A 1 393 ? 19.052 -10.524 -27.216 1.00 56.53 393 ALA A O 1
ATOM 2985 N N . GLY A 1 394 ? 19.113 -10.694 -29.444 1.00 65.31 394 GLY A N 1
ATOM 2986 C CA . GLY A 1 394 ? 18.445 -9.433 -29.738 1.00 65.31 394 GLY A CA 1
ATOM 2987 C C . GLY A 1 394 ? 17.095 -9.236 -29.047 1.00 65.31 394 GLY A C 1
ATOM 2988 O O . GLY A 1 394 ? 16.116 -9.902 -29.365 1.00 65.31 394 GLY A O 1
ATOM 2989 N N . LYS A 1 395 ? 17.043 -8.214 -28.193 1.00 83.88 395 LYS A N 1
ATOM 2990 C CA . LYS A 1 395 ? 15.819 -7.498 -27.805 1.00 83.88 395 LYS A CA 1
ATOM 2991 C C . LYS A 1 395 ? 15.946 -5.974 -27.973 1.00 83.88 395 LYS A C 1
ATOM 2993 O O . LYS A 1 395 ? 14.968 -5.258 -27.840 1.00 83.88 395 LYS A O 1
ATOM 2998 N N . VAL A 1 396 ? 17.126 -5.490 -28.383 1.00 89.00 396 VAL A N 1
ATOM 2999 C CA . VAL A 1 396 ? 17.476 -4.062 -28.512 1.00 89.00 396 VAL A CA 1
ATOM 3000 C C . VAL A 1 396 ? 16.463 -3.265 -29.338 1.00 89.00 396 VAL A C 1
ATOM 3002 O O . VAL A 1 396 ? 15.965 -2.246 -28.874 1.00 89.00 396 VAL A O 1
ATOM 3005 N N . ASP A 1 397 ? 16.161 -3.707 -30.564 1.00 89.44 397 ASP A N 1
ATOM 3006 C CA . ASP A 1 397 ? 15.255 -2.956 -31.439 1.00 89.44 397 ASP A CA 1
ATOM 3007 C C . ASP A 1 397 ? 13.799 -3.009 -30.941 1.00 89.44 397 ASP A C 1
ATOM 3009 O O . ASP A 1 397 ? 13.073 -2.036 -31.118 1.00 89.44 397 ASP A O 1
ATOM 3013 N N . ALA A 1 398 ? 13.388 -4.096 -30.274 1.00 93.19 398 ALA A N 1
ATOM 3014 C CA . ALA A 1 398 ? 12.062 -4.205 -29.664 1.00 93.19 398 ALA A CA 1
ATOM 3015 C C . ALA A 1 398 ? 11.922 -3.272 -28.450 1.00 93.19 398 ALA A C 1
ATOM 3017 O O . ALA A 1 398 ? 10.925 -2.566 -28.346 1.00 93.19 398 ALA A O 1
ATOM 3018 N N . THR A 1 399 ? 12.943 -3.194 -27.592 1.00 93.56 399 THR A N 1
ATOM 3019 C CA . THR A 1 399 ? 12.985 -2.254 -26.461 1.00 93.56 399 THR A CA 1
ATOM 3020 C C . THR A 1 399 ? 12.936 -0.805 -26.926 1.00 93.56 399 THR A C 1
ATOM 3022 O O . THR A 1 399 ? 12.190 -0.015 -26.362 1.00 93.56 399 THR A O 1
ATOM 3025 N N . ILE A 1 400 ? 13.682 -0.447 -27.978 1.00 87.62 400 ILE A N 1
ATOM 3026 C CA . ILE A 1 400 ? 13.652 0.916 -28.532 1.00 87.62 400 ILE A CA 1
ATOM 3027 C C . ILE A 1 400 ? 12.283 1.232 -29.140 1.00 87.62 400 ILE A C 1
ATOM 3029 O O . ILE A 1 400 ? 11.761 2.320 -28.920 1.00 87.62 400 ILE A O 1
ATOM 3033 N N . ALA A 1 401 ? 11.686 0.287 -29.872 1.00 90.62 401 ALA A N 1
ATOM 3034 C CA . ALA A 1 401 ? 10.353 0.475 -30.435 1.00 90.62 401 ALA A CA 1
ATOM 3035 C C . ALA A 1 401 ? 9.293 0.676 -29.340 1.00 90.62 401 ALA A C 1
ATOM 3037 O O . ALA A 1 401 ? 8.488 1.598 -29.449 1.00 90.62 401 ALA A O 1
ATOM 3038 N N . LEU A 1 402 ? 9.330 -0.133 -28.274 1.00 92.69 402 LEU A N 1
ATOM 3039 C CA . LEU A 1 402 ? 8.413 0.002 -27.143 1.00 92.69 402 LEU A CA 1
ATOM 3040 C C . LEU A 1 402 ? 8.645 1.306 -26.372 1.00 92.69 402 LEU A C 1
ATOM 3042 O O . LEU A 1 402 ? 7.689 1.982 -26.017 1.00 92.69 402 LEU A O 1
ATOM 3046 N N . HIS A 1 403 ? 9.899 1.702 -26.154 1.00 90.50 403 HIS A N 1
ATOM 3047 C CA . HIS A 1 403 ? 10.225 3.006 -25.579 1.00 90.50 403 HIS A CA 1
ATOM 3048 C C . HIS A 1 403 ? 9.557 4.148 -26.365 1.00 90.50 403 HIS A C 1
ATOM 3050 O O . HIS A 1 403 ? 8.860 4.975 -25.776 1.00 90.50 403 HIS A O 1
ATOM 3056 N N . ASP A 1 404 ? 9.726 4.178 -27.691 1.00 80.38 404 ASP A N 1
ATOM 3057 C CA . ASP A 1 404 ? 9.157 5.230 -28.540 1.00 80.38 404 ASP A CA 1
ATOM 3058 C C . ASP A 1 404 ? 7.617 5.205 -28.516 1.00 80.38 404 ASP A C 1
ATOM 3060 O O . ASP A 1 404 ? 6.971 6.259 -28.523 1.00 80.38 404 ASP A O 1
ATOM 3064 N N . GLU A 1 405 ? 7.021 4.011 -28.441 1.00 87.94 405 GLU A N 1
ATOM 3065 C CA . GLU A 1 405 ? 5.579 3.822 -28.270 1.00 87.94 405 GLU A CA 1
ATOM 3066 C C . GLU A 1 405 ? 5.081 4.383 -26.933 1.00 87.94 405 GLU A C 1
ATOM 3068 O O . GLU A 1 405 ? 4.131 5.168 -26.932 1.00 87.94 405 GLU A O 1
ATOM 3073 N N . LEU A 1 406 ? 5.732 4.049 -25.815 1.00 82.81 406 LEU A N 1
ATOM 3074 C CA . LEU A 1 406 ? 5.369 4.541 -24.482 1.00 82.81 406 LEU A CA 1
ATOM 3075 C C . LEU A 1 406 ? 5.487 6.068 -24.410 1.00 82.81 406 LEU A C 1
ATOM 3077 O O . LEU A 1 406 ? 4.567 6.737 -23.931 1.00 82.81 406 LEU A O 1
ATOM 3081 N N . VAL A 1 407 ? 6.570 6.640 -24.949 1.00 77.31 407 VAL A N 1
ATOM 3082 C CA . VAL A 1 407 ? 6.740 8.099 -25.047 1.00 77.31 407 VAL A CA 1
ATOM 3083 C C . VAL A 1 407 ? 5.594 8.712 -25.849 1.00 77.31 407 VAL A C 1
ATOM 3085 O O . VAL A 1 407 ? 4.990 9.690 -25.404 1.00 77.31 407 VAL A O 1
ATOM 3088 N N . SER A 1 408 ? 5.254 8.143 -27.009 1.00 74.44 408 SER A N 1
ATOM 3089 C CA . SER A 1 408 ? 4.160 8.639 -27.851 1.00 74.44 408 SER A CA 1
ATOM 3090 C C . SER A 1 408 ? 2.796 8.531 -27.160 1.00 74.44 408 SER A C 1
ATOM 3092 O O . SER A 1 408 ? 2.019 9.487 -27.209 1.00 74.44 408 SER A O 1
ATOM 3094 N N . LYS A 1 409 ? 2.499 7.392 -26.523 1.00 79.50 409 LYS A N 1
ATOM 3095 C CA . LYS A 1 409 ? 1.244 7.107 -25.806 1.00 79.50 409 LYS A CA 1
ATOM 3096 C C . LYS A 1 409 ? 1.008 8.141 -24.709 1.00 79.50 409 LYS A C 1
ATOM 3098 O O . LYS A 1 409 ? 0.013 8.866 -24.748 1.00 79.50 409 LYS A O 1
ATOM 3103 N N . TYR A 1 410 ? 1.961 8.280 -23.792 1.00 75.31 410 TYR A N 1
ATOM 3104 C CA . TYR A 1 410 ? 1.785 9.110 -22.602 1.00 75.31 410 TYR A CA 1
ATOM 3105 C C . TYR A 1 410 ? 2.027 10.603 -22.845 1.00 75.31 410 TYR A C 1
ATOM 3107 O O . TYR A 1 410 ? 1.412 11.441 -22.184 1.00 75.31 410 TYR A O 1
ATOM 3115 N N . SER A 1 411 ? 2.815 10.975 -23.861 1.00 64.56 411 SER A N 1
ATOM 3116 C CA . SER A 1 411 ? 2.894 12.380 -24.293 1.00 64.56 411 SER A CA 1
ATOM 3117 C C . SER A 1 411 ? 1.601 12.849 -24.970 1.00 64.56 411 SER A C 1
ATOM 3119 O O . SER A 1 411 ? 1.197 14.000 -24.802 1.00 64.56 411 SER A O 1
ATOM 3121 N N . ALA A 1 412 ? 0.925 11.975 -25.724 1.00 57.19 412 ALA A N 1
ATOM 3122 C CA . ALA A 1 412 ? -0.370 12.288 -26.327 1.00 57.19 412 ALA A CA 1
ATOM 3123 C C . ALA A 1 412 ? -1.488 12.386 -25.279 1.00 57.19 412 ALA A C 1
ATOM 3125 O O . ALA A 1 412 ? -2.362 13.242 -25.406 1.00 57.19 412 ALA A O 1
ATOM 3126 N N . GLU A 1 413 ? -1.453 11.551 -24.240 1.00 56.12 413 GLU A N 1
ATOM 3127 C CA . GLU A 1 413 ? -2.375 11.629 -23.105 1.00 56.12 413 GLU A CA 1
ATOM 3128 C C . GLU A 1 413 ? -2.222 12.949 -22.341 1.00 56.12 413 GLU A C 1
ATOM 3130 O O . GLU A 1 413 ? -3.211 13.649 -22.128 1.00 56.12 413 GLU A O 1
ATOM 3135 N N . LEU A 1 414 ? -0.982 13.359 -22.052 1.00 50.88 414 LEU A N 1
ATOM 3136 C CA . LEU A 1 414 ? -0.697 14.662 -21.448 1.00 50.88 414 LEU A CA 1
ATOM 3137 C C . LEU A 1 414 ? -1.231 15.822 -22.310 1.00 50.88 414 LEU A C 1
ATOM 3139 O O . LEU A 1 414 ? -1.826 16.767 -21.789 1.00 50.88 414 LEU A O 1
ATOM 3143 N N . MET A 1 415 ? -1.067 15.744 -23.636 1.00 47.69 415 MET A N 1
ATOM 3144 C CA . MET A 1 415 ? -1.615 16.745 -24.558 1.00 47.69 415 MET A CA 1
ATOM 3145 C C . MET A 1 415 ? -3.148 16.725 -24.609 1.00 47.69 415 MET A C 1
ATOM 3147 O O . MET A 1 415 ? -3.749 17.793 -24.620 1.00 47.69 415 MET A O 1
ATOM 3151 N N . ARG A 1 416 ? -3.807 15.556 -24.575 1.00 48.38 416 ARG A N 1
ATOM 3152 C CA . ARG A 1 416 ? -5.279 15.474 -24.499 1.00 48.38 416 ARG A CA 1
ATOM 3153 C C . ARG A 1 416 ? -5.822 16.080 -23.214 1.00 48.38 416 ARG A C 1
ATOM 3155 O O . ARG A 1 416 ? -6.765 16.856 -23.294 1.00 48.38 416 ARG A O 1
ATOM 3162 N N . LEU A 1 417 ? -5.218 15.760 -22.071 1.00 45.19 417 LEU A N 1
ATOM 3163 C CA . LEU A 1 417 ? -5.587 16.344 -20.777 1.00 45.19 417 LEU A CA 1
ATOM 3164 C C . LEU A 1 417 ? -5.426 17.874 -20.778 1.00 45.19 417 LEU A C 1
ATOM 3166 O O . LEU A 1 417 ? -6.156 18.575 -20.083 1.00 45.19 417 LEU A O 1
ATOM 3170 N N . SER A 1 418 ? -4.508 18.391 -21.599 1.00 39.31 418 SER A N 1
ATOM 3171 C CA . SER A 1 418 ? -4.305 19.831 -21.801 1.00 39.31 418 SER A CA 1
ATOM 3172 C C . SER A 1 418 ? -5.300 20.456 -22.800 1.00 39.31 418 SER A C 1
ATOM 3174 O O . SER A 1 418 ? -5.712 21.599 -22.614 1.00 39.31 418 SER A O 1
ATOM 3176 N N . ASP A 1 419 ? -5.709 19.725 -23.846 1.00 33.31 419 ASP A N 1
ATOM 3177 C CA . ASP A 1 419 ? -6.550 20.214 -24.954 1.00 33.31 419 ASP A CA 1
ATOM 3178 C C . ASP A 1 419 ? -8.064 20.106 -24.705 1.00 33.31 419 ASP A C 1
ATOM 3180 O O . ASP A 1 419 ? -8.833 20.894 -25.266 1.00 33.31 419 ASP A O 1
ATOM 3184 N N . THR A 1 420 ? -8.545 19.134 -23.919 1.00 34.88 420 THR A N 1
ATOM 3185 C CA . THR A 1 420 ? -9.998 18.904 -23.791 1.00 34.88 420 THR A CA 1
ATOM 3186 C C . THR A 1 420 ? -10.718 19.967 -22.973 1.00 34.88 420 THR A C 1
ATOM 3188 O O . THR A 1 420 ? -11.948 20.014 -23.010 1.00 34.88 420 THR A O 1
ATOM 3191 N N . GLY A 1 421 ? -10.012 20.828 -22.230 1.00 35.03 421 GLY A N 1
ATOM 3192 C CA . GLY A 1 421 ? -10.676 21.724 -21.281 1.00 35.03 421 GLY A CA 1
ATOM 3193 C C . GLY A 1 421 ? -11.585 20.960 -20.305 1.00 35.03 421 GLY A C 1
ATOM 3194 O O . GLY A 1 421 ? -12.462 21.565 -19.686 1.00 35.03 421 GLY A O 1
ATOM 3195 N N . GLU A 1 422 ? -11.382 19.643 -20.144 1.00 32.88 422 GLU A N 1
ATOM 3196 C CA . GLU A 1 422 ? -12.009 18.806 -19.123 1.00 32.88 422 GLU A CA 1
ATOM 3197 C C . GLU A 1 422 ? -11.344 19.091 -17.773 1.00 32.88 422 GLU A C 1
ATOM 3199 O O . GLU A 1 422 ? -10.922 18.215 -17.030 1.00 32.88 422 GLU A O 1
ATOM 3204 N N . THR A 1 423 ? -11.413 20.356 -17.370 1.00 30.38 423 THR A N 1
ATOM 3205 C CA . THR A 1 423 ? -12.106 20.652 -16.123 1.00 30.38 423 THR A CA 1
ATOM 3206 C C . THR A 1 423 ? -13.483 19.978 -16.166 1.00 30.38 423 THR A C 1
ATOM 3208 O O . THR A 1 423 ? -14.502 20.604 -16.463 1.00 30.38 423 THR A O 1
ATOM 3211 N N . ALA A 1 424 ? -13.535 18.671 -15.901 1.00 28.16 424 ALA A N 1
ATOM 3212 C CA . ALA A 1 424 ? -14.728 18.087 -15.331 1.00 28.16 424 ALA A CA 1
ATOM 3213 C C . ALA A 1 424 ? -14.926 18.838 -14.016 1.00 28.16 424 ALA A C 1
ATOM 3215 O O . ALA A 1 424 ? -14.217 18.631 -13.033 1.00 28.16 424 ALA A O 1
ATOM 3216 N N . ALA A 1 425 ? -15.834 19.805 -14.051 1.00 29.22 425 ALA A N 1
ATOM 3217 C CA . ALA A 1 425 ? -16.296 20.529 -12.894 1.00 29.22 425 ALA A CA 1
ATOM 3218 C C . ALA A 1 425 ? -17.000 19.544 -11.947 1.00 29.22 425 ALA A C 1
ATOM 3220 O O . ALA A 1 425 ? -18.223 19.465 -11.907 1.00 29.22 425 ALA A O 1
ATOM 3221 N N . ALA A 1 426 ? -16.224 18.810 -11.157 1.00 27.12 426 ALA A N 1
ATOM 3222 C CA . ALA A 1 426 ? -16.462 18.792 -9.730 1.00 27.12 426 ALA A CA 1
ATOM 3223 C C . ALA A 1 426 ? -15.674 19.984 -9.177 1.00 27.12 426 ALA A C 1
ATOM 3225 O O . ALA A 1 426 ? -14.448 20.009 -9.196 1.00 27.12 426 ALA A O 1
ATOM 3226 N N . ASN A 1 427 ? -16.395 21.041 -8.810 1.00 29.80 427 ASN A N 1
ATOM 3227 C CA . ASN A 1 427 ? -15.817 22.268 -8.280 1.00 29.80 427 ASN A CA 1
ATOM 3228 C C . ASN A 1 427 ? -14.911 21.981 -7.073 1.00 29.80 427 ASN A C 1
ATOM 3230 O O . ASN A 1 427 ? -15.420 21.795 -5.974 1.00 29.80 427 ASN A O 1
ATOM 3234 N N . PHE A 1 428 ? -13.601 22.107 -7.259 1.00 26.59 428 PHE A N 1
ATOM 3235 C CA . PHE A 1 428 ? -12.702 22.639 -6.238 1.00 26.59 428 PHE A CA 1
ATOM 3236 C C . PHE A 1 428 ? -11.814 23.707 -6.883 1.00 26.59 428 PHE A C 1
ATOM 3238 O O . PHE A 1 428 ? -10.615 23.547 -7.070 1.00 26.59 428 PHE A O 1
ATOM 3245 N N . GLY A 1 429 ? -12.439 24.825 -7.266 1.00 27.03 429 GLY A N 1
ATOM 3246 C CA . GLY A 1 429 ? -11.722 26.082 -7.450 1.00 27.03 429 GLY A CA 1
ATOM 3247 C C . GLY A 1 429 ? -11.269 26.573 -6.079 1.00 27.03 429 GLY A C 1
ATOM 3248 O O . GLY A 1 429 ? -12.027 27.247 -5.384 1.00 27.03 429 GLY A O 1
ATOM 3249 N N . GLY A 1 430 ? -10.066 26.176 -5.684 1.00 29.97 430 GLY A N 1
ATOM 3250 C CA . GLY A 1 430 ? -9.418 26.566 -4.442 1.00 29.97 430 GLY A CA 1
ATOM 3251 C C . GLY A 1 430 ? -7.901 26.673 -4.632 1.00 29.97 430 GLY A C 1
ATOM 3252 O O . GLY A 1 430 ? -7.376 26.123 -5.600 1.00 29.97 430 GLY A O 1
ATOM 3253 N N . PRO A 1 431 ? -7.212 27.427 -3.762 1.00 32.66 431 PRO A N 1
ATOM 3254 C CA . PRO A 1 431 ? -5.758 27.604 -3.809 1.00 32.66 431 PRO A CA 1
ATOM 3255 C C . PRO A 1 431 ? -4.996 26.270 -3.834 1.00 32.66 431 PRO A C 1
ATOM 3257 O O . PRO A 1 431 ? -5.472 25.316 -3.223 1.00 32.66 431 PRO A O 1
ATOM 3260 N N . LEU A 1 432 ? -3.817 26.205 -4.492 1.00 50.47 432 LEU A N 1
ATOM 3261 C CA . LEU A 1 432 ? -3.036 24.958 -4.506 1.00 50.47 432 LEU A CA 1
ATOM 3262 C C . LEU A 1 432 ? -2.602 24.537 -3.097 1.00 50.47 432 LEU A C 1
ATOM 3264 O O . LEU A 1 432 ? -2.572 23.344 -2.824 1.00 50.47 432 LEU A O 1
ATOM 3268 N N . ASP A 1 433 ? -2.292 25.501 -2.221 1.00 55.91 433 ASP A N 1
ATOM 3269 C CA . ASP A 1 433 ? -2.049 25.287 -0.790 1.00 55.91 433 ASP A CA 1
ATOM 3270 C C . ASP A 1 433 ? -1.807 26.630 -0.053 1.00 55.91 433 ASP A C 1
ATOM 3272 O O . ASP A 1 433 ? -1.472 27.632 -0.699 1.00 55.91 433 ASP A O 1
ATOM 3276 N N . SER A 1 434 ? -1.908 26.664 1.282 1.00 59.41 434 SER A N 1
ATOM 3277 C CA . SER A 1 434 ? -1.692 27.853 2.129 1.00 59.41 434 SER A CA 1
ATOM 3278 C C . SER A 1 434 ? -0.991 27.527 3.455 1.00 59.41 434 SER A C 1
ATOM 3280 O O . SER A 1 434 ? -1.361 26.590 4.156 1.00 59.41 434 SER A O 1
ATOM 3282 N N . GLY A 1 435 ? -0.075 28.386 3.905 1.00 67.12 435 GLY A N 1
ATOM 3283 C CA . GLY A 1 435 ? 0.577 28.219 5.210 1.00 67.12 435 GLY A CA 1
ATOM 3284 C C . GLY A 1 435 ? 1.639 29.283 5.526 1.00 67.12 435 GLY A C 1
ATOM 3285 O O . GLY A 1 435 ? 1.615 30.357 4.915 1.00 67.12 435 GLY A O 1
ATOM 3286 N N . PRO A 1 436 ? 2.509 29.049 6.528 1.00 69.94 436 PRO A N 1
ATOM 3287 C CA . PRO A 1 436 ? 3.554 29.977 6.965 1.00 69.94 436 PRO A CA 1
ATOM 3288 C C . PRO A 1 436 ? 4.476 30.492 5.850 1.00 69.94 436 PRO A C 1
ATOM 3290 O O . PRO A 1 436 ? 5.002 29.721 5.049 1.00 69.94 436 PRO A O 1
ATOM 3293 N N . ALA A 1 437 ? 4.717 31.804 5.849 1.00 80.56 437 ALA A N 1
ATOM 3294 C CA . ALA A 1 437 ? 5.652 32.478 4.956 1.00 80.56 437 ALA A CA 1
ATOM 3295 C C . ALA A 1 437 ? 6.757 33.186 5.755 1.00 80.56 437 ALA A C 1
ATOM 3297 O O . ALA A 1 437 ? 6.473 33.978 6.657 1.00 80.56 437 ALA A O 1
ATOM 3298 N N . ALA A 1 438 ? 8.013 32.919 5.415 1.00 79.94 438 ALA A N 1
ATOM 3299 C CA . ALA A 1 438 ? 9.189 33.509 6.052 1.00 79.94 438 ALA A CA 1
ATOM 3300 C C . ALA A 1 438 ? 10.067 34.248 5.029 1.00 79.94 438 ALA A C 1
ATOM 3302 O O . ALA A 1 438 ? 9.744 34.295 3.839 1.00 79.94 438 ALA A O 1
ATOM 3303 N N . TYR A 1 439 ? 11.166 34.850 5.489 1.00 82.12 439 TYR A N 1
ATOM 3304 C CA . TYR A 1 439 ? 12.144 35.490 4.615 1.00 82.12 439 TYR A CA 1
ATOM 3305 C C . TYR A 1 439 ? 13.580 35.147 5.008 1.00 82.12 439 TYR A C 1
ATOM 3307 O O . TYR A 1 439 ? 13.905 35.143 6.196 1.00 82.12 439 TYR A O 1
ATOM 3315 N N . TYR A 1 440 ? 14.434 34.979 3.995 1.00 73.12 440 TYR A N 1
ATOM 3316 C CA . TYR A 1 440 ? 15.883 34.911 4.183 1.00 73.12 440 TYR A CA 1
ATOM 3317 C C . TYR A 1 440 ? 16.381 36.241 4.731 1.00 73.12 440 TYR A C 1
ATOM 3319 O O . TYR A 1 440 ? 15.917 37.299 4.292 1.00 73.12 440 TYR A O 1
ATOM 3327 N N . ASP A 1 441 ? 17.375 36.197 5.621 1.00 71.69 441 ASP A N 1
ATOM 3328 C CA . ASP A 1 441 ? 18.001 37.403 6.165 1.00 71.69 441 ASP A CA 1
ATOM 3329 C C . ASP A 1 441 ? 18.323 38.413 5.034 1.00 71.69 441 ASP A C 1
ATOM 3331 O O . ASP A 1 441 ? 18.842 38.015 3.988 1.00 71.69 441 ASP A O 1
ATOM 3335 N N . PRO A 1 442 ? 18.031 39.721 5.186 1.00 79.12 442 PRO A N 1
ATOM 3336 C CA . PRO A 1 442 ? 18.221 40.696 4.109 1.00 79.12 442 PRO A CA 1
ATOM 3337 C C . PRO A 1 442 ? 19.667 40.819 3.592 1.00 79.12 442 PRO A C 1
ATOM 3339 O O . PRO A 1 442 ? 19.889 41.467 2.568 1.00 79.12 442 PRO A O 1
ATOM 3342 N N . SER A 1 443 ? 20.649 40.224 4.279 1.00 68.00 443 SER A N 1
ATOM 3343 C CA . SER A 1 443 ? 22.024 40.062 3.791 1.00 68.00 443 SER A CA 1
ATOM 3344 C C . SER A 1 443 ? 22.161 39.128 2.577 1.00 68.00 443 SER A C 1
ATOM 3346 O O . SER A 1 443 ? 23.137 39.261 1.836 1.00 68.00 443 SER A O 1
ATOM 3348 N N . TYR A 1 444 ? 21.185 38.254 2.312 1.00 72.25 444 TYR A N 1
ATOM 3349 C CA . TYR A 1 444 ? 21.088 37.441 1.095 1.00 72.25 444 TYR A CA 1
ATOM 3350 C C . TYR A 1 444 ? 20.502 38.291 -0.043 1.00 72.25 444 TYR A C 1
ATOM 3352 O O . TYR A 1 444 ? 19.295 38.301 -0.308 1.00 72.25 444 TYR A O 1
ATOM 3360 N N . THR A 1 445 ? 21.373 39.080 -0.677 1.00 84.62 445 THR A N 1
ATOM 3361 C CA . THR A 1 445 ? 21.012 40.042 -1.729 1.00 84.62 445 THR A CA 1
ATOM 3362 C C . THR A 1 445 ? 20.511 39.356 -3.000 1.00 84.62 445 THR A C 1
ATOM 3364 O O . THR A 1 445 ? 20.784 38.185 -3.230 1.00 84.62 445 THR A O 1
ATOM 3367 N N . THR A 1 446 ? 19.823 40.093 -3.879 1.00 85.25 446 THR A N 1
ATOM 3368 C CA . THR A 1 446 ? 19.435 39.609 -5.219 1.00 85.25 446 THR A CA 1
ATOM 3369 C C . THR A 1 446 ? 20.619 38.980 -5.967 1.00 85.25 446 THR A C 1
ATOM 3371 O O . THR A 1 446 ? 20.478 37.883 -6.488 1.00 85.25 446 THR A O 1
ATOM 3374 N N . ASP A 1 447 ? 21.805 39.597 -5.913 1.00 81.62 447 ASP A N 1
ATOM 3375 C CA . ASP A 1 447 ? 23.031 39.049 -6.513 1.00 81.62 447 ASP A CA 1
ATOM 3376 C C . ASP A 1 447 ? 23.429 37.679 -5.928 1.00 81.62 447 ASP A C 1
ATOM 3378 O O . ASP A 1 447 ? 23.976 36.839 -6.639 1.00 81.62 447 ASP A O 1
ATOM 3382 N N . TRP A 1 448 ? 23.162 37.436 -4.639 1.00 86.44 448 TRP A N 1
ATOM 3383 C CA . TRP A 1 448 ? 23.397 36.132 -4.016 1.00 86.44 448 TRP A CA 1
ATOM 3384 C C . TRP A 1 448 ? 22.442 35.068 -4.567 1.00 86.44 448 TRP A C 1
ATOM 3386 O O . TRP A 1 448 ? 22.886 33.965 -4.860 1.00 86.44 448 TRP A O 1
ATOM 3396 N N . TRP A 1 449 ? 21.164 35.402 -4.766 1.00 82.12 449 TRP A N 1
ATOM 3397 C CA . TRP A 1 449 ? 20.172 34.483 -5.341 1.00 82.12 449 TRP A CA 1
ATOM 3398 C C . TRP A 1 449 ? 20.489 34.121 -6.796 1.00 82.12 449 TRP A C 1
ATOM 3400 O O . TRP A 1 449 ? 20.397 32.961 -7.186 1.00 82.12 449 TRP A O 1
ATOM 3410 N N . GLU A 1 450 ? 20.927 35.097 -7.590 1.00 90.06 450 GLU A N 1
ATOM 3411 C CA . GLU A 1 450 ? 21.372 34.866 -8.972 1.00 90.06 450 GLU A CA 1
ATOM 3412 C C . GLU A 1 450 ? 22.646 34.007 -9.025 1.00 90.06 450 GLU A C 1
ATOM 3414 O O . GLU A 1 450 ? 22.796 33.130 -9.882 1.00 90.06 450 GLU A O 1
ATOM 3419 N N . TRP A 1 451 ? 23.558 34.214 -8.072 1.00 87.69 451 TRP A N 1
ATOM 3420 C CA . TRP A 1 451 ? 24.729 33.358 -7.904 1.00 87.69 451 TRP A CA 1
ATOM 3421 C C . TRP A 1 451 ? 24.350 31.933 -7.477 1.00 87.69 451 TRP A C 1
ATOM 3423 O O . TRP A 1 451 ? 24.900 30.985 -8.033 1.00 87.69 451 TRP A O 1
ATOM 3433 N N . ALA A 1 452 ? 23.413 31.768 -6.538 1.00 71.56 452 ALA A N 1
ATOM 3434 C CA . ALA A 1 452 ? 22.953 30.462 -6.069 1.00 71.56 452 ALA A CA 1
ATOM 3435 C C . ALA A 1 452 ? 22.355 29.642 -7.222 1.00 71.56 452 ALA A C 1
ATOM 3437 O O . ALA A 1 452 ? 22.722 28.486 -7.408 1.00 71.56 452 ALA A O 1
ATOM 3438 N N . LEU A 1 453 ? 21.540 30.263 -8.078 1.00 75.44 453 LEU A N 1
ATOM 3439 C CA . LEU A 1 453 ? 21.026 29.630 -9.296 1.00 75.44 453 LEU A CA 1
ATOM 3440 C C . LEU A 1 453 ? 22.139 29.172 -10.250 1.00 75.44 453 LEU A C 1
ATOM 3442 O O . LEU A 1 453 ? 22.088 28.055 -10.761 1.00 75.44 453 LEU A O 1
ATOM 3446 N N . THR A 1 454 ? 23.176 29.995 -10.433 1.00 76.12 454 THR A N 1
ATOM 3447 C CA . THR A 1 454 ? 24.354 29.623 -11.240 1.00 76.12 454 THR A CA 1
ATOM 3448 C C . THR A 1 454 ? 25.114 28.448 -10.610 1.00 76.12 454 THR A C 1
ATOM 3450 O O . THR A 1 454 ? 25.542 27.532 -11.306 1.00 76.12 454 THR A O 1
ATOM 3453 N N . TYR A 1 455 ? 25.246 28.431 -9.281 1.00 70.62 455 TYR A N 1
ATOM 3454 C CA . TYR A 1 455 ? 25.846 27.317 -8.548 1.00 70.62 455 TYR A CA 1
ATOM 3455 C C . TYR A 1 455 ? 25.051 26.014 -8.730 1.00 70.62 455 TYR A C 1
ATOM 3457 O O . TYR A 1 455 ? 25.651 24.965 -8.968 1.00 70.62 455 TYR A O 1
ATOM 3465 N N . TYR A 1 456 ? 23.717 26.075 -8.671 1.00 59.06 456 TYR A N 1
ATOM 3466 C CA . TYR A 1 456 ? 22.853 24.916 -8.902 1.00 59.06 456 TYR A CA 1
ATOM 3467 C C . TYR A 1 456 ? 22.900 24.421 -10.353 1.00 59.06 456 TYR A C 1
ATOM 3469 O O . TYR A 1 456 ? 22.867 23.212 -10.581 1.00 59.06 456 TYR A O 1
ATOM 3477 N N . GLU A 1 457 ? 23.044 25.315 -11.332 1.00 67.56 457 GLU A N 1
ATOM 3478 C CA . GLU A 1 457 ? 23.289 24.944 -12.731 1.00 67.56 457 GLU A CA 1
ATOM 3479 C C . GLU A 1 457 ? 24.620 24.197 -12.894 1.00 67.56 457 GLU A C 1
ATOM 3481 O O . GLU A 1 457 ? 24.649 23.129 -13.509 1.00 67.56 457 GLU A O 1
ATOM 3486 N N . ASP A 1 458 ? 25.696 24.701 -12.283 1.00 62.25 458 ASP A N 1
ATOM 3487 C CA . ASP A 1 458 ? 27.039 24.112 -12.364 1.00 62.25 458 ASP A CA 1
ATOM 3488 C C . ASP A 1 458 ? 27.105 22.679 -11.802 1.00 62.25 458 ASP A C 1
ATOM 3490 O O . ASP A 1 458 ? 27.910 21.864 -12.263 1.00 62.25 458 ASP A O 1
ATOM 3494 N N . ILE A 1 459 ? 26.254 22.352 -10.823 1.00 47.59 459 ILE A N 1
ATOM 3495 C CA . ILE A 1 459 ? 26.155 21.008 -10.226 1.00 47.59 459 ILE A CA 1
ATOM 3496 C C . ILE A 1 459 ? 25.008 20.163 -10.804 1.00 47.59 459 ILE A C 1
ATOM 3498 O O . ILE A 1 459 ? 24.781 19.048 -10.337 1.00 47.59 459 ILE A O 1
ATOM 3502 N N . GLY A 1 460 ? 24.306 20.658 -11.829 1.00 47.09 460 GLY A N 1
ATOM 3503 C CA . GLY A 1 460 ? 23.255 19.920 -12.536 1.00 47.09 460 GLY A CA 1
ATOM 3504 C C . GLY A 1 460 ? 21.924 19.800 -11.786 1.00 47.09 460 GLY A C 1
ATOM 3505 O O . GLY A 1 460 ? 21.153 18.888 -12.072 1.00 47.09 460 GLY A O 1
ATOM 3506 N N . LEU A 1 461 ? 21.656 20.700 -10.838 1.00 51.06 461 LEU A N 1
ATOM 3507 C CA . LEU A 1 461 ? 20.445 20.742 -10.008 1.00 51.06 461 LEU A CA 1
ATOM 3508 C C . LEU A 1 461 ? 19.543 21.958 -10.301 1.00 51.06 461 LEU A C 1
ATOM 3510 O O . LEU A 1 461 ? 18.608 22.218 -9.549 1.00 51.06 461 LEU A O 1
ATOM 3514 N N . ALA A 1 462 ? 19.799 22.702 -11.383 1.00 56.38 462 ALA A N 1
ATOM 3515 C CA . ALA A 1 462 ? 18.909 23.762 -11.859 1.00 56.38 462 ALA A CA 1
ATOM 3516 C C . ALA A 1 462 ? 18.015 23.299 -13.019 1.00 56.38 462 ALA A C 1
ATOM 3518 O O . ALA A 1 462 ? 18.386 22.463 -13.847 1.00 56.38 462 ALA A O 1
ATOM 3519 N N . THR A 1 463 ? 16.835 23.903 -13.105 1.00 58.84 463 THR A N 1
ATOM 3520 C CA . THR A 1 463 ? 15.827 23.634 -14.132 1.00 58.84 463 THR A CA 1
ATOM 3521 C C . THR A 1 463 ? 16.353 24.001 -15.524 1.00 58.84 463 THR A C 1
ATOM 3523 O O . THR A 1 463 ? 16.800 25.131 -15.723 1.00 58.84 463 THR A O 1
ATOM 3526 N N . PRO A 1 464 ? 16.275 23.116 -16.535 1.00 58.44 464 PRO A N 1
ATOM 3527 C CA . PRO A 1 464 ? 16.742 23.438 -17.881 1.00 58.44 464 PRO A CA 1
ATOM 3528 C C . PRO A 1 464 ? 16.052 24.677 -18.468 1.00 58.44 464 PRO A C 1
ATOM 3530 O O . PRO A 1 464 ? 14.829 24.725 -18.582 1.00 58.44 464 PRO A O 1
ATOM 3533 N N . GLY A 1 465 ? 16.843 25.667 -18.890 1.00 64.31 465 GLY A N 1
ATOM 3534 C CA . GLY A 1 465 ? 16.321 26.913 -19.461 1.00 64.31 465 GLY A CA 1
ATOM 3535 C C . GLY A 1 465 ? 15.824 27.932 -18.431 1.00 64.31 465 GLY A C 1
ATOM 3536 O O . GLY A 1 465 ? 15.100 28.854 -18.812 1.00 64.31 465 GLY A O 1
ATOM 3537 N N . TRP A 1 466 ? 16.208 27.778 -17.159 1.00 76.31 466 TRP A N 1
ATOM 3538 C CA . TRP A 1 466 ? 15.946 28.760 -16.112 1.00 76.31 466 TRP A CA 1
ATOM 3539 C C . TRP A 1 466 ? 16.475 30.159 -16.476 1.00 76.31 466 TRP A C 1
ATOM 3541 O O . TRP A 1 466 ? 17.396 30.327 -17.279 1.00 76.31 466 TRP A O 1
ATOM 3551 N N . ALA A 1 467 ? 15.873 31.182 -15.872 1.00 78.25 467 ALA A N 1
ATOM 3552 C CA . ALA A 1 467 ? 16.315 32.565 -15.988 1.00 78.25 467 ALA A CA 1
ATOM 3553 C C . ALA A 1 467 ? 16.167 33.279 -14.642 1.00 78.25 467 ALA A C 1
ATOM 3555 O O . ALA A 1 467 ? 15.273 32.947 -13.863 1.00 78.25 467 ALA A O 1
ATOM 3556 N N . ASN A 1 468 ? 17.011 34.287 -14.399 1.00 87.19 468 ASN A N 1
ATOM 3557 C CA . ASN A 1 468 ? 16.864 35.188 -13.255 1.00 87.19 468 ASN A CA 1
ATOM 3558 C C . ASN A 1 468 ? 15.459 35.798 -13.213 1.00 87.19 468 ASN A C 1
ATOM 3560 O O . ASN A 1 468 ? 14.851 36.081 -14.254 1.00 87.19 468 ASN A O 1
ATOM 3564 N N . ASP A 1 469 ? 14.961 36.052 -12.004 1.00 90.31 469 ASP A N 1
ATOM 3565 C CA . ASP A 1 469 ? 13.657 36.674 -11.851 1.00 90.31 469 ASP A CA 1
ATOM 3566 C C . ASP A 1 469 ? 13.687 38.119 -12.383 1.00 90.31 469 ASP A C 1
ATOM 3568 O O . ASP A 1 469 ? 14.499 38.926 -11.923 1.00 90.31 469 ASP A O 1
ATOM 3572 N N . PRO A 1 470 ? 12.787 38.503 -13.308 1.00 81.94 470 PRO A N 1
ATOM 3573 C CA . PRO A 1 470 ? 12.829 39.817 -13.946 1.00 81.94 470 PRO A CA 1
ATOM 3574 C C . PRO A 1 470 ? 12.550 40.978 -12.983 1.00 81.94 470 PRO A C 1
ATOM 3576 O O . PRO A 1 470 ? 12.857 42.124 -13.312 1.00 81.94 470 PRO A O 1
ATOM 3579 N N . ASN A 1 471 ? 11.968 40.703 -11.813 1.00 85.81 471 ASN A N 1
ATOM 3580 C CA . ASN A 1 471 ? 11.686 41.691 -10.774 1.00 85.81 471 ASN A CA 1
ATOM 3581 C C . ASN A 1 471 ? 12.567 41.492 -9.528 1.00 85.81 471 ASN A C 1
ATOM 3583 O O . ASN A 1 471 ? 12.396 42.205 -8.537 1.00 85.81 471 ASN A O 1
ATOM 3587 N N . GLY A 1 472 ? 13.510 40.545 -9.575 1.00 87.69 472 GLY A N 1
ATOM 3588 C CA . GLY A 1 472 ? 14.366 40.187 -8.451 1.00 87.69 472 GLY A CA 1
ATOM 3589 C C . GLY A 1 472 ? 13.615 39.519 -7.298 1.00 87.69 472 GLY A C 1
ATOM 3590 O O . GLY A 1 472 ? 14.045 39.667 -6.153 1.00 87.69 472 GLY A O 1
ATOM 3591 N N . TYR A 1 473 ? 12.499 38.831 -7.562 1.00 93.62 473 TYR A N 1
ATOM 3592 C CA . TYR A 1 473 ? 11.743 38.077 -6.559 1.00 93.62 473 TYR A CA 1
ATOM 3593 C C . TYR A 1 473 ? 12.129 36.599 -6.573 1.00 93.62 473 TYR A C 1
ATOM 3595 O O . TYR A 1 473 ? 11.894 35.886 -7.550 1.00 93.62 473 TYR A O 1
ATOM 3603 N N . TYR A 1 474 ? 12.699 36.144 -5.458 1.00 92.12 474 TYR A N 1
ATOM 3604 C CA . TYR A 1 474 ? 13.184 34.777 -5.297 1.00 92.12 474 TYR A CA 1
ATOM 3605 C C . TYR A 1 474 ? 12.540 34.100 -4.095 1.00 92.12 474 TYR A C 1
ATOM 3607 O O . TYR A 1 474 ? 12.248 34.755 -3.092 1.00 92.12 474 TYR A O 1
ATOM 3615 N N . CYS A 1 475 ? 12.321 32.796 -4.209 1.00 91.19 475 CYS A N 1
ATOM 3616 C CA . CYS A 1 475 ? 11.652 31.984 -3.201 1.00 91.19 475 CYS A CA 1
ATOM 3617 C C . CYS A 1 475 ? 12.291 30.598 -3.055 1.00 91.19 475 CYS A C 1
ATOM 3619 O O . CYS A 1 475 ? 13.092 30.181 -3.887 1.00 91.19 475 CYS A O 1
ATOM 3621 N N . VAL A 1 476 ? 11.939 29.898 -1.980 1.00 81.62 476 VAL A N 1
ATOM 3622 C CA . VAL A 1 476 ? 12.341 28.522 -1.676 1.00 81.62 476 VAL A CA 1
ATOM 3623 C C . VAL A 1 476 ? 11.126 27.789 -1.142 1.00 81.62 476 VAL A C 1
ATOM 3625 O O . VAL A 1 476 ? 10.473 28.243 -0.195 1.00 81.62 476 VAL A O 1
ATOM 3628 N N . ARG A 1 477 ? 10.822 26.647 -1.753 1.00 74.75 477 ARG A N 1
ATOM 3629 C CA . ARG A 1 477 ? 9.775 25.735 -1.302 1.00 74.75 477 ARG A CA 1
ATOM 3630 C C . ARG A 1 477 ? 10.259 24.293 -1.495 1.00 74.75 477 ARG A C 1
ATOM 3632 O O . ARG A 1 477 ? 10.728 23.978 -2.588 1.00 74.75 477 ARG A O 1
ATOM 3639 N N . PRO A 1 478 ? 10.142 23.417 -0.480 1.00 58.56 478 PRO A N 1
ATOM 3640 C CA . PRO A 1 478 ? 10.417 21.991 -0.629 1.00 58.56 478 PRO A CA 1
ATOM 3641 C C . PRO A 1 478 ? 9.658 21.392 -1.808 1.00 58.56 478 PRO A C 1
ATOM 3643 O O . PRO A 1 478 ? 8.502 21.742 -2.047 1.00 58.56 478 PRO A O 1
ATOM 3646 N N . GLY A 1 479 ? 10.321 20.494 -2.530 1.00 54.75 479 GLY A N 1
ATOM 3647 C CA . GLY A 1 479 ? 9.772 19.901 -3.741 1.00 54.75 479 GLY A CA 1
ATOM 3648 C C . GLY A 1 479 ? 9.829 20.813 -4.963 1.00 54.75 479 GLY A C 1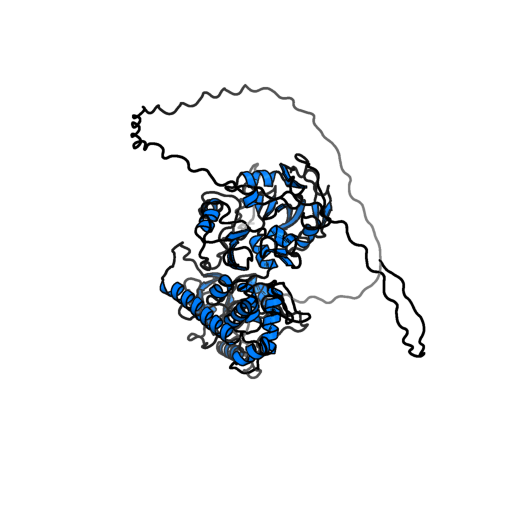
ATOM 3649 O O . GLY A 1 479 ? 9.305 20.407 -5.977 1.00 54.75 479 GLY A O 1
ATOM 3650 N N . TYR A 1 480 ? 10.447 22.002 -4.917 1.00 63.12 480 TYR A N 1
ATOM 3651 C CA . TYR A 1 480 ? 10.666 22.852 -6.099 1.00 63.12 480 TYR A CA 1
ATOM 3652 C C . TYR A 1 480 ? 12.153 23.030 -6.410 1.00 63.12 480 TYR A C 1
ATOM 3654 O O . TYR A 1 480 ? 12.978 23.149 -5.504 1.00 63.12 480 TYR A O 1
ATOM 3662 N N . MET A 1 481 ? 12.500 23.013 -7.696 1.00 57.34 481 MET A N 1
ATOM 3663 C CA . MET A 1 481 ? 13.880 23.006 -8.187 1.00 57.34 481 MET A CA 1
ATOM 3664 C C . MET A 1 481 ? 14.350 24.445 -8.384 1.00 57.34 481 MET A C 1
ATOM 3666 O O . MET A 1 481 ? 13.573 25.282 -8.853 1.00 57.34 481 MET A O 1
ATOM 3670 N N . PRO A 1 482 ? 15.629 24.747 -8.122 1.00 74.75 482 PRO A N 1
ATOM 3671 C CA . PRO A 1 482 ? 16.236 25.995 -8.556 1.00 74.75 482 PRO A CA 1
ATOM 3672 C C . PRO A 1 482 ? 15.913 26.281 -10.034 1.00 74.75 482 PRO A C 1
ATOM 3674 O O . PRO A 1 482 ? 16.067 25.420 -10.901 1.00 74.75 482 PRO A O 1
ATOM 3677 N N . GLY A 1 483 ? 15.403 27.475 -10.325 1.00 61.53 483 GLY A N 1
ATOM 3678 C CA . GLY A 1 483 ? 14.986 27.915 -11.656 1.00 61.53 483 GLY A CA 1
ATOM 3679 C C . GLY A 1 483 ? 13.494 27.765 -11.978 1.00 61.53 483 GLY A C 1
ATOM 3680 O O . GLY A 1 483 ? 13.048 28.318 -12.985 1.00 61.53 483 GLY A O 1
ATOM 3681 N N . GLU A 1 484 ? 12.708 27.080 -11.143 1.00 69.25 484 GLU A N 1
ATOM 3682 C CA . GLU A 1 484 ? 11.252 26.978 -11.321 1.00 69.25 484 GLU A CA 1
ATOM 3683 C C . GLU A 1 484 ? 10.521 28.283 -10.977 1.00 69.25 484 GLU A C 1
ATOM 3685 O O . GLU A 1 484 ? 11.056 29.163 -10.303 1.00 69.25 484 GLU A O 1
ATOM 3690 N N . ARG A 1 485 ? 9.274 28.430 -11.444 1.00 76.56 485 ARG A N 1
ATOM 3691 C CA . ARG A 1 485 ? 8.453 29.635 -11.242 1.00 76.56 485 ARG A CA 1
ATOM 3692 C C . ARG A 1 485 ? 7.234 29.326 -10.383 1.00 76.56 485 ARG A C 1
ATOM 3694 O O . ARG A 1 485 ? 6.456 28.436 -10.714 1.00 76.56 485 ARG A O 1
ATOM 3701 N N . LEU A 1 486 ? 7.024 30.112 -9.332 1.00 76.50 486 LEU A N 1
ATOM 3702 C CA . LEU A 1 486 ? 5.863 30.002 -8.444 1.00 76.50 486 LEU A CA 1
ATOM 3703 C C . LEU A 1 486 ? 5.068 31.302 -8.441 1.00 76.50 486 LEU A C 1
ATOM 3705 O O . LEU A 1 486 ? 5.660 32.379 -8.447 1.00 76.50 486 LEU A O 1
ATOM 3709 N N . ARG A 1 487 ? 3.736 31.216 -8.385 1.00 83.06 487 ARG A N 1
ATOM 3710 C CA . ARG A 1 487 ? 2.852 32.359 -8.138 1.00 83.06 487 ARG A CA 1
ATOM 3711 C C . ARG A 1 487 ? 2.463 32.362 -6.675 1.00 83.06 487 ARG A C 1
ATOM 3713 O O . ARG A 1 487 ? 1.950 31.376 -6.170 1.00 83.06 487 ARG A O 1
ATOM 3720 N N . VAL A 1 488 ? 2.702 33.461 -5.980 1.00 84.88 488 VAL A N 1
ATOM 3721 C CA . VAL A 1 488 ? 2.479 33.563 -4.539 1.00 84.88 488 VAL A CA 1
ATOM 3722 C C . VAL A 1 488 ? 1.471 34.663 -4.251 1.00 84.88 488 VAL A C 1
ATOM 3724 O O . VAL A 1 488 ? 1.651 35.817 -4.638 1.00 84.88 488 VAL A O 1
ATOM 3727 N N . ASN A 1 489 ? 0.404 34.290 -3.555 1.00 83.62 489 ASN A N 1
ATOM 3728 C CA . ASN A 1 489 ? -0.684 35.147 -3.125 1.00 83.62 489 ASN A CA 1
ATOM 3729 C C . ASN A 1 489 ? -0.605 35.378 -1.614 1.00 83.62 489 ASN A C 1
ATOM 3731 O O . ASN A 1 489 ? -0.671 34.435 -0.829 1.00 83.62 489 ASN A O 1
ATOM 3735 N N . ALA A 1 490 ? -0.518 36.633 -1.186 1.00 81.94 490 ALA A N 1
ATOM 3736 C CA . ALA A 1 490 ? -0.621 37.004 0.222 1.00 81.94 490 ALA A CA 1
ATOM 3737 C C . ALA A 1 490 ? -1.178 38.419 0.370 1.00 81.94 490 ALA A C 1
ATOM 3739 O O . ALA A 1 490 ? -0.874 39.306 -0.425 1.00 81.94 490 ALA A O 1
ATOM 3740 N N . ASN A 1 491 ? -2.020 38.633 1.384 1.00 80.75 491 ASN A N 1
ATOM 3741 C CA . ASN A 1 491 ? -2.545 39.953 1.763 1.00 80.75 491 ASN A CA 1
ATOM 3742 C C . ASN A 1 491 ? -3.137 40.763 0.585 1.00 80.75 491 ASN A C 1
ATOM 3744 O O . ASN A 1 491 ? -2.998 41.985 0.504 1.00 80.75 491 ASN A O 1
ATOM 3748 N N . GLY A 1 492 ? -3.814 40.068 -0.339 1.00 77.50 492 GLY A N 1
ATOM 3749 C CA . GLY A 1 492 ? -4.441 40.658 -1.528 1.00 77.50 492 GLY A CA 1
ATOM 3750 C C . GLY A 1 492 ? -3.463 41.037 -2.646 1.00 77.50 492 GLY A C 1
ATOM 3751 O O . GLY A 1 492 ? -3.836 41.791 -3.544 1.00 77.50 492 GLY A O 1
ATOM 3752 N N . ARG A 1 493 ? -2.220 40.551 -2.585 1.00 79.81 493 ARG A N 1
ATOM 3753 C CA . ARG A 1 493 ? -1.174 40.750 -3.591 1.00 79.81 493 ARG A CA 1
ATOM 3754 C C . ARG A 1 493 ? -0.751 39.412 -4.181 1.00 79.81 493 ARG A C 1
ATOM 3756 O O . ARG A 1 493 ? -0.674 38.423 -3.461 1.00 79.81 493 ARG A O 1
ATOM 3763 N N . THR A 1 494 ? -0.442 39.431 -5.471 1.00 84.50 494 THR A N 1
ATOM 3764 C CA . THR A 1 494 ? -0.002 38.273 -6.254 1.00 84.50 494 THR A CA 1
ATOM 3765 C C . THR A 1 494 ? 1.344 38.598 -6.877 1.00 84.50 494 THR A C 1
ATOM 3767 O O . THR A 1 494 ? 1.459 39.607 -7.579 1.00 84.50 494 THR A O 1
ATOM 3770 N N . ILE A 1 495 ? 2.355 37.779 -6.608 1.00 84.56 495 ILE A N 1
ATOM 3771 C CA . ILE A 1 495 ? 3.715 37.955 -7.124 1.00 84.56 495 ILE A CA 1
ATOM 3772 C C . ILE A 1 495 ? 4.235 36.620 -7.636 1.00 84.56 495 ILE A C 1
ATOM 3774 O O . ILE A 1 495 ? 4.152 35.618 -6.935 1.00 84.56 495 ILE A O 1
ATOM 3778 N N . ASP A 1 496 ? 4.817 36.631 -8.832 1.00 86.50 496 ASP A N 1
ATOM 3779 C CA . ASP A 1 496 ? 5.540 35.479 -9.361 1.00 86.50 496 ASP A CA 1
ATOM 3780 C C . ASP A 1 496 ? 7.008 35.558 -8.919 1.00 86.50 496 ASP A C 1
ATOM 3782 O O . ASP A 1 496 ? 7.627 36.616 -9.046 1.00 86.50 496 ASP A O 1
ATOM 3786 N N . CYS A 1 497 ? 7.562 34.453 -8.424 1.00 89.75 497 CYS A N 1
ATOM 3787 C CA . CYS A 1 497 ? 8.961 34.326 -8.020 1.00 89.75 497 CYS A CA 1
ATOM 3788 C C . CYS A 1 497 ? 9.671 33.212 -8.782 1.00 89.75 497 CYS A C 1
ATOM 3790 O O . CYS A 1 497 ? 9.033 32.282 -9.283 1.00 89.75 497 CYS A O 1
ATOM 3792 N N . THR A 1 498 ? 10.998 33.311 -8.845 1.00 89.00 498 THR A N 1
ATOM 3793 C CA . THR A 1 498 ? 11.868 32.209 -9.278 1.00 89.00 498 THR A CA 1
ATOM 3794 C C . THR A 1 498 ? 12.400 31.476 -8.053 1.00 89.00 498 THR A C 1
ATOM 3796 O O . THR A 1 498 ? 12.860 32.112 -7.104 1.00 89.00 498 THR A O 1
ATOM 3799 N N . VAL A 1 499 ? 12.341 30.149 -8.050 1.00 87.06 499 VAL A N 1
ATOM 3800 C CA . VAL A 1 499 ? 12.900 29.327 -6.976 1.00 87.06 499 VAL A CA 1
ATOM 3801 C C . VAL A 1 499 ? 14.414 29.431 -7.057 1.00 87.06 499 VAL A C 1
ATOM 3803 O O . VAL A 1 499 ? 14.987 29.046 -8.066 1.00 87.06 499 VAL A O 1
ATOM 3806 N N . GLY A 1 500 ? 15.055 30.037 -6.062 1.00 79.06 500 GLY A N 1
ATOM 3807 C CA . GLY A 1 500 ? 16.457 30.454 -6.171 1.00 79.06 500 GLY A CA 1
ATOM 3808 C C . GLY A 1 500 ? 17.447 29.641 -5.337 1.00 79.06 500 GLY A C 1
ATOM 3809 O O . GLY A 1 500 ? 18.650 29.822 -5.490 1.00 79.06 500 GLY A O 1
ATOM 3810 N N . ASP A 1 501 ? 16.948 28.772 -4.460 1.00 77.06 501 ASP A N 1
ATOM 3811 C CA . ASP A 1 501 ? 17.738 27.952 -3.539 1.00 77.06 501 ASP A CA 1
ATOM 3812 C C . ASP A 1 501 ? 16.932 26.703 -3.126 1.00 77.06 501 ASP A C 1
ATOM 3814 O O . ASP A 1 501 ? 15.726 26.625 -3.393 1.00 77.06 501 ASP A O 1
ATOM 3818 N N . MET A 1 502 ? 17.583 25.727 -2.492 1.00 68.06 502 MET A N 1
ATOM 3819 C CA . MET A 1 502 ? 16.949 24.515 -1.958 1.00 68.06 502 MET A CA 1
ATOM 3820 C C . MET A 1 502 ? 17.000 24.493 -0.429 1.00 68.06 502 MET A C 1
ATOM 3822 O O . MET A 1 502 ? 17.942 24.983 0.189 1.00 68.06 502 MET A O 1
ATOM 3826 N N . VAL A 1 503 ? 16.006 23.859 0.202 1.00 58.62 503 VAL A N 1
ATOM 3827 C CA . VAL A 1 503 ? 16.058 23.597 1.648 1.00 58.62 503 VAL A CA 1
ATOM 3828 C C . VAL A 1 503 ? 17.203 22.628 1.934 1.00 58.62 503 VAL A C 1
ATOM 3830 O O . VAL A 1 503 ? 17.312 21.591 1.284 1.00 58.62 503 VAL A O 1
ATOM 3833 N N . ALA A 1 504 ? 18.046 22.955 2.915 1.00 53.91 504 ALA A N 1
ATOM 3834 C CA . ALA A 1 504 ? 19.155 22.097 3.311 1.00 53.91 504 ALA A CA 1
ATOM 3835 C C . ALA A 1 504 ? 18.663 20.701 3.734 1.00 53.91 504 ALA A C 1
ATOM 3837 O O . ALA A 1 504 ? 17.677 20.586 4.463 1.00 53.91 504 ALA A O 1
ATOM 3838 N N . ASP A 1 505 ? 19.398 19.648 3.362 1.00 47.38 505 ASP A N 1
ATOM 3839 C CA . ASP A 1 505 ? 18.994 18.247 3.578 1.00 47.38 505 ASP A CA 1
ATOM 3840 C C . ASP A 1 505 ? 18.595 17.935 5.031 1.00 47.38 505 ASP A C 1
ATOM 3842 O O . ASP A 1 505 ? 17.637 17.203 5.273 1.00 47.38 505 ASP A O 1
ATOM 3846 N N . ARG A 1 506 ? 19.278 18.539 6.019 1.00 40.81 506 ARG A N 1
ATOM 3847 C CA . ARG A 1 506 ? 18.969 18.339 7.452 1.00 40.81 506 ARG A CA 1
ATOM 3848 C C . ARG A 1 506 ? 17.567 18.832 7.837 1.00 40.81 506 ARG A C 1
ATOM 3850 O O . ARG A 1 506 ? 16.994 18.354 8.813 1.00 40.81 506 ARG A O 1
ATOM 3857 N N . ASP A 1 507 ? 17.068 19.838 7.126 1.00 46.97 507 ASP A N 1
ATOM 3858 C CA . ASP A 1 507 ? 15.842 20.563 7.445 1.00 46.97 507 ASP A CA 1
ATOM 3859 C C . ASP A 1 507 ? 14.684 20.127 6.537 1.00 46.97 507 ASP A C 1
ATOM 3861 O O . ASP A 1 507 ? 13.524 20.386 6.856 1.00 46.97 507 ASP A O 1
ATOM 3865 N N . LEU A 1 508 ? 14.975 19.393 5.459 1.00 48.81 508 LEU A N 1
ATOM 3866 C CA . LEU A 1 508 ? 14.009 18.972 4.450 1.00 48.81 508 LEU A CA 1
ATOM 3867 C C . LEU A 1 508 ? 12.842 18.168 5.041 1.00 48.81 508 LEU A C 1
ATOM 3869 O O . LEU A 1 508 ? 11.692 18.484 4.764 1.00 48.81 508 LEU A O 1
ATOM 3873 N N . ALA A 1 509 ? 13.105 17.203 5.929 1.00 44.06 509 ALA A N 1
ATOM 3874 C CA . ALA A 1 509 ? 12.046 16.431 6.591 1.00 44.06 509 ALA A CA 1
ATOM 3875 C C . ALA A 1 509 ? 11.145 17.307 7.486 1.00 44.06 509 ALA A C 1
ATOM 3877 O O . ALA A 1 509 ? 9.924 17.148 7.503 1.00 44.06 509 ALA A O 1
ATOM 3878 N N . ASN A 1 510 ? 11.729 18.286 8.185 1.00 47.16 510 ASN A N 1
ATOM 3879 C CA . ASN A 1 510 ? 10.978 19.222 9.024 1.00 47.16 510 ASN A CA 1
ATOM 3880 C C . ASN A 1 510 ? 10.114 20.170 8.181 1.00 47.16 510 ASN A C 1
ATOM 3882 O O . ASN A 1 510 ? 8.982 20.467 8.562 1.00 47.16 510 ASN A O 1
ATOM 3886 N N . TRP A 1 511 ? 10.627 20.612 7.036 1.00 51.62 511 TRP A N 1
ATOM 3887 C CA . TRP A 1 511 ? 9.916 21.464 6.085 1.00 51.62 511 TRP A CA 1
ATOM 3888 C C . TRP A 1 511 ? 8.873 20.713 5.251 1.00 51.62 511 TRP A C 1
ATOM 3890 O O . TRP A 1 511 ? 7.877 21.297 4.852 1.00 51.62 511 TRP A O 1
ATOM 3900 N N . LEU A 1 512 ? 9.047 19.417 5.005 1.00 53.53 512 LEU A N 1
ATOM 3901 C CA . LEU A 1 512 ? 8.005 18.585 4.397 1.00 53.53 512 LEU A CA 1
ATOM 3902 C C . LEU A 1 512 ? 6.891 18.264 5.404 1.00 53.53 512 LEU A C 1
ATOM 3904 O O . LEU A 1 512 ? 5.727 18.178 5.029 1.00 53.53 512 LEU A O 1
ATOM 3908 N N . SER A 1 513 ? 7.222 18.165 6.698 1.00 44.69 513 SER A N 1
ATOM 3909 C CA . SER A 1 513 ? 6.235 17.949 7.769 1.00 44.69 513 SER A CA 1
ATOM 3910 C C . SER A 1 513 ? 5.352 19.170 8.074 1.00 44.69 513 SER A C 1
ATOM 3912 O O . SER A 1 513 ? 4.371 19.054 8.810 1.00 44.69 513 SER A O 1
ATOM 3914 N N . LYS A 1 514 ? 5.704 20.355 7.556 1.00 50.78 514 LYS A N 1
ATOM 3915 C CA . LYS A 1 514 ? 5.001 21.624 7.793 1.00 50.78 514 LYS A CA 1
ATOM 3916 C C . LYS A 1 514 ? 5.015 22.445 6.519 1.00 50.78 514 LYS A C 1
ATOM 3918 O O . LYS A 1 514 ? 6.078 22.883 6.108 1.00 50.78 514 LYS A O 1
ATOM 3923 N N . TRP A 1 515 ? 3.854 22.734 5.941 1.00 63.06 515 TRP A N 1
ATOM 3924 C CA . TRP A 1 515 ? 3.808 23.613 4.778 1.00 63.06 515 TRP A CA 1
ATOM 3925 C C . TRP A 1 515 ? 4.498 24.954 5.069 1.00 63.06 515 TRP A C 1
ATOM 3927 O O . TRP A 1 515 ? 4.102 25.656 6.000 1.00 63.06 515 TRP A O 1
ATOM 3937 N N . SER A 1 516 ? 5.518 25.325 4.294 1.00 66.00 516 SER A N 1
ATOM 3938 C CA . SER A 1 516 ? 6.159 26.637 4.397 1.00 66.00 516 SER A CA 1
ATOM 3939 C C . SER A 1 516 ? 6.783 27.084 3.081 1.00 66.00 516 SER A C 1
ATOM 3941 O O . SER A 1 516 ? 7.253 26.277 2.278 1.00 66.00 516 SER A O 1
ATOM 3943 N N . ILE A 1 517 ? 6.813 28.399 2.885 1.00 79.75 517 ILE A N 1
ATOM 3944 C CA . ILE A 1 517 ? 7.566 29.055 1.818 1.00 79.75 517 ILE A CA 1
ATOM 3945 C C . ILE A 1 517 ? 8.446 30.138 2.427 1.00 79.75 517 ILE A C 1
ATOM 3947 O O . ILE A 1 517 ? 8.019 30.892 3.304 1.00 79.75 517 ILE A O 1
ATOM 3951 N N . GLU A 1 518 ? 9.674 30.239 1.951 1.00 83.31 518 GLU A N 1
ATOM 3952 C CA . GLU A 1 518 ? 10.567 31.330 2.313 1.00 83.31 518 GLU A CA 1
ATOM 3953 C C . GLU A 1 518 ? 10.956 32.105 1.064 1.00 83.31 518 GLU A C 1
ATOM 3955 O O . GLU A 1 518 ? 10.903 31.590 -0.051 1.00 83.31 518 GLU A O 1
ATOM 3960 N N . MET A 1 519 ? 11.254 33.387 1.223 1.00 91.38 519 MET A N 1
ATOM 3961 C CA . MET A 1 519 ? 11.510 34.270 0.093 1.00 91.38 519 MET A CA 1
ATOM 3962 C C . MET A 1 519 ? 12.533 35.338 0.416 1.00 91.38 519 MET A C 1
ATOM 3964 O O . MET A 1 519 ? 12.851 35.608 1.573 1.00 91.38 519 MET A O 1
ATOM 3968 N N . ASN A 1 520 ? 13.054 35.979 -0.617 1.00 87.12 520 ASN A N 1
ATOM 3969 C CA . ASN A 1 520 ? 13.945 37.098 -0.411 1.00 87.12 520 ASN A CA 1
ATOM 3970 C C . ASN A 1 520 ? 13.192 38.315 0.155 1.00 87.12 520 ASN A C 1
ATOM 3972 O O . ASN A 1 520 ? 11.993 38.517 -0.064 1.00 87.12 520 ASN A O 1
ATOM 3976 N N . TRP A 1 521 ? 13.912 39.157 0.895 1.00 83.81 521 TRP A N 1
ATOM 3977 C CA . TRP A 1 521 ? 13.329 40.326 1.558 1.00 83.81 521 TRP A CA 1
ATOM 3978 C C . TRP A 1 521 ? 12.517 41.256 0.626 1.00 83.81 521 TRP A C 1
ATOM 3980 O O . TRP A 1 521 ? 11.423 41.674 1.019 1.00 83.81 521 TRP A O 1
ATOM 3990 N N . PRO A 1 522 ? 12.963 41.560 -0.616 1.00 87.44 522 PRO A N 1
ATOM 3991 C CA . PRO A 1 522 ? 12.169 42.346 -1.561 1.00 87.44 522 PRO A CA 1
ATOM 3992 C C . PRO A 1 522 ? 10.781 41.761 -1.841 1.00 87.44 522 PRO A C 1
ATOM 3994 O O . PRO A 1 522 ? 9.804 42.512 -1.862 1.00 87.44 522 PRO A O 1
ATOM 3997 N N . MET A 1 523 ? 10.677 40.442 -2.022 1.00 91.56 523 MET A N 1
ATOM 3998 C CA . MET A 1 523 ? 9.403 39.761 -2.254 1.00 91.56 523 MET A CA 1
ATOM 3999 C C . MET A 1 523 ? 8.525 39.765 -1.000 1.00 91.56 523 MET A C 1
ATOM 4001 O O . MET A 1 523 ? 7.335 40.068 -1.090 1.00 91.56 523 MET A O 1
ATOM 4005 N N . PHE A 1 524 ? 9.112 39.513 0.173 1.00 87.00 524 PHE A N 1
ATOM 4006 C CA . PHE A 1 524 ? 8.394 39.498 1.451 1.00 87.00 524 PHE A CA 1
ATOM 4007 C C . PHE A 1 524 ? 7.683 40.833 1.733 1.00 87.00 524 PHE A C 1
ATOM 4009 O O . PHE A 1 524 ? 6.490 40.878 2.052 1.00 87.00 524 PHE A O 1
ATOM 4016 N N . VAL A 1 525 ? 8.395 41.946 1.530 1.00 86.19 525 VAL A N 1
ATOM 4017 C CA . VAL A 1 525 ? 7.837 43.303 1.655 1.00 86.19 525 VAL A CA 1
ATOM 4018 C C . VAL A 1 525 ? 6.817 43.588 0.550 1.00 86.19 525 VAL A C 1
ATOM 4020 O O . VAL A 1 525 ? 5.770 44.196 0.801 1.00 86.19 525 VAL A O 1
ATOM 4023 N N . ALA A 1 526 ? 7.088 43.145 -0.679 1.00 85.75 526 ALA A N 1
ATOM 4024 C CA . ALA A 1 526 ? 6.184 43.345 -1.805 1.00 85.75 526 ALA A CA 1
ATOM 4025 C C . ALA A 1 526 ? 4.853 42.594 -1.633 1.00 85.75 526 ALA A C 1
ATOM 4027 O O . ALA A 1 526 ? 3.821 43.117 -2.053 1.00 85.75 526 ALA A O 1
ATOM 4028 N N . LEU A 1 527 ? 4.836 41.460 -0.931 1.00 86.12 527 LEU A N 1
ATOM 4029 C CA . LEU A 1 527 ? 3.627 40.729 -0.538 1.00 86.12 527 LEU A CA 1
ATOM 4030 C C . LEU A 1 527 ? 2.935 41.291 0.719 1.00 86.12 527 LEU A C 1
ATOM 4032 O O . LEU A 1 527 ? 1.805 40.912 1.014 1.00 86.12 527 LEU A O 1
ATOM 4036 N N . GLY A 1 528 ? 3.557 42.232 1.436 1.00 83.31 528 GLY A N 1
ATOM 4037 C CA . GLY A 1 528 ? 2.988 42.826 2.653 1.00 83.31 528 GLY A CA 1
ATOM 4038 C C . GLY A 1 528 ? 2.881 41.832 3.811 1.00 83.31 528 GLY A C 1
ATOM 4039 O O . GLY A 1 528 ? 1.903 41.855 4.556 1.00 83.31 528 GLY A O 1
ATOM 4040 N N . LEU A 1 529 ? 3.845 40.915 3.926 1.00 79.44 529 LEU A N 1
ATOM 4041 C CA . LEU A 1 529 ? 3.885 39.853 4.937 1.00 79.44 529 LEU A CA 1
ATOM 4042 C C . LEU A 1 529 ? 4.375 40.342 6.315 1.00 79.44 529 LEU A C 1
ATOM 4044 O O . LEU A 1 529 ? 4.727 39.541 7.161 1.00 79.44 529 LEU A O 1
ATOM 4048 N N . ASP A 1 530 ? 4.379 41.647 6.582 1.00 71.06 530 ASP A N 1
ATOM 4049 C CA . ASP A 1 530 ? 4.724 42.265 7.872 1.00 71.06 530 ASP A CA 1
ATOM 4050 C C . ASP A 1 530 ? 3.553 42.289 8.879 1.00 71.06 530 ASP A C 1
ATOM 4052 O O . ASP A 1 530 ? 3.697 42.769 10.005 1.00 71.06 530 ASP A O 1
ATOM 4056 N N . THR A 1 531 ? 2.386 41.775 8.476 1.00 56.12 531 THR A N 1
ATOM 4057 C CA . THR A 1 531 ? 1.128 41.810 9.248 1.00 56.12 531 THR A CA 1
ATOM 4058 C C . THR A 1 531 ? 0.471 40.440 9.437 1.00 56.12 531 THR A C 1
ATOM 4060 O O . THR A 1 531 ? -0.131 40.190 10.481 1.00 56.12 531 THR A O 1
ATOM 4063 N N . ASN A 1 532 ? 0.591 39.555 8.445 1.00 65.31 532 ASN A N 1
ATOM 4064 C CA . ASN A 1 532 ? 0.147 38.166 8.478 1.00 65.31 532 ASN A CA 1
ATOM 4065 C C . ASN A 1 532 ? 1.113 37.332 7.632 1.00 65.31 532 ASN A C 1
ATOM 4067 O O . ASN A 1 532 ? 1.117 37.446 6.405 1.00 65.31 532 ASN A O 1
ATOM 4071 N N . ASN A 1 533 ? 1.930 36.518 8.297 1.00 78.00 533 ASN A N 1
ATOM 4072 C CA . ASN A 1 533 ? 3.023 35.759 7.690 1.00 78.00 533 ASN A CA 1
ATOM 4073 C C . ASN A 1 533 ? 2.507 34.434 7.126 1.00 78.00 533 ASN A C 1
ATOM 4075 O O . ASN A 1 533 ? 2.980 33.358 7.488 1.00 78.00 533 ASN A O 1
ATOM 4079 N N . SER A 1 534 ? 1.492 34.517 6.274 1.00 79.19 534 SER A N 1
ATOM 4080 C CA . SER A 1 534 ? 0.963 33.374 5.553 1.00 79.19 534 SER A CA 1
ATOM 4081 C C . SER A 1 534 ? 0.791 33.735 4.092 1.00 79.19 534 SER A C 1
ATOM 4083 O O . SER A 1 534 ? 0.320 34.823 3.752 1.00 79.19 534 SER A O 1
ATOM 4085 N N . ALA A 1 535 ? 1.198 32.811 3.236 1.00 77.19 535 ALA A N 1
ATOM 4086 C CA . ALA A 1 535 ? 1.067 32.932 1.803 1.00 77.19 535 ALA A CA 1
ATOM 4087 C C . ALA A 1 535 ? 0.369 31.697 1.246 1.00 77.19 535 ALA A C 1
ATOM 4089 O O . ALA A 1 535 ? 0.252 30.662 1.897 1.00 77.19 535 ALA A O 1
ATOM 4090 N N . THR A 1 536 ? -0.122 31.844 0.032 1.00 73.69 536 THR A N 1
ATOM 4091 C CA . THR A 1 536 ? -0.763 30.809 -0.763 1.00 73.69 536 THR A CA 1
ATOM 4092 C C . THR A 1 536 ? 0.021 30.679 -2.051 1.00 73.69 536 THR A C 1
ATOM 4094 O O . THR A 1 536 ? 0.339 31.699 -2.658 1.00 73.69 536 THR A O 1
ATOM 4097 N N . VAL A 1 537 ? 0.352 29.464 -2.469 1.00 66.12 537 VAL A N 1
ATOM 4098 C CA . VAL A 1 537 ? 1.100 29.242 -3.714 1.00 66.12 537 VAL A CA 1
ATOM 4099 C C . VAL A 1 537 ? 0.146 28.723 -4.783 1.00 66.12 537 VAL A C 1
ATOM 4101 O O . VAL A 1 537 ? -0.741 27.926 -4.507 1.00 66.12 537 VAL A O 1
ATOM 4104 N N . GLU A 1 538 ? 0.317 29.206 -6.003 1.00 65.06 538 GLU A N 1
ATOM 4105 C CA . GLU A 1 538 ? -0.368 28.805 -7.223 1.00 65.06 538 GLU A CA 1
ATOM 4106 C C . GLU A 1 538 ? 0.685 28.537 -8.308 1.00 65.06 538 GLU A C 1
ATOM 4108 O O . GLU A 1 538 ? 1.794 29.076 -8.272 1.00 65.06 538 GLU A O 1
ATOM 4113 N N . TYR A 1 539 ? 0.343 27.716 -9.298 1.00 55.16 539 TYR A N 1
ATOM 4114 C CA . TYR A 1 539 ? 1.211 27.474 -10.446 1.00 55.16 539 TYR A CA 1
ATOM 4115 C C . TYR A 1 539 ? 0.839 28.456 -11.571 1.00 55.16 539 TYR A C 1
ATOM 4117 O O . TYR A 1 539 ? -0.301 28.432 -12.047 1.00 55.16 539 TYR A O 1
ATOM 4125 N N . PRO A 1 540 ? 1.747 29.353 -12.003 1.00 50.03 540 PRO A N 1
ATOM 4126 C CA . PRO A 1 540 ? 1.490 30.281 -13.097 1.00 50.03 540 PRO A CA 1
ATOM 4127 C C . PRO A 1 540 ? 1.633 29.519 -14.421 1.00 50.03 540 PRO A C 1
ATOM 4129 O O . PRO A 1 540 ? 2.713 29.475 -14.997 1.00 50.03 540 PRO A O 1
ATOM 4132 N N . GLY A 1 541 ? 0.564 28.845 -14.848 1.00 48.22 541 GLY A N 1
ATOM 4133 C CA . GLY A 1 541 ? 0.555 27.834 -15.914 1.00 48.22 541 GLY A CA 1
ATOM 4134 C C . GLY A 1 541 ? 0.938 28.266 -17.337 1.00 48.22 541 GLY A C 1
ATOM 4135 O O . GLY A 1 541 ? 0.126 28.106 -18.235 1.00 48.22 541 GLY A O 1
ATOM 4136 N N . ASP A 1 542 ? 2.178 28.702 -17.564 1.00 41.16 542 ASP A N 1
ATOM 4137 C CA . ASP A 1 542 ? 2.740 28.992 -18.896 1.00 41.16 542 ASP A CA 1
ATOM 4138 C C . ASP A 1 542 ? 4.134 28.350 -19.144 1.00 41.16 542 ASP A C 1
ATOM 4140 O O . ASP A 1 542 ? 4.849 28.744 -20.066 1.00 41.16 542 ASP A O 1
ATOM 4144 N N . TRP A 1 543 ? 4.537 27.327 -18.377 1.00 33.38 543 TRP A N 1
ATOM 4145 C CA . TRP A 1 543 ? 5.696 26.463 -18.680 1.00 33.38 543 TRP A CA 1
ATOM 4146 C C . TRP A 1 543 ? 5.345 24.980 -18.476 1.00 33.38 543 TRP A C 1
ATOM 4148 O O . TRP A 1 543 ? 4.502 24.670 -17.633 1.00 33.38 543 TRP A O 1
ATOM 4158 N N . PRO A 1 544 ? 5.938 24.043 -19.244 1.00 34.94 544 PRO A N 1
ATOM 4159 C CA . PRO A 1 544 ? 5.704 22.631 -19.020 1.00 34.94 544 PRO A CA 1
ATOM 4160 C C . PRO A 1 544 ? 6.446 22.177 -17.757 1.00 34.94 544 PRO A C 1
ATOM 4162 O O . PRO A 1 544 ? 7.638 22.449 -17.613 1.00 34.94 544 PRO A O 1
ATOM 4165 N N . LYS A 1 545 ? 5.762 21.331 -16.972 1.00 32.38 545 LYS A N 1
ATOM 4166 C CA . LYS A 1 545 ? 6.325 20.349 -16.027 1.00 32.38 545 LYS A CA 1
ATOM 4167 C C . LYS A 1 545 ? 6.583 20.835 -14.553 1.00 32.38 545 LYS A C 1
ATOM 4169 O O . LYS A 1 545 ? 6.471 22.019 -14.263 1.00 32.38 545 LYS A O 1
ATOM 4174 N N . PRO A 1 546 ? 6.765 19.886 -13.609 1.00 32.91 546 PRO A N 1
ATOM 4175 C CA . PRO A 1 546 ? 6.222 19.767 -12.231 1.00 32.91 546 PRO A CA 1
ATOM 4176 C C . PRO A 1 546 ? 7.306 19.785 -11.115 1.00 32.91 546 PRO A C 1
ATOM 4178 O O . PRO A 1 546 ? 8.480 19.780 -11.465 1.00 32.91 546 PRO A O 1
ATOM 4181 N N . PRO A 1 547 ? 6.971 19.700 -9.806 1.00 29.94 547 PRO A N 1
ATOM 4182 C CA . PRO A 1 547 ? 7.980 19.676 -8.737 1.00 29.94 547 PRO A CA 1
ATOM 4183 C C . PRO A 1 547 ? 9.071 18.584 -8.926 1.00 29.94 547 PRO A C 1
ATOM 4185 O O . PRO A 1 547 ? 8.723 17.445 -9.261 1.00 29.94 547 PRO A O 1
ATOM 4188 N N . PRO A 1 548 ? 10.379 18.858 -8.726 1.00 26.30 548 PRO A N 1
ATOM 4189 C CA . PRO A 1 548 ? 11.436 17.848 -8.633 1.00 26.30 548 PRO A CA 1
ATOM 4190 C C . PRO A 1 548 ? 11.322 16.909 -7.429 1.00 26.30 548 PRO A C 1
ATOM 4192 O O . PRO A 1 548 ? 10.696 17.191 -6.411 1.00 26.30 548 PRO A O 1
ATOM 4195 N N . SER A 1 549 ? 12.064 15.812 -7.541 1.00 31.70 549 SER A N 1
ATOM 4196 C CA . SER A 1 549 ? 12.333 14.804 -6.516 1.00 31.70 549 SER A CA 1
ATOM 4197 C C . SER A 1 549 ? 12.933 15.328 -5.206 1.00 31.70 549 SER A C 1
ATOM 4199 O O . SER A 1 549 ? 13.862 16.138 -5.216 1.00 31.70 549 SER A O 1
ATOM 4201 N N . ILE A 1 550 ? 12.514 14.716 -4.097 1.00 28.22 550 ILE A N 1
ATOM 4202 C CA . ILE A 1 550 ? 13.226 14.692 -2.811 1.00 28.22 550 ILE A CA 1
ATOM 4203 C C . ILE A 1 550 ? 14.423 13.723 -2.954 1.00 28.22 550 ILE A C 1
ATOM 4205 O O . ILE A 1 550 ? 14.219 12.609 -3.440 1.00 28.22 550 ILE A O 1
ATOM 4209 N N . PRO A 1 551 ? 15.662 14.085 -2.568 1.00 25.86 551 PRO A N 1
ATOM 4210 C CA . PRO A 1 551 ? 16.780 13.141 -2.578 1.00 25.86 551 PRO A CA 1
ATOM 4211 C C . PRO A 1 551 ? 16.526 11.992 -1.592 1.00 25.86 551 PRO A C 1
ATOM 4213 O O . PRO A 1 551 ? 15.965 12.209 -0.518 1.00 25.86 551 PRO A O 1
ATOM 4216 N N . ALA A 1 552 ? 16.985 10.779 -1.913 1.00 29.91 552 ALA A N 1
ATOM 4217 C CA . ALA A 1 552 ? 16.976 9.674 -0.955 1.00 29.91 552 ALA A CA 1
ATOM 4218 C C . ALA A 1 552 ? 17.733 10.075 0.331 1.00 29.91 552 ALA A C 1
ATOM 4220 O O . ALA A 1 552 ? 18.785 10.718 0.227 1.00 29.91 552 ALA A O 1
ATOM 4221 N N . PRO A 1 553 ? 17.254 9.703 1.537 1.00 26.75 553 PRO A N 1
ATOM 4222 C CA . PRO A 1 553 ? 18.002 9.948 2.761 1.00 26.75 553 PRO A CA 1
ATOM 4223 C C . PRO A 1 553 ? 19.364 9.263 2.647 1.00 26.75 553 PRO A C 1
ATOM 4225 O O . PRO A 1 553 ? 19.459 8.040 2.547 1.00 26.75 553 PRO A O 1
ATOM 4228 N N . GLN A 1 554 ? 20.436 10.054 2.639 1.00 26.48 554 GLN A N 1
ATOM 4229 C CA . GLN A 1 554 ? 21.773 9.491 2.744 1.00 26.48 554 GLN A CA 1
ATOM 4230 C C . GLN A 1 554 ? 21.891 8.798 4.103 1.00 26.48 554 GLN A C 1
ATOM 4232 O O . GLN A 1 554 ? 21.452 9.337 5.123 1.00 26.48 554 GLN A O 1
ATOM 4237 N N . ALA A 1 555 ? 22.506 7.610 4.128 1.00 31.83 555 ALA A N 1
ATOM 4238 C CA . ALA A 1 555 ? 22.968 7.023 5.380 1.00 31.83 555 ALA A CA 1
ATOM 4239 C C . ALA A 1 555 ? 23.752 8.100 6.147 1.00 31.83 555 ALA A C 1
ATOM 4241 O O . ALA A 1 555 ? 24.515 8.822 5.501 1.00 31.83 555 ALA A O 1
ATOM 4242 N N . PRO A 1 556 ? 23.573 8.244 7.474 1.00 28.02 556 PRO A N 1
ATOM 4243 C CA . PRO A 1 556 ? 24.171 9.339 8.221 1.00 28.02 556 PRO A CA 1
ATOM 4244 C C . PRO A 1 556 ? 25.687 9.325 8.029 1.00 28.02 556 PRO A C 1
ATOM 4246 O O . PRO A 1 556 ? 26.413 8.539 8.641 1.00 28.02 556 PRO A O 1
ATOM 4249 N N . THR A 1 557 ? 26.177 10.201 7.158 1.00 36.41 557 THR A N 1
ATOM 4250 C CA . THR A 1 557 ? 27.573 10.588 7.151 1.00 36.41 557 THR A CA 1
ATOM 4251 C C . THR A 1 557 ? 27.749 11.465 8.377 1.00 36.41 557 THR A C 1
ATOM 4253 O O . THR A 1 557 ? 26.946 12.356 8.647 1.00 36.41 557 THR A O 1
ATOM 4256 N N . ASN A 1 558 ? 28.810 11.230 9.145 1.00 37.78 558 ASN A N 1
ATOM 4257 C CA . ASN A 1 558 ? 29.122 12.059 10.312 1.00 37.78 558 ASN A CA 1
ATOM 4258 C C . ASN A 1 558 ? 29.444 13.528 9.952 1.00 37.78 558 ASN A C 1
ATOM 4260 O O . ASN A 1 558 ? 29.743 14.302 10.854 1.00 37.78 558 ASN A O 1
ATOM 4264 N N . ASP A 1 559 ? 29.340 13.915 8.675 1.00 36.28 559 ASP A N 1
ATOM 4265 C CA . ASP A 1 559 ? 29.423 15.288 8.194 1.00 36.28 559 ASP A CA 1
ATOM 4266 C C . ASP A 1 559 ? 28.274 15.584 7.199 1.00 36.28 559 ASP A C 1
ATOM 4268 O O . ASP A 1 559 ? 28.188 14.915 6.163 1.00 36.28 559 ASP A O 1
ATOM 4272 N N . PRO A 1 560 ? 27.389 16.562 7.483 1.00 33.88 560 PRO A N 1
ATOM 4273 C CA . PRO A 1 560 ? 26.363 17.030 6.551 1.00 33.88 560 PRO A CA 1
ATOM 4274 C C . PRO A 1 560 ? 26.966 17.880 5.421 1.00 33.88 560 PRO A C 1
ATOM 4276 O O . PRO A 1 560 ? 27.904 18.650 5.649 1.00 33.88 560 PRO A O 1
ATOM 4279 N N . ALA A 1 561 ? 26.388 17.806 4.218 1.00 36.78 561 ALA A N 1
ATOM 4280 C CA . ALA A 1 561 ? 26.704 18.739 3.138 1.00 36.78 561 ALA A CA 1
ATOM 4281 C C . ALA A 1 561 ? 26.418 20.192 3.595 1.00 36.78 561 ALA A C 1
ATOM 4283 O O . ALA A 1 561 ? 25.346 20.468 4.145 1.00 36.78 561 ALA A O 1
ATOM 4284 N N . PRO A 1 562 ? 27.368 21.134 3.447 1.00 39.47 562 PRO A N 1
ATOM 4285 C CA . PRO A 1 562 ? 27.155 22.519 3.850 1.00 39.47 562 PRO A CA 1
ATOM 4286 C C . PRO A 1 562 ? 26.257 23.253 2.845 1.00 39.47 562 PRO A C 1
ATOM 4288 O O . PRO A 1 562 ? 26.411 23.092 1.638 1.00 39.47 562 PRO A O 1
ATOM 4291 N N . ALA A 1 563 ? 25.363 24.108 3.353 1.00 48.16 563 ALA A N 1
ATOM 4292 C CA . ALA A 1 563 ? 24.603 25.062 2.543 1.00 48.16 563 ALA A CA 1
ATOM 4293 C C . ALA A 1 563 ? 25.549 25.936 1.688 1.00 48.16 563 ALA A C 1
ATOM 4295 O O . ALA A 1 563 ? 26.658 26.237 2.155 1.00 48.16 563 ALA A O 1
ATOM 4296 N N . PRO A 1 564 ? 25.146 26.376 0.480 1.00 50.94 564 PRO A N 1
ATOM 4297 C CA . PRO A 1 564 ? 25.999 27.181 -0.389 1.00 50.94 564 PRO A CA 1
ATOM 4298 C C . PRO A 1 564 ? 26.496 28.439 0.342 1.00 50.94 564 PRO A C 1
ATOM 4300 O O . PRO A 1 564 ? 25.721 29.221 0.889 1.00 50.94 564 PRO A O 1
ATOM 4303 N N . GLN A 1 565 ? 27.819 28.623 0.394 1.00 52.50 565 GLN A N 1
ATOM 4304 C CA . GLN A 1 565 ? 28.462 29.797 0.991 1.00 52.50 565 GLN A CA 1
ATOM 4305 C C . GLN A 1 565 ? 29.085 30.657 -0.116 1.00 52.50 565 GLN A C 1
ATOM 4307 O O . GLN A 1 565 ? 29.711 30.105 -1.025 1.00 52.50 565 GLN A O 1
ATOM 4312 N N . PRO A 1 566 ? 28.963 31.995 -0.048 1.00 46.38 566 PRO A N 1
ATOM 4313 C CA . PRO A 1 566 ? 29.493 32.874 -1.082 1.00 46.38 566 PRO A CA 1
ATOM 4314 C C . PRO A 1 566 ? 31.024 32.756 -1.200 1.00 46.38 566 PRO A C 1
ATOM 4316 O O . PRO A 1 566 ? 31.709 32.469 -0.211 1.00 46.38 566 PRO A O 1
ATOM 4319 N N . PRO A 1 567 ? 31.613 33.040 -2.378 1.00 43.31 567 PRO A N 1
ATOM 4320 C CA . PRO A 1 567 ? 33.060 33.152 -2.500 1.00 43.31 567 PRO A CA 1
ATOM 4321 C C . PRO A 1 567 ? 33.586 34.268 -1.584 1.00 43.31 567 PRO A C 1
ATOM 4323 O O . PRO A 1 567 ? 33.024 35.360 -1.523 1.00 43.31 567 PRO A O 1
ATOM 4326 N N . ALA A 1 568 ? 34.706 34.008 -0.902 1.00 46.97 568 ALA A N 1
ATOM 4327 C CA . ALA A 1 568 ? 35.283 34.834 0.170 1.00 46.97 568 ALA A CA 1
ATOM 4328 C C . ALA A 1 568 ? 35.764 36.257 -0.225 1.00 46.97 568 ALA A C 1
ATOM 4330 O O . ALA A 1 568 ? 36.529 36.870 0.514 1.00 46.97 568 ALA A O 1
ATOM 4331 N N . ASN A 1 569 ? 35.342 36.801 -1.371 1.00 44.38 569 ASN A N 1
ATOM 4332 C CA . ASN A 1 569 ? 35.804 38.078 -1.925 1.00 44.38 569 ASN A CA 1
ATOM 4333 C C . ASN A 1 569 ? 34.661 39.070 -2.237 1.00 44.38 569 ASN A C 1
ATOM 4335 O O . ASN A 1 569 ? 34.739 39.817 -3.211 1.00 44.38 569 ASN A O 1
ATOM 4339 N N . GLY A 1 570 ? 33.616 39.111 -1.405 1.00 40.56 570 GLY A N 1
ATOM 4340 C CA . GLY A 1 570 ? 32.681 40.244 -1.331 1.00 40.56 570 GLY A CA 1
ATOM 4341 C C . GLY A 1 570 ? 33.109 41.247 -0.246 1.00 40.56 570 GLY A C 1
ATOM 4342 O O . GLY A 1 570 ? 33.699 40.831 0.755 1.00 40.56 570 GLY A O 1
ATOM 4343 N N . PRO A 1 571 ? 32.877 42.566 -0.405 1.00 36.12 571 PRO A N 1
ATOM 4344 C CA . PRO A 1 571 ? 33.284 43.548 0.598 1.00 36.12 571 PRO A CA 1
ATOM 4345 C C . PRO A 1 571 ? 32.566 43.288 1.929 1.00 36.12 571 PRO A C 1
ATOM 4347 O O . PRO A 1 571 ? 31.359 43.063 1.956 1.00 36.12 571 PRO A O 1
ATOM 4350 N N . ALA A 1 572 ? 33.326 43.322 3.029 1.00 34.06 572 ALA A N 1
ATOM 4351 C CA . ALA A 1 572 ? 32.825 43.055 4.374 1.00 34.06 572 ALA A CA 1
ATOM 4352 C C . ALA A 1 572 ? 31.578 43.906 4.698 1.00 34.06 572 ALA A C 1
ATOM 4354 O O . ALA A 1 572 ? 31.597 45.117 4.442 1.00 34.06 572 ALA A O 1
ATOM 4355 N N . PRO A 1 573 ? 30.515 43.320 5.281 1.00 34.09 573 PRO A N 1
ATOM 4356 C CA . PRO A 1 573 ? 29.315 44.064 5.627 1.00 34.09 573 PRO A CA 1
ATOM 4357 C C . PRO A 1 573 ? 29.635 45.139 6.671 1.00 34.09 573 PRO A C 1
ATOM 4359 O O . PRO A 1 573 ? 30.128 44.873 7.769 1.00 34.09 573 PRO A O 1
ATOM 4362 N N . VAL A 1 574 ? 29.353 46.387 6.305 1.00 36.31 574 VAL A N 1
ATOM 4363 C CA . VAL A 1 574 ? 29.326 47.519 7.229 1.00 36.31 574 VAL A CA 1
ATOM 4364 C C . VAL A 1 574 ? 27.987 47.458 7.958 1.00 36.31 574 VAL A C 1
ATOM 4366 O O . VAL A 1 574 ? 26.953 47.744 7.363 1.00 36.31 574 VAL A O 1
ATOM 4369 N N . ASN A 1 575 ? 28.000 47.087 9.238 1.00 32.84 575 ASN A N 1
ATOM 4370 C CA . ASN A 1 575 ? 26.805 47.125 10.082 1.00 32.84 575 ASN A CA 1
ATOM 4371 C C . ASN A 1 575 ? 26.254 48.564 10.178 1.00 32.84 575 ASN A C 1
ATOM 4373 O O . ASN A 1 575 ? 26.988 49.454 10.625 1.00 32.84 575 ASN A O 1
ATOM 4377 N N . PRO A 1 576 ? 24.975 48.824 9.849 1.00 33.25 576 PRO A N 1
ATOM 4378 C CA . PRO A 1 576 ? 24.269 49.986 10.370 1.00 33.25 576 PRO A CA 1
ATOM 4379 C C . PRO A 1 576 ? 23.929 49.772 11.862 1.00 33.25 576 PRO A C 1
ATOM 4381 O O . PRO A 1 576 ? 23.829 48.632 12.319 1.00 33.25 576 PRO A O 1
ATOM 4384 N N . PRO A 1 577 ? 23.789 50.848 12.658 1.00 32.00 577 PRO A N 1
ATOM 4385 C CA . PRO A 1 577 ? 23.763 50.747 14.110 1.00 32.00 577 PRO A CA 1
ATOM 4386 C C . PRO A 1 577 ? 22.454 50.134 14.615 1.00 32.00 577 PRO A C 1
ATOM 4388 O O . PRO A 1 577 ? 21.370 50.648 14.352 1.00 32.00 577 PRO A O 1
ATOM 4391 N N . VAL A 1 578 ? 22.585 49.061 15.393 1.00 31.41 578 VAL A N 1
ATOM 4392 C CA . VAL A 1 578 ? 21.516 48.487 16.216 1.00 31.41 578 VAL A CA 1
ATOM 4393 C C . VAL A 1 578 ? 21.348 49.366 17.457 1.00 31.41 578 VAL A C 1
ATOM 4395 O O . VAL A 1 578 ? 22.271 49.474 18.266 1.00 31.41 578 VAL A O 1
ATOM 4398 N N . GLU A 1 579 ? 20.177 49.976 17.648 1.00 32.47 579 GLU A N 1
ATOM 4399 C CA . GLU A 1 579 ? 19.769 50.414 18.986 1.00 32.47 579 GLU A CA 1
ATOM 4400 C C . GLU A 1 579 ? 19.409 49.172 19.813 1.00 32.47 579 GLU A C 1
ATOM 4402 O O . GLU A 1 579 ? 18.387 48.524 19.599 1.00 32.47 579 GLU A O 1
ATOM 4407 N N . GLN A 1 580 ? 20.293 48.823 20.749 1.00 30.67 580 GLN A N 1
ATOM 4408 C CA . GLN A 1 580 ? 20.047 47.825 21.789 1.00 30.67 580 GLN A CA 1
ATOM 4409 C C . GLN A 1 580 ? 19.088 48.376 22.858 1.00 30.67 580 GLN A C 1
ATOM 4411 O O . GLN A 1 580 ? 19.344 49.452 23.408 1.00 30.67 580 GLN A O 1
ATOM 4416 N N . PRO A 1 581 ? 18.070 47.610 23.282 1.00 29.84 581 PRO A N 1
ATOM 4417 C CA . PRO A 1 581 ? 17.499 47.738 24.616 1.00 29.84 581 PRO A CA 1
ATOM 4418 C C . PRO A 1 581 ? 18.510 47.243 25.663 1.00 29.84 581 PRO A C 1
ATOM 4420 O O . PRO A 1 581 ? 19.159 46.213 25.487 1.00 29.84 581 PRO A O 1
ATOM 4423 N N . ALA A 1 582 ? 18.651 47.994 26.755 1.00 31.38 582 ALA A N 1
ATOM 4424 C CA . ALA A 1 582 ? 19.632 47.754 27.809 1.00 31.38 582 ALA A CA 1
ATOM 4425 C C . ALA A 1 582 ? 19.459 46.401 28.536 1.00 31.38 582 ALA A C 1
ATOM 4427 O O . ALA A 1 582 ? 18.348 45.966 28.834 1.00 31.38 582 ALA A O 1
ATOM 4428 N N . ALA A 1 583 ? 20.600 45.789 28.862 1.00 32.22 583 ALA A N 1
ATOM 4429 C CA . ALA A 1 583 ? 20.763 44.510 29.552 1.00 32.22 583 ALA A CA 1
ATOM 4430 C C . ALA A 1 583 ? 20.217 44.476 30.998 1.00 32.22 583 ALA A C 1
ATOM 4432 O O . ALA A 1 583 ? 20.282 45.489 31.700 1.00 32.22 583 ALA A O 1
ATOM 4433 N N . PRO A 1 584 ? 19.849 43.292 31.524 1.00 31.00 584 PRO A N 1
ATOM 4434 C CA . PRO A 1 584 ? 20.054 42.952 32.921 1.00 31.00 584 PRO A CA 1
ATOM 4435 C C . PRO A 1 584 ? 21.447 42.337 33.142 1.00 31.00 584 PRO A C 1
ATOM 4437 O O . PRO A 1 584 ? 22.025 41.658 32.298 1.00 31.00 584 PRO A O 1
ATOM 4440 N N . VAL A 1 585 ? 21.988 42.649 34.311 1.00 33.53 585 VAL A N 1
ATOM 4441 C CA . VAL A 1 585 ? 23.372 42.475 34.748 1.00 33.53 585 VAL A CA 1
ATOM 4442 C C . VAL A 1 585 ? 23.666 41.036 35.196 1.00 33.53 585 VAL A C 1
ATOM 4444 O O . VAL A 1 585 ? 22.924 40.488 36.001 1.00 33.53 585 VAL A O 1
ATOM 4447 N N . GLY A 1 586 ? 24.789 40.503 34.700 1.00 32.09 586 GLY A N 1
ATOM 4448 C CA . GLY A 1 586 ? 25.736 39.548 35.302 1.00 32.09 586 GLY A CA 1
ATOM 4449 C C . GLY A 1 586 ? 25.267 38.522 36.341 1.00 32.09 586 GLY A C 1
ATOM 4450 O O . GLY A 1 586 ? 24.968 38.859 37.484 1.00 32.09 586 GLY A O 1
ATOM 4451 N N . GLU A 1 587 ? 25.400 37.249 35.978 1.00 36.06 587 GLU A N 1
ATOM 4452 C CA . GLU A 1 587 ? 25.471 36.111 36.896 1.00 36.06 587 GLU A CA 1
ATOM 4453 C C . GLU A 1 587 ? 26.830 36.108 37.640 1.00 36.06 587 GLU A C 1
ATOM 4455 O O . GLU A 1 587 ? 27.872 36.279 36.994 1.00 36.06 587 GLU A O 1
ATOM 4460 N N . PRO A 1 588 ? 26.883 35.957 38.979 1.00 34.56 588 PRO A N 1
ATOM 4461 C CA . PRO A 1 588 ? 28.145 35.815 39.696 1.00 34.56 588 PRO A CA 1
ATOM 4462 C C . PRO A 1 588 ? 28.574 34.340 39.826 1.00 34.56 588 PRO A C 1
ATOM 4464 O O . PRO A 1 588 ? 27.767 33.452 40.080 1.00 34.56 588 PRO A O 1
ATOM 4467 N N . ALA A 1 589 ? 29.883 34.120 39.677 1.00 35.12 589 ALA A N 1
ATOM 4468 C CA . ALA A 1 589 ? 30.597 32.841 39.729 1.00 35.12 589 ALA A CA 1
ATOM 4469 C C . ALA A 1 589 ? 30.422 32.033 41.045 1.00 35.12 589 ALA A C 1
ATOM 4471 O O . ALA A 1 589 ? 30.136 32.623 42.092 1.00 35.12 589 ALA A O 1
ATOM 4472 N N . PRO A 1 590 ? 30.663 30.701 41.034 1.00 38.12 590 PRO A N 1
ATOM 4473 C CA . PRO A 1 590 ? 30.435 29.830 42.190 1.00 38.12 590 PRO A CA 1
ATOM 4474 C C . PRO A 1 590 ? 31.614 29.834 43.191 1.00 38.12 590 PRO A C 1
ATOM 4476 O O . PRO A 1 590 ? 32.769 29.946 42.770 1.00 38.12 590 PRO A O 1
ATOM 4479 N N . PRO A 1 591 ? 31.368 29.661 44.507 1.00 40.94 591 PRO A N 1
ATOM 4480 C CA . PRO A 1 591 ? 32.419 29.433 45.504 1.00 40.94 591 PRO A CA 1
ATOM 4481 C C . PRO A 1 591 ? 32.677 27.928 45.801 1.00 40.94 591 PRO A C 1
ATOM 4483 O O . PRO A 1 591 ? 31.823 27.092 45.503 1.00 40.94 591 PRO A O 1
ATOM 4486 N N . PRO A 1 592 ? 33.852 27.573 46.375 1.00 38.28 592 PRO A N 1
ATOM 4487 C CA . PRO A 1 592 ? 34.337 26.192 46.565 1.00 38.28 592 PRO A CA 1
ATOM 4488 C C . PRO A 1 592 ? 33.792 25.517 47.854 1.00 38.28 592 PRO A C 1
ATOM 4490 O O . PRO A 1 592 ? 33.141 26.194 48.651 1.00 38.28 592 PRO A O 1
ATOM 4493 N N . PRO A 1 593 ? 34.025 24.198 48.073 1.00 49.06 593 PRO A N 1
ATOM 4494 C CA . PRO A 1 593 ? 33.295 23.403 49.068 1.00 49.06 593 PRO A CA 1
ATOM 4495 C C . PRO A 1 593 ? 33.929 23.444 50.473 1.00 49.06 593 PRO A C 1
ATOM 4497 O O . PRO A 1 593 ? 35.108 23.774 50.584 1.00 49.06 593 PRO A O 1
ATOM 4500 N N . GLU A 1 594 ? 33.147 23.097 51.518 1.00 31.70 594 GLU A N 1
ATOM 4501 C CA . GLU A 1 594 ? 33.359 21.981 52.487 1.00 31.70 594 GLU A CA 1
ATOM 4502 C C . GLU A 1 594 ? 32.718 22.209 53.903 1.00 31.70 594 GLU A C 1
ATOM 4504 O O . GLU A 1 594 ? 32.735 23.320 54.427 1.00 31.70 594 GLU A O 1
ATOM 4509 N N . VAL A 1 595 ? 32.241 21.099 54.514 1.00 28.73 595 VAL A N 1
ATOM 4510 C CA . VAL A 1 595 ? 32.051 20.752 55.963 1.00 28.73 595 VAL A CA 1
ATOM 4511 C C . VAL A 1 595 ? 30.765 21.135 56.763 1.00 28.73 595 VAL A C 1
ATOM 4513 O O . VAL A 1 595 ? 30.529 22.293 57.079 1.00 28.73 595 VAL A O 1
ATOM 4516 N N . GLU A 1 596 ? 30.029 20.063 57.152 1.00 31.61 596 GLU A N 1
ATOM 4517 C CA . GLU A 1 596 ? 29.242 19.706 58.383 1.00 31.61 596 GLU A CA 1
ATOM 4518 C C . GLU A 1 596 ? 28.364 20.767 59.111 1.00 31.61 596 GLU A C 1
ATOM 4520 O O . GLU A 1 596 ? 28.817 21.858 59.423 1.00 31.61 596 GLU A O 1
ATOM 4525 N N . THR A 1 597 ? 27.103 20.546 59.529 1.00 30.48 597 THR A N 1
ATOM 4526 C CA . THR A 1 597 ? 26.562 19.573 60.520 1.00 30.48 597 THR A CA 1
ATOM 4527 C C . THR A 1 597 ? 25.022 19.755 60.669 1.00 30.48 597 THR A C 1
ATOM 4529 O O . THR A 1 597 ? 24.529 20.861 60.479 1.00 30.48 597 THR A O 1
ATOM 4532 N N . GLU A 1 598 ? 24.307 18.666 61.017 1.00 31.66 598 GLU A N 1
ATOM 4533 C CA . GLU A 1 598 ? 23.089 18.511 61.875 1.00 31.66 598 GLU A CA 1
ATOM 4534 C C . GLU A 1 598 ? 22.058 19.675 62.014 1.00 31.66 598 GLU A C 1
ATOM 4536 O O . GLU A 1 598 ? 22.402 20.784 62.394 1.00 31.66 598 GLU A O 1
ATOM 4541 N N . THR A 1 599 ? 20.728 19.518 61.884 1.00 32.25 599 THR A N 1
ATOM 4542 C CA . THR A 1 599 ? 19.819 18.722 62.746 1.00 32.25 599 THR A CA 1
ATOM 4543 C C . THR A 1 599 ? 18.336 18.860 62.315 1.00 32.25 599 THR A C 1
ATOM 4545 O O . THR A 1 599 ? 17.907 19.906 61.839 1.00 32.25 599 THR A O 1
ATOM 4548 N N . ASP A 1 600 ? 17.579 17.803 62.630 1.00 33.28 600 ASP A N 1
ATOM 4549 C CA . ASP A 1 600 ? 16.174 17.708 63.080 1.00 33.28 600 ASP A CA 1
ATOM 4550 C C . ASP A 1 600 ? 14.936 17.908 62.178 1.00 33.28 600 ASP A C 1
ATOM 4552 O O . ASP A 1 600 ? 14.690 18.923 61.534 1.00 33.28 600 ASP A O 1
ATOM 4556 N N . THR A 1 601 ? 14.076 16.886 62.279 1.00 38.50 601 THR A N 1
ATOM 4557 C CA . THR A 1 601 ? 12.724 16.721 61.710 1.00 38.50 601 THR A CA 1
ATOM 4558 C C . THR A 1 601 ? 11.672 16.992 62.801 1.00 38.50 601 THR A C 1
ATOM 4560 O O . THR A 1 601 ? 11.964 16.797 63.981 1.00 38.50 601 THR A O 1
ATOM 4563 N N . PRO A 1 602 ? 10.410 17.321 62.456 1.00 50.88 602 PRO A N 1
ATOM 4564 C CA . PRO A 1 602 ? 9.312 16.511 63.013 1.00 50.88 602 PRO A CA 1
ATOM 4565 C C . PRO A 1 602 ? 8.173 16.164 62.013 1.00 50.88 602 PRO A C 1
ATOM 4567 O O . PRO A 1 602 ? 8.067 16.781 60.955 1.00 50.88 602 PRO A O 1
ATOM 4570 N N . PRO A 1 603 ? 7.329 15.157 62.344 1.00 56.59 603 PRO A N 1
ATOM 4571 C CA . PRO A 1 603 ? 6.498 14.371 61.413 1.00 56.59 603 PRO A CA 1
ATOM 4572 C C . PRO A 1 603 ? 5.067 14.926 61.175 1.00 56.59 603 PRO A C 1
ATOM 4574 O O . PRO A 1 603 ? 4.657 15.872 61.855 1.00 56.59 603 PRO A O 1
ATOM 4577 N N . PRO A 1 604 ? 4.283 14.347 60.231 1.00 48.62 604 PRO A N 1
ATOM 4578 C CA . PRO A 1 604 ? 2.986 14.889 59.807 1.00 48.62 604 PRO A CA 1
ATOM 4579 C C . PRO A 1 604 ? 1.822 14.542 60.762 1.00 48.62 604 PRO A C 1
ATOM 4581 O O . PRO A 1 604 ? 1.892 13.547 61.488 1.00 48.62 604 PRO A O 1
ATOM 4584 N N . PRO A 1 605 ? 0.724 15.329 60.762 1.00 58.50 605 PRO A N 1
ATOM 4585 C CA . PRO A 1 605 ? -0.434 15.079 61.619 1.00 58.50 605 PRO A CA 1
ATOM 4586 C C . PRO A 1 605 ? -1.418 14.006 61.075 1.00 58.50 605 PRO A C 1
ATOM 4588 O O . PRO A 1 605 ? -1.495 13.795 59.864 1.00 58.50 605 PRO A O 1
ATOM 4591 N N . PRO A 1 606 ? -2.190 13.345 61.970 1.00 52.53 606 PRO A N 1
ATOM 4592 C CA . PRO A 1 606 ? -3.022 12.160 61.696 1.00 52.53 606 PRO A CA 1
ATOM 4593 C C . PRO A 1 606 ? -4.456 12.469 61.194 1.00 52.53 606 PRO A C 1
ATOM 4595 O O . PRO A 1 606 ? -4.927 13.601 61.338 1.00 52.53 606 PRO A O 1
ATOM 4598 N N . PRO A 1 607 ? -5.198 11.467 60.664 1.00 46.00 607 PRO A N 1
ATOM 4599 C CA . PRO A 1 607 ? -6.568 11.633 60.165 1.00 46.00 607 PRO A CA 1
ATOM 4600 C C . PRO A 1 607 ? -7.615 11.596 61.296 1.00 46.00 607 PRO A C 1
ATOM 4602 O O . PRO A 1 607 ? -7.416 10.952 62.324 1.00 46.00 607 PRO A O 1
ATOM 4605 N N . THR A 1 608 ? -8.753 12.273 61.108 1.00 39.78 608 THR A N 1
ATOM 4606 C CA . THR A 1 608 ? -9.875 12.342 62.076 1.00 39.78 608 THR A CA 1
ATOM 4607 C C . THR A 1 608 ? -11.187 11.853 61.422 1.00 39.78 608 THR A C 1
ATOM 4609 O O . THR A 1 608 ? -11.332 12.030 60.212 1.00 39.78 608 THR A O 1
ATOM 4612 N N . PRO A 1 609 ? -12.123 11.211 62.163 1.00 45.19 609 PRO A N 1
ATOM 4613 C CA . PRO A 1 609 ? -13.009 10.171 61.626 1.00 45.19 609 PRO A CA 1
ATOM 4614 C C . PRO A 1 609 ? -14.498 10.558 61.448 1.00 45.19 609 PRO A C 1
ATOM 4616 O O . PRO A 1 609 ? -14.997 11.481 62.083 1.00 45.19 609 PRO A O 1
ATOM 4619 N N . THR A 1 610 ? -15.182 9.736 60.636 1.00 34.72 610 THR A N 1
ATOM 4620 C CA . THR A 1 610 ? -16.596 9.283 60.670 1.00 34.72 610 THR A CA 1
ATOM 4621 C C . THR A 1 610 ? -17.748 10.300 60.731 1.00 34.72 610 THR A C 1
ATOM 4623 O O . THR A 1 610 ? -17.985 10.921 61.766 1.00 34.72 610 THR A O 1
ATOM 4626 N N . GLN A 1 611 ? -18.621 10.268 59.709 1.00 34.22 611 GLN A N 1
ATOM 4627 C CA . GLN A 1 611 ? -20.075 10.158 59.927 1.00 34.22 611 GLN A CA 1
ATOM 4628 C C . GLN A 1 611 ? -20.847 9.702 58.675 1.00 34.22 611 GLN A C 1
ATOM 4630 O O . GLN A 1 611 ? -20.911 10.398 57.667 1.00 34.22 611 GLN A O 1
ATOM 4635 N N . GLU A 1 612 ? -21.451 8.522 58.790 1.00 39.09 612 GLU A N 1
ATOM 4636 C CA . GLU A 1 612 ? -22.542 8.003 57.963 1.00 39.09 612 GLU A CA 1
ATOM 4637 C C . GLU A 1 612 ? -23.867 8.677 58.368 1.00 39.09 612 GLU A C 1
ATOM 4639 O O . GLU A 1 612 ? -24.056 8.999 59.548 1.00 39.09 612 GLU A O 1
ATOM 4644 N N . PRO A 1 613 ? -24.820 8.833 57.436 1.00 45.84 613 PRO A N 1
ATOM 4645 C CA . PRO A 1 613 ? -26.194 8.503 57.793 1.00 45.84 613 PRO A CA 1
ATOM 4646 C C . PRO A 1 613 ? -26.888 7.567 56.790 1.00 45.84 613 PRO A C 1
ATOM 4648 O O . PRO A 1 613 ? -26.813 7.719 55.573 1.00 45.84 613 PRO A O 1
ATOM 4651 N N . ALA A 1 614 ? -27.605 6.629 57.405 1.00 38.38 614 ALA A N 1
ATOM 4652 C CA . ALA A 1 614 ? -28.479 5.570 56.912 1.00 38.38 614 ALA A CA 1
ATOM 4653 C C . ALA A 1 614 ? -29.679 6.055 56.034 1.00 38.38 614 ALA A C 1
ATOM 4655 O O . ALA A 1 614 ? -29.910 7.258 55.893 1.00 38.38 614 ALA A O 1
ATOM 4656 N N . PRO A 1 615 ? -30.462 5.130 55.433 1.00 40.78 615 PRO A N 1
ATOM 4657 C CA . PRO A 1 615 ? -31.097 5.287 54.125 1.00 40.78 615 PRO A CA 1
ATOM 4658 C C . PRO A 1 615 ? -32.501 5.904 54.171 1.00 40.78 615 PRO A C 1
ATOM 4660 O O . PRO A 1 615 ? -33.271 5.692 55.109 1.00 40.78 615 PRO A O 1
ATOM 4663 N N . VAL A 1 616 ? -32.878 6.600 53.096 1.00 39.81 616 VAL A N 1
ATOM 4664 C CA . VAL A 1 616 ? -34.236 7.124 52.892 1.00 39.81 616 VAL A CA 1
ATOM 4665 C C . VAL A 1 616 ? -35.038 6.148 52.025 1.00 39.81 616 VAL A C 1
ATOM 4667 O O . VAL A 1 616 ? -34.715 5.925 50.861 1.00 39.81 616 VAL A O 1
ATOM 4670 N N . GLN A 1 617 ? -36.090 5.565 52.605 1.00 36.62 617 GLN A N 1
ATOM 4671 C CA . GLN A 1 617 ? -37.144 4.842 51.884 1.00 36.62 617 GLN A CA 1
ATOM 4672 C C . GLN A 1 617 ? -38.130 5.808 51.189 1.00 36.62 617 GLN A C 1
ATOM 4674 O O . GLN A 1 617 ? -38.273 6.951 51.627 1.00 36.62 617 GLN A O 1
ATOM 4679 N N . PRO A 1 618 ? -38.821 5.364 50.118 1.00 43.62 618 PRO A N 1
ATOM 4680 C CA . PRO A 1 618 ? -39.526 6.237 49.183 1.00 43.62 618 PRO A CA 1
ATOM 4681 C C . PRO A 1 618 ? -40.967 6.547 49.619 1.00 43.62 618 PRO A C 1
ATOM 4683 O O . PRO A 1 618 ? -41.660 5.699 50.181 1.00 43.62 618 PRO A O 1
ATOM 4686 N N . THR A 1 619 ? -41.458 7.739 49.274 1.00 34.50 619 THR A N 1
ATOM 4687 C CA . THR A 1 619 ? -42.881 8.122 49.375 1.00 34.50 619 THR A CA 1
ATOM 4688 C C . THR A 1 619 ? -43.464 8.308 47.963 1.00 34.50 619 THR A C 1
ATOM 4690 O O . THR A 1 619 ? -42.752 8.748 47.059 1.00 34.50 619 THR A O 1
ATOM 4693 N N . PRO A 1 620 ? -44.739 7.938 47.730 1.00 44.62 620 PRO A N 1
ATOM 4694 C CA . PRO A 1 620 ? -45.251 7.547 46.422 1.00 44.62 620 PRO A CA 1
ATOM 4695 C C . PRO A 1 620 ? -45.820 8.737 45.651 1.00 44.62 620 PRO A C 1
ATOM 4697 O O . PRO A 1 620 ? -46.530 9.566 46.221 1.00 44.62 620 PRO A O 1
ATOM 4700 N N . THR A 1 621 ? -45.602 8.776 44.336 1.00 37.31 621 THR A N 1
ATOM 4701 C CA . THR A 1 621 ? -46.329 9.704 43.460 1.00 37.31 621 THR A CA 1
ATOM 4702 C C . THR A 1 621 ? -46.776 8.998 42.179 1.00 37.31 621 THR A C 1
ATOM 4704 O O . THR A 1 621 ? -45.946 8.546 41.407 1.00 37.31 621 THR A O 1
ATOM 4707 N N . ALA A 1 622 ? -48.105 8.894 42.056 1.00 39.72 622 ALA A N 1
ATOM 4708 C CA . ALA A 1 622 ? -49.003 8.758 40.898 1.00 39.72 622 ALA A CA 1
ATOM 4709 C C . ALA A 1 622 ? -48.604 7.930 39.641 1.00 39.72 622 ALA A C 1
ATOM 4711 O O . ALA A 1 622 ? -47.510 8.075 39.106 1.00 39.72 622 ALA A O 1
ATOM 4712 N N . PRO A 1 623 ? -49.539 7.120 39.093 1.00 44.88 623 PRO A N 1
ATOM 4713 C CA . PRO A 1 623 ? -49.290 6.258 37.936 1.00 44.88 623 PRO A CA 1
ATOM 4714 C C . PRO A 1 623 ? -49.162 7.054 36.622 1.00 44.88 623 PRO A C 1
ATOM 4716 O O . PRO A 1 623 ? -49.836 8.077 36.465 1.00 44.88 623 PRO A O 1
ATOM 4719 N N . PRO A 1 624 ? -48.361 6.579 35.649 1.00 44.88 624 PRO A N 1
ATOM 4720 C CA . PRO A 1 624 ? -48.274 7.210 34.341 1.00 44.88 624 PRO A CA 1
ATOM 4721 C C . PRO A 1 624 ? -49.568 6.999 33.547 1.00 44.88 624 PRO A C 1
ATOM 4723 O O . PRO A 1 624 ? -50.140 5.908 33.508 1.00 44.88 624 PRO A O 1
ATOM 4726 N N . ALA A 1 625 ? -50.026 8.082 32.922 1.00 40.00 625 ALA A N 1
ATOM 4727 C CA . ALA A 1 625 ? -51.178 8.111 32.040 1.00 40.00 625 ALA A CA 1
ATOM 4728 C C . ALA A 1 625 ? -50.920 7.298 30.762 1.00 40.00 625 ALA A C 1
ATOM 4730 O O . ALA A 1 625 ? -49.866 7.397 30.136 1.00 40.00 625 ALA A O 1
ATOM 4731 N N . THR A 1 626 ? -51.921 6.517 30.374 1.00 39.72 626 THR A N 1
ATOM 4732 C CA . THR A 1 626 ? -52.009 5.763 29.123 1.00 39.72 626 THR A CA 1
ATOM 4733 C C . THR A 1 626 ? -51.850 6.691 27.908 1.00 39.72 626 THR A C 1
ATOM 4735 O O . THR A 1 626 ? -52.551 7.704 27.844 1.00 39.72 626 THR A O 1
ATOM 4738 N N . PRO A 1 627 ? -51.005 6.371 26.911 1.00 46.06 627 PRO A N 1
ATOM 4739 C CA . PRO A 1 627 ? -50.981 7.119 25.661 1.00 46.06 627 PRO A CA 1
ATOM 4740 C C . PRO A 1 627 ? -52.190 6.742 24.791 1.00 46.06 627 PRO A C 1
ATOM 4742 O O . PRO A 1 627 ? -52.339 5.606 24.342 1.00 46.06 627 PRO A O 1
ATOM 4745 N N . THR A 1 628 ? -53.067 7.718 24.558 1.00 40.25 628 THR A N 1
ATOM 4746 C CA . THR A 1 628 ? -54.113 7.678 23.526 1.00 40.25 628 THR A CA 1
ATOM 4747 C C . THR A 1 628 ? -53.457 7.698 22.135 1.00 40.25 628 THR A C 1
ATOM 4749 O O . THR A 1 628 ? -52.554 8.509 21.918 1.00 40.25 628 THR A O 1
ATOM 4752 N N . PRO A 1 629 ? -53.888 6.852 21.180 1.00 42.56 629 PRO A N 1
ATOM 4753 C CA . PRO A 1 629 ? -53.269 6.760 19.860 1.00 42.56 629 PRO A CA 1
ATOM 4754 C C . PRO A 1 629 ? -53.544 8.000 18.996 1.00 42.56 629 PRO A C 1
ATOM 4756 O O . PRO A 1 629 ? -54.662 8.517 18.956 1.00 42.56 629 PRO A O 1
ATOM 4759 N N . ALA A 1 630 ? -52.509 8.452 18.285 1.00 37.84 630 ALA A N 1
ATOM 4760 C CA . ALA A 1 630 ? -52.590 9.498 17.271 1.00 37.84 630 ALA A CA 1
ATOM 4761 C C . ALA A 1 630 ? -53.400 9.025 16.037 1.00 37.84 630 ALA A C 1
ATOM 4763 O O . ALA A 1 630 ? -53.408 7.831 15.727 1.00 37.84 630 ALA A O 1
ATOM 4764 N N . PRO A 1 631 ? -54.104 9.939 15.341 1.00 42.34 631 PRO A N 1
ATOM 4765 C CA . PRO A 1 631 ? -55.068 9.598 14.298 1.00 42.34 631 PRO A CA 1
ATOM 4766 C C . PRO A 1 631 ? -54.403 9.124 12.998 1.00 42.34 631 PRO A C 1
ATOM 4768 O O . PRO A 1 631 ? -53.410 9.687 12.544 1.00 42.34 631 PRO A O 1
ATOM 4771 N N . ALA A 1 632 ? -55.008 8.102 12.387 1.00 40.09 632 ALA A N 1
ATOM 4772 C CA . ALA A 1 632 ? -54.615 7.537 11.102 1.00 40.09 632 ALA A CA 1
ATOM 4773 C C . ALA A 1 632 ? -54.749 8.554 9.943 1.00 40.09 632 ALA A C 1
ATOM 4775 O O . ALA A 1 632 ? -55.702 9.342 9.932 1.00 40.09 632 ALA A O 1
ATOM 4776 N N . PRO A 1 633 ? -53.841 8.527 8.947 1.00 48.91 633 PRO A N 1
ATOM 4777 C CA . PRO A 1 633 ? -53.946 9.355 7.750 1.00 48.91 633 PRO A CA 1
ATOM 4778 C C . PRO A 1 633 ? -55.118 8.920 6.841 1.00 48.91 633 PRO A C 1
ATOM 4780 O O . PRO A 1 633 ? -55.550 7.765 6.887 1.00 48.91 633 PRO A O 1
ATOM 4783 N N . PRO A 1 634 ? -55.662 9.841 6.022 1.00 47.47 634 PRO A N 1
ATOM 4784 C CA . PRO A 1 634 ? -56.904 9.631 5.287 1.00 47.47 634 PRO A CA 1
ATOM 4785 C C . PRO A 1 634 ? -56.783 8.618 4.140 1.00 47.47 634 PRO A C 1
ATOM 4787 O O . PRO A 1 634 ? -55.826 8.602 3.367 1.00 47.47 634 PRO A O 1
ATOM 4790 N N . VAL A 1 635 ? -57.838 7.811 4.024 1.00 36.50 635 VAL A N 1
ATOM 4791 C CA . VAL A 1 635 ? -58.092 6.805 2.989 1.00 36.50 635 VAL A CA 1
ATOM 4792 C C . VAL A 1 635 ? -58.138 7.459 1.607 1.00 36.50 635 VAL A C 1
ATOM 4794 O O . VAL A 1 635 ? -58.996 8.299 1.340 1.00 36.50 635 VAL A O 1
ATOM 4797 N N . SER A 1 636 ? -57.241 7.030 0.719 1.00 37.44 636 SER A N 1
ATOM 4798 C CA . SER A 1 636 ? -57.314 7.313 -0.715 1.00 37.44 636 SER A CA 1
ATOM 4799 C C . SER A 1 636 ? -58.060 6.178 -1.417 1.00 37.44 636 SER A C 1
ATOM 4801 O O . SER A 1 636 ? -57.787 5.000 -1.196 1.00 37.44 636 SER A O 1
ATOM 4803 N N . THR A 1 637 ? -59.053 6.547 -2.219 1.00 36.59 637 THR A N 1
ATOM 4804 C CA . THR A 1 637 ? -59.893 5.662 -3.030 1.00 36.59 637 THR A CA 1
ATOM 4805 C C . THR A 1 637 ? -59.088 4.937 -4.122 1.00 36.59 637 THR A C 1
ATOM 4807 O O . THR A 1 637 ? -58.138 5.510 -4.654 1.00 36.59 637 THR A O 1
ATOM 4810 N N . PRO A 1 638 ? -59.458 3.695 -4.493 1.00 37.59 638 PRO A N 1
ATOM 4811 C CA . PRO A 1 638 ? -58.734 2.924 -5.498 1.00 37.59 638 PRO A CA 1
ATOM 4812 C C . PRO A 1 638 ? -59.105 3.357 -6.927 1.00 37.59 638 PRO A C 1
ATOM 4814 O O . PRO A 1 638 ? -60.275 3.364 -7.310 1.00 37.59 638 PRO A O 1
ATOM 4817 N N . THR A 1 639 ? -58.083 3.686 -7.714 1.00 36.56 639 THR A N 1
ATOM 4818 C CA . THR A 1 639 ? -58.127 3.906 -9.173 1.00 36.56 639 THR A CA 1
ATOM 4819 C C . THR A 1 639 ? -57.851 2.563 -9.883 1.00 36.56 639 THR A C 1
ATOM 4821 O O . THR A 1 639 ? -57.090 1.758 -9.343 1.00 36.56 639 THR A O 1
ATOM 4824 N N . PRO A 1 640 ? -58.490 2.257 -11.031 1.00 40.62 640 PRO A N 1
ATOM 4825 C CA . PRO A 1 640 ? -58.684 0.881 -11.496 1.00 40.62 640 PRO A CA 1
ATOM 4826 C C . PRO A 1 640 ? -57.438 0.212 -12.095 1.00 40.62 640 PRO A C 1
ATOM 4828 O O . PRO A 1 640 ? -56.626 0.837 -12.772 1.00 40.62 640 PRO A O 1
ATOM 4831 N N . THR A 1 641 ? -57.360 -1.099 -11.861 1.00 36.28 641 THR A N 1
ATOM 4832 C CA . THR A 1 641 ? -56.416 -2.075 -12.419 1.00 36.28 641 THR A CA 1
ATOM 4833 C C . THR A 1 641 ? -56.414 -2.069 -13.956 1.00 36.28 641 THR A C 1
ATOM 4835 O O . THR A 1 641 ? -57.494 -2.157 -14.544 1.00 36.28 641 THR A O 1
ATOM 4838 N N . PRO A 1 642 ? -55.245 -2.023 -14.623 1.00 39.03 642 PRO A N 1
ATOM 4839 C CA . PRO A 1 642 ? -55.157 -2.286 -16.053 1.00 39.03 642 PRO A CA 1
ATOM 4840 C C . PRO A 1 642 ? -55.257 -3.793 -16.337 1.00 39.03 642 PRO A C 1
ATOM 4842 O O . PRO A 1 642 ? -54.633 -4.625 -15.681 1.00 39.03 642 PRO A O 1
ATOM 4845 N N . GLU A 1 643 ? -56.095 -4.110 -17.317 1.00 40.69 643 GLU A N 1
ATOM 4846 C CA . GLU A 1 643 ? -56.392 -5.432 -17.867 1.00 40.69 643 GLU A CA 1
ATOM 4847 C C . GLU A 1 643 ? -55.132 -6.078 -18.495 1.00 40.69 643 GLU A C 1
ATOM 4849 O O . GLU A 1 643 ? -54.335 -5.366 -19.113 1.00 40.69 643 GLU A O 1
ATOM 4854 N N . PRO A 1 644 ? -54.906 -7.398 -18.341 1.00 42.62 644 PRO A N 1
ATOM 4855 C CA . PRO A 1 644 ? -53.709 -8.060 -18.850 1.00 42.62 644 PRO A CA 1
ATOM 4856 C C . PRO A 1 644 ? -53.791 -8.280 -20.364 1.00 42.62 644 PRO A C 1
ATOM 4858 O O . PRO A 1 644 ? -54.723 -8.901 -20.874 1.00 42.62 644 PRO A O 1
ATOM 4861 N N . THR A 1 645 ? -52.780 -7.793 -21.077 1.00 40.97 645 THR A N 1
ATOM 4862 C CA . THR A 1 645 ? -52.590 -8.008 -22.511 1.00 40.97 645 THR A CA 1
ATOM 4863 C C . THR A 1 645 ? -52.280 -9.477 -22.814 1.00 40.97 645 THR A C 1
ATOM 4865 O O . THR A 1 645 ? -51.464 -10.120 -22.156 1.00 40.97 645 THR A O 1
ATOM 4868 N N . GLU A 1 646 ? -52.962 -9.983 -23.833 1.00 42.47 646 GLU A N 1
ATOM 4869 C CA . GLU A 1 646 ? -52.954 -11.346 -24.365 1.00 42.47 646 GLU A CA 1
ATOM 4870 C C . GLU A 1 646 ? -51.548 -11.819 -24.819 1.00 42.47 646 GLU A C 1
ATOM 4872 O O . GLU A 1 646 ? -50.815 -11.041 -25.439 1.00 42.47 646 GLU A O 1
ATOM 4877 N N . PRO A 1 647 ? -51.147 -13.082 -24.561 1.00 45.62 647 PRO A N 1
ATOM 4878 C CA . PRO A 1 647 ? -49.881 -13.633 -25.048 1.00 45.62 647 PRO A CA 1
ATOM 4879 C C . PRO A 1 647 ? -49.959 -14.051 -26.536 1.00 45.62 647 PRO A C 1
ATOM 4881 O O . PRO A 1 647 ? -51.007 -14.506 -26.997 1.00 45.62 647 PRO A O 1
ATOM 4884 N N . PRO A 1 648 ? -48.855 -13.950 -27.307 1.00 45.72 648 PRO A N 1
ATOM 4885 C CA . PRO A 1 648 ? -48.809 -14.370 -28.710 1.00 45.72 648 PRO A CA 1
ATOM 4886 C C . PRO A 1 648 ? -48.895 -15.906 -28.887 1.00 45.72 648 PRO A C 1
ATOM 4888 O O . PRO A 1 648 ? -48.610 -16.660 -27.955 1.00 45.72 648 PRO A O 1
ATOM 4891 N N . PRO A 1 649 ? -49.290 -16.394 -30.083 1.00 41.19 649 PRO A N 1
ATOM 4892 C CA . PRO A 1 649 ? -49.815 -17.746 -30.273 1.00 41.19 649 PRO A CA 1
ATOM 4893 C C . PRO A 1 649 ? -48.758 -18.860 -30.240 1.00 41.19 649 PRO A C 1
ATOM 4895 O O . PRO A 1 649 ? -47.653 -18.736 -30.769 1.00 41.19 649 PRO A O 1
ATOM 4898 N N . VAL A 1 650 ? -49.185 -19.993 -29.679 1.00 39.72 650 VAL A N 1
ATOM 4899 C CA . VAL A 1 650 ? -48.491 -21.285 -29.604 1.00 39.72 650 VAL A CA 1
ATOM 4900 C C . VAL A 1 650 ? -48.175 -21.821 -31.007 1.00 39.72 650 VAL A C 1
ATOM 4902 O O . VAL A 1 650 ? -49.078 -22.027 -31.817 1.00 39.72 650 VAL A O 1
ATOM 4905 N N . LYS A 1 651 ? -46.894 -22.105 -31.274 1.00 35.84 651 LYS A N 1
ATOM 4906 C CA . LYS A 1 651 ? -46.467 -23.015 -32.348 1.00 35.84 651 LYS A CA 1
ATOM 4907 C C . LYS A 1 651 ? -46.358 -24.436 -31.789 1.00 35.84 651 LYS A C 1
ATOM 4909 O O . LYS A 1 651 ? -45.779 -24.643 -30.729 1.00 35.84 651 LYS A O 1
ATOM 4914 N N . GLU A 1 652 ? -46.938 -25.380 -32.523 1.00 39.53 652 GLU A N 1
ATOM 4915 C CA . GLU A 1 652 ? -46.917 -26.826 -32.275 1.00 39.53 652 GLU A CA 1
ATOM 4916 C C . GLU A 1 652 ? -45.496 -27.417 -32.144 1.00 39.53 652 GLU A C 1
ATOM 4918 O O . GLU A 1 652 ? -44.540 -26.861 -32.695 1.00 39.53 652 GLU A O 1
ATOM 4923 N N . PRO A 1 653 ? -45.350 -28.559 -31.439 1.00 36.38 653 PRO A N 1
ATOM 4924 C CA . PRO A 1 653 ? -44.057 -29.144 -31.104 1.00 36.38 653 PRO A CA 1
ATOM 4925 C C . PRO A 1 653 ? -43.432 -29.883 -32.296 1.00 36.38 653 PRO A C 1
ATOM 4927 O O . PRO A 1 653 ? -44.048 -30.754 -32.911 1.00 36.38 653 PRO A O 1
ATOM 4930 N N . ILE A 1 654 ? -42.173 -29.556 -32.587 1.00 37.97 654 ILE A N 1
ATOM 4931 C CA . ILE A 1 654 ? -41.302 -30.292 -33.514 1.00 37.97 654 ILE A CA 1
ATOM 4932 C C . ILE A 1 654 ? -40.601 -31.420 -32.720 1.00 37.97 654 ILE A C 1
ATOM 4934 O O . ILE A 1 654 ? -40.288 -31.212 -31.546 1.00 37.97 654 ILE A O 1
ATOM 4938 N N . PRO A 1 655 ? -40.387 -32.621 -33.295 1.00 36.09 655 PRO A N 1
ATOM 4939 C CA . PRO A 1 655 ? -40.017 -33.823 -32.546 1.00 36.09 655 PRO A CA 1
ATOM 4940 C C . PRO A 1 655 ? -38.583 -33.771 -32.006 1.00 36.09 655 PRO A C 1
ATOM 4942 O O . PRO A 1 655 ? -37.671 -33.334 -32.701 1.00 36.09 655 PRO A O 1
ATOM 4945 N N . HIS A 1 656 ? -38.394 -34.291 -30.790 1.00 38.12 656 HIS A N 1
ATOM 4946 C CA . HIS A 1 656 ? -37.091 -34.518 -30.169 1.00 38.12 656 HIS A CA 1
ATOM 4947 C C . HIS A 1 656 ? -36.218 -35.462 -31.012 1.00 38.12 656 HIS A C 1
ATOM 4949 O O . HIS A 1 656 ? -36.546 -36.639 -31.176 1.00 38.12 656 HIS A O 1
ATOM 4955 N N . GLU A 1 657 ? -35.077 -34.960 -31.483 1.00 39.53 657 GLU A N 1
ATOM 4956 C CA . GLU A 1 657 ? -33.913 -35.791 -31.792 1.00 39.53 657 GLU A CA 1
ATOM 4957 C C . GLU A 1 657 ? -33.228 -36.226 -30.480 1.00 39.53 657 GLU A C 1
ATOM 4959 O O . GLU A 1 657 ? -33.258 -35.485 -29.493 1.00 39.53 657 GLU A O 1
ATOM 4964 N N . PRO A 1 658 ? -32.648 -37.438 -30.420 1.00 37.72 658 PRO A N 1
ATOM 4965 C CA . PRO A 1 658 ? -32.058 -37.967 -29.199 1.00 37.72 658 PRO A CA 1
ATOM 4966 C C . PRO A 1 658 ? -30.753 -37.241 -28.854 1.00 37.72 658 PRO A C 1
ATOM 4968 O O . PRO A 1 658 ? -29.806 -37.232 -29.639 1.00 37.72 658 PRO A O 1
ATOM 4971 N N . SER A 1 659 ? -30.696 -36.686 -27.644 1.00 38.00 659 SER A N 1
ATOM 4972 C CA . SER A 1 659 ? -29.478 -36.149 -27.044 1.00 38.00 659 SER A CA 1
ATOM 4973 C C . SER A 1 659 ? -28.387 -37.222 -26.982 1.00 38.00 659 SER A C 1
ATOM 4975 O O . SER A 1 659 ? -28.573 -38.294 -26.403 1.00 38.00 659 SER A O 1
ATOM 4977 N N . THR A 1 660 ? -27.231 -36.912 -27.558 1.00 43.56 660 THR A N 1
ATOM 4978 C CA . THR A 1 660 ? -25.955 -37.587 -27.304 1.00 43.56 660 THR A CA 1
ATOM 4979 C C . THR A 1 660 ? -25.658 -37.634 -25.799 1.00 43.56 660 THR A C 1
ATOM 4981 O O . THR A 1 660 ? -25.856 -36.623 -25.120 1.00 43.56 660 THR A O 1
ATOM 4984 N N . PRO A 1 661 ? -25.181 -38.766 -25.251 1.00 41.81 661 PRO A N 1
ATOM 4985 C CA . PRO A 1 661 ? -24.851 -38.858 -23.836 1.00 41.81 661 PRO A CA 1
ATOM 4986 C C . PRO A 1 661 ? -23.587 -38.047 -23.518 1.00 41.81 661 PRO A C 1
ATOM 4988 O O . PRO A 1 661 ? -22.581 -38.134 -24.220 1.00 41.81 661 PRO A O 1
ATOM 4991 N N . ILE A 1 662 ? -23.662 -37.278 -22.433 1.00 45.38 662 ILE A N 1
ATOM 4992 C CA . ILE A 1 662 ? -22.527 -36.635 -21.762 1.00 45.38 662 ILE A CA 1
ATOM 4993 C C . ILE A 1 662 ? -21.558 -37.740 -21.293 1.00 45.38 662 ILE A C 1
ATOM 4995 O O . ILE A 1 662 ? -22.026 -38.731 -20.720 1.00 45.38 662 ILE A O 1
ATOM 4999 N N . PRO A 1 663 ? -20.235 -37.624 -21.513 1.00 41.12 663 PRO A N 1
ATOM 5000 C CA . PRO A 1 663 ? -19.283 -38.591 -20.987 1.00 41.12 663 PRO A CA 1
ATOM 5001 C C . PRO A 1 663 ? -19.209 -38.485 -19.458 1.00 41.12 663 PRO A C 1
ATOM 5003 O O . PRO A 1 663 ? -19.011 -37.412 -18.895 1.00 41.12 663 PRO A O 1
ATOM 5006 N N . VAL A 1 664 ? -19.383 -39.626 -18.795 1.00 50.84 664 VAL A N 1
ATOM 5007 C CA . VAL A 1 664 ? -19.143 -39.815 -17.359 1.00 50.84 664 VAL A CA 1
ATOM 5008 C C . VAL A 1 664 ? -17.636 -39.649 -17.096 1.00 50.84 664 VAL A C 1
ATOM 5010 O O . VAL A 1 664 ? -16.851 -40.236 -17.847 1.00 50.84 664 VAL A O 1
ATOM 5013 N N . PRO A 1 665 ? -17.199 -38.888 -16.073 1.00 46.19 665 PRO A N 1
ATOM 5014 C CA . PRO A 1 665 ? -15.785 -38.826 -15.710 1.00 46.19 665 PRO A CA 1
ATOM 5015 C C . PRO A 1 665 ? -15.293 -40.214 -15.256 1.00 46.19 665 PRO A C 1
ATOM 5017 O O . PRO A 1 665 ? -16.036 -40.925 -14.572 1.00 46.19 665 PRO A O 1
ATOM 5020 N N . PRO A 1 666 ? -14.075 -40.645 -15.630 1.00 50.00 666 PRO A N 1
ATOM 5021 C CA . PRO A 1 666 ? -13.555 -41.930 -15.189 1.00 50.00 666 PRO A CA 1
ATOM 5022 C C . PRO A 1 666 ? -13.322 -41.928 -13.673 1.00 50.00 666 PRO A C 1
ATOM 5024 O O . PRO A 1 666 ? -12.772 -40.986 -13.109 1.00 50.00 666 PRO A O 1
ATOM 5027 N N . THR A 1 667 ? -13.739 -43.012 -13.021 1.00 50.09 667 THR A N 1
ATOM 5028 C CA . THR A 1 667 ? -13.413 -43.344 -11.629 1.00 50.09 667 THR A CA 1
ATOM 5029 C C . THR A 1 667 ? -11.888 -43.370 -11.441 1.00 50.09 667 THR A C 1
ATOM 5031 O O . THR A 1 667 ? -11.208 -43.915 -12.314 1.00 50.09 667 THR A O 1
ATOM 5034 N N . PRO A 1 668 ? -11.331 -42.841 -10.334 1.00 43.34 668 PRO A N 1
ATOM 5035 C CA . PRO A 1 668 ? -9.890 -42.871 -10.104 1.00 43.34 668 PRO A CA 1
ATOM 5036 C C . PRO A 1 668 ? -9.382 -44.316 -9.999 1.00 43.34 668 PRO A C 1
ATOM 5038 O O . PRO A 1 668 ? -9.916 -45.137 -9.250 1.00 43.34 668 PRO A O 1
ATOM 5041 N N . THR A 1 669 ? -8.353 -44.623 -10.786 1.00 49.06 669 THR A N 1
ATOM 5042 C CA . THR A 1 669 ? -7.559 -45.854 -10.696 1.00 49.06 669 THR A CA 1
ATOM 5043 C C . THR A 1 669 ? -6.763 -45.833 -9.385 1.00 49.06 669 THR A C 1
ATOM 5045 O O . THR A 1 669 ? -6.220 -44.780 -9.055 1.00 49.06 669 THR A O 1
ATOM 5048 N N . PRO A 1 670 ? -6.666 -46.944 -8.630 1.00 46.47 670 PRO A N 1
ATOM 5049 C CA . PRO A 1 670 ? -5.828 -46.989 -7.437 1.00 46.47 670 PRO A CA 1
ATOM 5050 C C . PRO A 1 670 ? -4.348 -46.817 -7.805 1.00 46.47 670 PRO A C 1
ATOM 5052 O O . PRO A 1 670 ? -3.873 -47.374 -8.796 1.00 46.47 670 PRO A O 1
ATOM 5055 N N . GLU A 1 671 ? -3.662 -46.024 -6.988 1.00 50.69 671 GLU A N 1
ATOM 5056 C CA . GLU A 1 671 ? -2.232 -45.709 -7.028 1.00 50.69 671 GLU A CA 1
ATOM 5057 C C . GLU A 1 671 ? -1.364 -46.986 -7.088 1.00 50.69 671 GLU A C 1
ATOM 5059 O O . GLU A 1 671 ? -1.661 -47.951 -6.373 1.00 50.69 671 GLU A O 1
ATOM 5064 N N . PRO A 1 672 ? -0.312 -47.046 -7.927 1.00 44.34 672 PRO A N 1
ATOM 5065 C CA . PRO A 1 672 ? 0.646 -48.145 -7.887 1.00 44.34 672 PRO A CA 1
ATOM 5066 C C . PRO A 1 672 ? 1.586 -48.003 -6.676 1.00 44.34 672 PRO A C 1
ATOM 5068 O O . PRO A 1 672 ? 2.046 -46.907 -6.368 1.00 44.34 672 PRO A O 1
ATOM 5071 N N . GLU A 1 673 ? 1.873 -49.123 -6.002 1.00 51.59 673 GLU A N 1
ATOM 5072 C CA . GLU A 1 673 ? 2.855 -49.207 -4.908 1.00 51.59 673 GLU A CA 1
ATOM 5073 C C . GLU A 1 673 ? 4.236 -48.661 -5.334 1.00 51.59 673 GLU A C 1
ATOM 5075 O O . GLU A 1 673 ? 4.639 -48.868 -6.483 1.00 51.59 673 GLU A O 1
ATOM 5080 N N . PRO A 1 674 ? 4.990 -48.006 -4.428 1.00 47.59 674 PRO A N 1
ATOM 5081 C CA . PRO A 1 674 ? 6.308 -47.471 -4.750 1.00 47.59 674 PRO A CA 1
ATOM 5082 C C . PRO A 1 674 ? 7.328 -48.593 -5.010 1.00 47.59 674 PRO A C 1
ATOM 5084 O O . PRO A 1 674 ? 7.453 -49.538 -4.227 1.00 47.59 674 PRO A O 1
ATOM 5087 N N . GLU A 1 675 ? 8.075 -48.471 -6.113 1.00 51.81 675 GLU A N 1
ATOM 5088 C CA . GLU A 1 675 ? 9.217 -49.335 -6.438 1.00 51.81 675 GLU A CA 1
ATOM 5089 C C . GLU A 1 675 ? 10.373 -49.150 -5.427 1.00 51.81 675 GLU A C 1
ATOM 5091 O O . GLU A 1 675 ? 10.570 -48.049 -4.909 1.00 51.81 675 GLU A O 1
ATOM 5096 N N . PRO A 1 676 ? 11.151 -50.210 -5.129 1.00 46.00 676 PRO A N 1
ATOM 5097 C CA . PRO A 1 676 ? 12.227 -50.157 -4.142 1.00 46.00 676 PRO A CA 1
ATOM 5098 C C . PRO A 1 676 ? 13.457 -49.386 -4.653 1.00 46.00 676 PRO A C 1
ATOM 5100 O O . PRO A 1 676 ? 13.842 -49.511 -5.816 1.00 46.00 676 PRO A O 1
ATOM 5103 N N . GLU A 1 677 ? 14.092 -48.630 -3.750 1.00 50.81 677 GLU A N 1
ATOM 5104 C CA . GLU A 1 677 ? 15.318 -47.855 -3.994 1.00 50.81 677 GLU A CA 1
ATOM 5105 C C . GLU A 1 677 ? 16.476 -48.703 -4.568 1.00 50.81 677 GLU A C 1
ATOM 5107 O O . GLU A 1 677 ? 16.649 -49.863 -4.174 1.00 50.81 677 GLU A O 1
ATOM 5112 N N . PRO A 1 678 ? 17.316 -48.137 -5.459 1.00 43.72 678 PRO A N 1
ATOM 5113 C CA . PRO A 1 678 ? 18.481 -48.832 -5.996 1.00 43.72 678 PRO A CA 1
ATOM 5114 C C . PRO A 1 678 ? 19.638 -48.906 -4.981 1.00 43.72 678 PRO A C 1
ATOM 5116 O O . PRO A 1 678 ? 19.976 -47.924 -4.321 1.00 43.72 678 PRO A O 1
ATOM 5119 N N . GLU A 1 679 ? 20.277 -50.078 -4.895 1.00 47.91 679 GLU A N 1
ATOM 5120 C CA . GLU A 1 679 ? 21.504 -50.314 -4.118 1.00 47.91 679 GLU A CA 1
ATOM 5121 C C . GLU A 1 679 ? 22.673 -49.413 -4.581 1.00 47.91 679 GLU A C 1
ATOM 5123 O O . GLU A 1 679 ? 22.805 -49.144 -5.778 1.00 47.91 679 GLU A O 1
ATOM 5128 N N . PRO A 1 680 ? 23.569 -48.979 -3.671 1.00 44.25 680 PRO A N 1
ATOM 5129 C CA . PRO A 1 680 ? 24.713 -48.149 -4.032 1.00 44.25 680 PRO A CA 1
ATOM 5130 C C . PRO A 1 680 ? 25.832 -48.968 -4.702 1.00 44.25 680 PRO A C 1
ATOM 5132 O O . PRO A 1 680 ? 26.270 -49.996 -4.184 1.00 44.25 680 PRO A O 1
ATOM 5135 N N . GLU A 1 681 ? 26.334 -48.472 -5.837 1.00 46.06 681 GLU A N 1
ATOM 5136 C CA . GLU A 1 681 ? 27.511 -49.014 -6.529 1.00 46.06 681 GLU A CA 1
ATOM 5137 C C . GLU A 1 681 ? 28.831 -48.769 -5.759 1.00 46.06 681 GLU A C 1
ATOM 5139 O O . GLU A 1 681 ? 28.943 -47.807 -4.991 1.00 46.06 681 GLU A O 1
ATOM 5144 N N . PRO A 1 682 ? 29.851 -49.637 -5.942 1.00 42.09 682 PRO A N 1
ATOM 5145 C CA . PRO A 1 682 ? 31.061 -49.644 -5.128 1.00 42.09 682 PRO A CA 1
ATOM 5146 C C . PRO A 1 682 ? 32.056 -48.548 -5.533 1.00 42.09 682 PRO A C 1
ATOM 5148 O O . PRO A 1 682 ? 32.347 -48.333 -6.707 1.00 42.09 682 PRO A O 1
ATOM 5151 N N . THR A 1 683 ? 32.642 -47.900 -4.529 1.00 36.59 683 THR A N 1
ATOM 5152 C CA . THR A 1 683 ? 33.713 -46.909 -4.658 1.00 36.59 683 THR A CA 1
ATOM 5153 C C . THR A 1 683 ? 35.027 -47.558 -5.109 1.00 36.59 683 THR A C 1
ATOM 5155 O O . THR A 1 683 ? 35.581 -48.405 -4.407 1.00 36.59 683 THR A O 1
ATOM 5158 N N . GLU A 1 684 ? 35.555 -47.131 -6.261 1.00 37.81 684 GLU A N 1
ATOM 5159 C CA . GLU A 1 684 ? 36.937 -47.405 -6.669 1.00 37.81 684 GLU A CA 1
ATOM 5160 C C . GLU A 1 684 ? 37.931 -46.563 -5.852 1.00 37.81 684 GLU A C 1
ATOM 5162 O O . GLU A 1 684 ? 37.778 -45.353 -5.673 1.00 37.81 684 GLU A O 1
ATOM 5167 N N . GLU A 1 685 ? 38.973 -47.241 -5.368 1.00 38.38 685 GLU A N 1
ATOM 5168 C CA . GLU A 1 685 ? 40.149 -46.672 -4.718 1.00 38.38 685 GLU A CA 1
ATOM 5169 C C . GLU A 1 685 ? 40.907 -45.717 -5.651 1.00 38.38 685 GLU A C 1
ATOM 5171 O O . GLU A 1 685 ? 41.344 -46.099 -6.736 1.00 38.38 685 GLU A O 1
ATOM 5176 N N . LEU A 1 686 ? 41.205 -44.513 -5.161 1.00 34.59 686 LEU A N 1
ATOM 5177 C CA . LEU A 1 686 ? 42.318 -43.709 -5.657 1.00 34.59 686 LEU A CA 1
ATOM 5178 C C . LEU A 1 686 ? 43.112 -43.155 -4.473 1.00 34.59 686 LEU A C 1
ATOM 5180 O O . LEU A 1 686 ? 42.699 -42.251 -3.751 1.00 34.59 686 LEU A O 1
ATOM 5184 N N . THR A 1 687 ? 44.277 -43.762 -4.285 1.00 36.75 687 THR A N 1
ATOM 5185 C CA . THR A 1 687 ? 45.366 -43.354 -3.401 1.00 36.75 687 THR A CA 1
ATOM 5186 C C . THR A 1 687 ? 45.832 -41.927 -3.692 1.00 36.75 687 THR A C 1
ATOM 5188 O O . THR A 1 687 ? 46.276 -41.668 -4.811 1.00 36.75 687 THR A O 1
ATOM 5191 N N . VAL A 1 688 ? 45.874 -41.056 -2.677 1.00 37.50 688 VAL A N 1
ATOM 5192 C CA . VAL A 1 688 ? 46.846 -39.950 -2.606 1.00 37.50 688 VAL A CA 1
ATOM 5193 C C . VAL A 1 688 ? 47.385 -39.812 -1.181 1.00 37.50 688 VAL A C 1
ATOM 5195 O O . VAL A 1 688 ? 46.705 -40.028 -0.184 1.00 37.50 688 VAL A O 1
ATOM 5198 N N . ASP A 1 689 ? 48.672 -39.513 -1.181 1.00 34.50 689 ASP A N 1
ATOM 5199 C CA . ASP A 1 689 ? 49.697 -39.535 -0.159 1.00 34.50 689 ASP A CA 1
ATOM 5200 C C . ASP A 1 689 ? 49.531 -38.507 0.980 1.00 34.50 689 ASP A C 1
ATOM 5202 O O . ASP A 1 689 ? 49.083 -37.376 0.804 1.00 34.50 689 ASP A O 1
ATOM 5206 N N . SER A 1 690 ? 49.969 -38.969 2.145 1.00 35.59 690 SER A N 1
ATOM 5207 C CA . SER A 1 690 ? 50.375 -38.332 3.398 1.00 35.59 690 SER A CA 1
ATOM 5208 C C . SER A 1 690 ? 50.769 -36.841 3.377 1.00 35.59 690 SER A C 1
ATOM 5210 O O . SER A 1 690 ? 51.720 -36.435 2.714 1.00 35.59 690 SER A O 1
ATOM 5212 N N . GLY A 1 691 ? 50.182 -36.061 4.292 1.00 32.50 691 GLY A N 1
ATOM 5213 C CA . GLY A 1 691 ? 50.719 -34.771 4.749 1.00 32.50 691 GLY A CA 1
ATOM 5214 C C . GLY A 1 691 ? 49.902 -34.205 5.913 1.00 32.50 691 GLY A C 1
ATOM 5215 O O . GLY A 1 691 ? 48.749 -33.843 5.732 1.00 32.50 691 GLY A O 1
ATOM 5216 N N . GLY A 1 692 ? 50.473 -34.217 7.121 1.00 35.22 692 GLY A N 1
ATOM 5217 C CA . GLY A 1 692 ? 49.758 -34.050 8.392 1.00 35.22 692 GLY A CA 1
ATOM 5218 C C . GLY A 1 692 ? 49.408 -32.619 8.820 1.00 35.22 692 GLY A C 1
ATOM 5219 O O . GLY A 1 692 ? 49.926 -31.643 8.287 1.00 35.22 692 GLY A O 1
ATOM 5220 N N . GLY A 1 693 ? 48.569 -32.527 9.858 1.00 32.56 693 GLY A N 1
ATOM 5221 C CA . GLY A 1 693 ? 48.241 -31.277 10.546 1.00 32.56 693 GLY A CA 1
ATOM 5222 C C . GLY A 1 693 ? 47.038 -31.402 11.485 1.00 32.56 693 GLY A C 1
ATOM 5223 O O . GLY A 1 693 ? 45.912 -31.254 11.048 1.00 32.56 693 GLY A O 1
ATOM 5224 N N . GLU A 1 694 ? 47.333 -31.732 12.743 1.00 33.34 694 GLU A N 1
ATOM 5225 C CA . GLU A 1 694 ? 46.637 -31.483 14.021 1.00 33.34 694 GLU A CA 1
ATOM 5226 C C . GLU A 1 694 ? 45.120 -31.179 14.134 1.00 33.34 694 GLU A C 1
ATOM 5228 O O . GLU A 1 694 ? 44.523 -30.355 13.454 1.00 33.34 694 GLU A O 1
ATOM 5233 N N . VAL A 1 695 ? 44.550 -31.830 15.151 1.00 35.59 695 VAL A N 1
ATOM 5234 C CA . VAL A 1 695 ? 43.159 -31.895 15.614 1.00 35.59 695 VAL A CA 1
ATOM 5235 C C . VAL A 1 695 ? 42.790 -30.698 16.496 1.00 35.59 695 VAL A C 1
ATOM 5237 O O . VAL A 1 695 ? 43.470 -30.505 17.495 1.00 35.59 695 VAL A O 1
ATOM 5240 N N . VAL A 1 696 ? 41.647 -30.032 16.255 1.00 34.62 696 VAL A N 1
ATOM 5241 C CA . VAL A 1 696 ? 40.768 -29.462 17.309 1.00 34.62 696 VAL A CA 1
ATOM 5242 C C . VAL A 1 696 ? 39.315 -29.406 16.801 1.00 34.62 696 VAL A C 1
ATOM 5244 O O . VAL A 1 696 ? 39.044 -28.830 15.754 1.00 34.62 696 VAL A O 1
ATOM 5247 N N . ALA A 1 697 ? 38.379 -29.986 17.558 1.00 36.81 697 ALA A N 1
ATOM 5248 C CA . ALA A 1 697 ? 36.929 -29.899 17.346 1.00 36.81 697 ALA A CA 1
ATOM 5249 C C . ALA A 1 697 ? 36.291 -28.783 18.201 1.00 36.81 697 ALA A C 1
ATOM 5251 O O . ALA A 1 697 ? 36.796 -28.516 19.296 1.00 36.81 697 ALA A O 1
ATOM 5252 N N . PRO A 1 698 ? 35.129 -28.235 17.793 1.00 38.25 698 PRO A N 1
ATOM 5253 C CA . PRO A 1 698 ? 34.146 -27.719 18.745 1.00 38.25 698 PRO A CA 1
ATOM 5254 C C . PRO A 1 698 ? 32.733 -28.351 18.601 1.00 38.25 698 PRO A C 1
ATOM 5256 O O . PRO A 1 698 ? 32.427 -28.946 17.567 1.00 38.25 698 PRO A O 1
ATOM 5259 N N . PRO A 1 699 ? 31.897 -28.275 19.662 1.00 38.03 699 PRO A N 1
ATOM 5260 C CA . PRO A 1 699 ? 30.659 -29.049 19.855 1.00 38.03 699 PRO A CA 1
ATOM 5261 C C . PRO A 1 699 ? 29.391 -28.330 19.329 1.00 38.03 699 PRO A C 1
ATOM 5263 O O . PRO A 1 699 ? 29.479 -27.164 18.941 1.00 38.03 699 PRO A O 1
ATOM 5266 N N . PRO A 1 700 ? 28.205 -28.983 19.336 1.00 45.09 700 PRO A N 1
ATOM 5267 C CA . PRO A 1 700 ? 26.993 -28.432 18.734 1.00 45.09 700 PRO A CA 1
ATOM 5268 C C . PRO A 1 700 ? 26.274 -27.455 19.677 1.00 45.09 700 PRO A C 1
ATOM 5270 O O . PRO A 1 700 ? 26.315 -27.607 20.898 1.00 45.09 700 PRO A O 1
ATOM 5273 N N . SER A 1 701 ? 25.588 -26.470 19.100 1.00 35.88 701 SER A N 1
ATOM 5274 C CA . SER A 1 701 ? 24.629 -25.567 19.762 1.00 35.88 701 SER A CA 1
ATOM 5275 C C . SER A 1 701 ? 23.405 -25.489 18.838 1.00 35.88 701 SER A C 1
ATOM 5277 O O . SER A 1 701 ? 23.600 -25.391 17.631 1.00 35.88 701 SER A O 1
ATOM 5279 N N . ARG A 1 702 ? 22.220 -25.912 19.293 1.00 34.28 702 ARG A N 1
ATOM 5280 C CA . ARG A 1 702 ? 21.208 -25.134 20.034 1.00 34.28 702 ARG A CA 1
ATOM 5281 C C . ARG A 1 702 ? 20.584 -24.031 19.203 1.00 34.28 702 ARG A C 1
ATOM 5283 O O . ARG A 1 702 ? 21.340 -23.103 18.856 1.00 34.28 702 ARG A O 1
#

pLDDT: mean 70.24, std 25.22, range [23.64, 98.88]

Sequence (702 aa):
MNARYAVGSTMRIAGLGLCALAVVSMVFYGVLAREPGRQITLHQAVQATWQQADGPIAAGDVQRSWVWGPEPTASTVEFYRDSPDTTRKLIYFDKGRLDILDEGGDTSSPWFTTGALLVSEMLSGQIQLGDDDFVERETPRIPLTGDLIQQDGVTYASLAPLATYADDAPVFDDAVGGELTAVLNAAGEVDPDGMANSGVVIGGYSDVTEHNVAAPFVDWVRSQPYPDLYLLGHPVSEPYWIQTEVLGTPKMVLVQAFERRVMTYTPDIPAQWQVESANVGQHYRLWRQLDQPGNVALAPLASGEPFGEELVAAAFSAGIDPYMLVAISQIVSGGDPLYEDNEGRGLLRVAGDDASFDPQLNAEAGAKALRDAMPSALNVNWKAVLTSYYGAAGKVDATIALHDELVSKYSAELMRLSDTGETAAANFGGPLDSGPAAYYDPSYTTDWWEWALTYYEDIGLATPGWANDPNGYYCVRPGYMPGERLRVNANGRTIDCTVGDMVADRDLANWLSKWSIEMNWPMFVALGLDTNNSATVEYPGDWPKPPPSIPAPQAPTNDPAPAPQPPANGPAPVNPPVEQPAAPVGEPAPPPPEVETETDTPPPPPPTPTQEPAPVQPTPTAPPATPTPAPAPPVSTPTPTPEPTEPPPVKEPIPHEPSTPIPVPPTPTPEPEPEPEPEPEPTEELTVDSGGGEVVAPPPSR

Mean predicted aligned error: 20.12 Å